Protein AF-A0A386RHS7-F1 (afdb_monomer_lite)

Structure (mmCIF, N/CA/C/O backbone):
data_AF-A0A386RHS7-F1
#
_entry.id   AF-A0A386RHS7-F1
#
loop_
_atom_site.group_PDB
_atom_site.id
_atom_site.type_symbol
_atom_site.label_atom_id
_atom_site.label_alt_id
_atom_site.label_comp_id
_atom_site.label_asym_id
_atom_site.label_entity_id
_atom_site.label_seq_id
_atom_site.pdbx_PDB_ins_code
_atom_site.Cartn_x
_atom_site.Cartn_y
_atom_site.Cartn_z
_atom_site.occupancy
_atom_site.B_iso_or_equiv
_atom_site.auth_seq_id
_atom_site.auth_comp_id
_atom_site.auth_asym_id
_atom_site.auth_atom_id
_atom_site.pdbx_PDB_model_num
ATOM 1 N N . MET A 1 1 ? 46.647 -3.546 -73.679 1.00 70.50 1 MET A N 1
ATOM 2 C CA . MET A 1 1 ? 45.682 -2.467 -73.342 1.00 70.50 1 MET A CA 1
ATOM 3 C C . MET A 1 1 ? 45.216 -1.658 -74.558 1.00 70.50 1 MET A C 1
ATOM 5 O O . MET A 1 1 ? 44.048 -1.288 -74.581 1.00 70.50 1 MET A O 1
ATOM 9 N N . GLN A 1 2 ? 46.052 -1.448 -75.587 1.00 76.62 2 GLN A N 1
ATOM 10 C CA . GLN A 1 2 ? 45.716 -0.656 -76.789 1.00 76.62 2 GLN A CA 1
ATOM 11 C C . GLN A 1 2 ? 44.428 -1.104 -77.506 1.00 76.62 2 GLN A C 1
ATOM 13 O O . GLN A 1 2 ? 43.547 -0.289 -77.750 1.00 76.62 2 GLN A O 1
ATOM 18 N N . ARG A 1 3 ? 44.248 -2.416 -77.738 1.00 79.69 3 ARG A N 1
ATOM 19 C CA . ARG A 1 3 ? 43.022 -2.973 -78.350 1.00 79.69 3 ARG A CA 1
ATOM 20 C C . ARG A 1 3 ? 41.748 -2.650 -77.557 1.00 79.69 3 ARG A C 1
ATOM 22 O O . ARG A 1 3 ? 40.719 -2.361 -78.152 1.00 79.69 3 ARG A O 1
ATOM 29 N N . VAL A 1 4 ? 41.820 -2.643 -76.222 1.00 84.69 4 VAL A N 1
ATOM 30 C CA . VAL A 1 4 ? 40.685 -2.283 -75.348 1.00 84.69 4 VAL A CA 1
ATOM 31 C C . VAL A 1 4 ? 40.409 -0.779 -75.406 1.00 84.69 4 VAL A C 1
ATOM 33 O O . VAL A 1 4 ? 39.252 -0.373 -75.396 1.00 84.69 4 VAL A O 1
ATOM 36 N N . ALA A 1 5 ? 41.450 0.052 -75.510 1.00 84.81 5 ALA A N 1
ATOM 37 C CA . ALA A 1 5 ? 41.297 1.494 -75.681 1.00 84.81 5 ALA A CA 1
ATOM 38 C C . ALA A 1 5 ? 40.650 1.845 -77.031 1.00 84.81 5 ALA A C 1
ATOM 40 O O . ALA A 1 5 ? 39.734 2.663 -77.055 1.00 84.81 5 ALA A O 1
ATOM 41 N N . ILE A 1 6 ? 41.058 1.173 -78.115 1.00 83.81 6 ILE A N 1
ATOM 42 C CA . ILE A 1 6 ? 40.445 1.309 -79.446 1.00 83.81 6 ILE A CA 1
ATOM 43 C C . ILE A 1 6 ? 38.992 0.832 -79.404 1.00 83.81 6 ILE A C 1
ATOM 45 O O . ILE A 1 6 ? 38.107 1.576 -79.811 1.00 83.81 6 ILE A O 1
ATOM 49 N N . ALA A 1 7 ? 38.726 -0.349 -78.831 1.00 86.25 7 ALA A N 1
ATOM 50 C CA . ALA A 1 7 ? 37.368 -0.861 -78.651 1.00 86.25 7 ALA A CA 1
ATOM 51 C C . ALA A 1 7 ? 36.482 0.117 -77.857 1.00 86.25 7 ALA A C 1
ATOM 53 O O . ALA A 1 7 ? 35.350 0.374 -78.248 1.00 86.25 7 ALA A O 1
ATOM 54 N N . ARG A 1 8 ? 37.006 0.722 -76.781 1.00 89.25 8 ARG A N 1
ATOM 55 C CA . ARG A 1 8 ? 36.311 1.761 -76.001 1.00 89.25 8 ARG A CA 1
ATOM 56 C C . ARG A 1 8 ? 36.046 3.019 -76.828 1.00 89.25 8 ARG A C 1
ATOM 58 O O . ARG A 1 8 ? 34.984 3.611 -76.679 1.00 89.25 8 ARG A O 1
ATOM 65 N N . ALA A 1 9 ? 37.003 3.436 -77.656 1.00 86.06 9 ALA A N 1
ATOM 66 C CA . ALA A 1 9 ? 36.870 4.623 -78.491 1.00 86.06 9 ALA A CA 1
ATOM 67 C C . ALA A 1 9 ? 35.789 4.438 -79.566 1.00 86.06 9 ALA A C 1
ATOM 69 O O . ALA A 1 9 ? 34.988 5.341 -79.774 1.00 86.06 9 ALA A O 1
ATOM 70 N N . ILE A 1 10 ? 35.698 3.251 -80.176 1.00 86.44 10 ILE A N 1
ATOM 71 C CA . ILE A 1 10 ? 34.678 2.949 -81.195 1.00 86.44 10 ILE A CA 1
ATOM 72 C C . ILE A 1 10 ? 33.326 2.504 -80.612 1.00 86.44 10 ILE A C 1
ATOM 74 O O . ILE A 1 10 ? 32.342 2.476 -81.341 1.00 86.44 10 ILE A O 1
ATOM 78 N N . ALA A 1 11 ? 33.245 2.170 -79.317 1.00 87.31 11 ALA A N 1
ATOM 79 C CA . ALA A 1 11 ? 32.049 1.578 -78.699 1.00 87.31 11 ALA A CA 1
ATOM 80 C C . ALA A 1 11 ? 30.775 2.435 -78.816 1.00 87.31 11 ALA A C 1
ATOM 82 O O . ALA A 1 11 ? 29.678 1.886 -78.818 1.00 87.31 11 ALA A O 1
ATOM 83 N N . ASN A 1 12 ? 30.916 3.760 -78.904 1.00 82.50 12 ASN A N 1
ATOM 84 C CA . ASN A 1 12 ? 29.796 4.697 -79.053 1.00 82.50 12 ASN A CA 1
ATOM 85 C C . ASN A 1 12 ? 29.603 5.187 -80.499 1.00 82.50 12 ASN A C 1
ATOM 87 O O . ASN A 1 12 ? 28.931 6.193 -80.697 1.00 82.50 12 ASN A O 1
ATOM 91 N N . ASP A 1 13 ? 30.213 4.509 -81.475 1.00 83.06 13 ASP A N 1
ATOM 92 C CA . ASP A 1 13 ? 30.192 4.854 -82.899 1.00 83.06 13 ASP A CA 1
ATOM 93 C C . ASP A 1 13 ? 30.477 6.347 -83.191 1.00 83.06 13 ASP A C 1
ATOM 95 O O . ASP A 1 13 ? 29.590 7.087 -83.614 1.00 83.06 13 ASP A O 1
ATOM 99 N N . PRO A 1 14 ? 31.702 6.834 -82.913 1.00 87.38 14 PRO A N 1
ATOM 100 C CA . PRO A 1 14 ? 32.030 8.250 -83.061 1.00 87.38 14 PRO A CA 1
ATOM 101 C C . PRO A 1 14 ? 32.258 8.666 -84.524 1.00 87.38 14 PRO A C 1
ATOM 103 O O . PRO A 1 14 ? 32.919 7.946 -85.277 1.00 87.38 14 PRO A O 1
ATOM 106 N N . ASP A 1 15 ? 31.828 9.880 -84.876 1.00 86.81 15 ASP A N 1
ATOM 107 C CA . ASP A 1 15 ? 32.074 10.496 -86.194 1.00 86.81 15 ASP A CA 1
ATOM 108 C C . ASP A 1 15 ? 33.552 10.887 -86.402 1.00 86.81 15 ASP A C 1
ATOM 110 O O . ASP A 1 15 ? 34.053 10.930 -87.527 1.00 86.81 15 ASP A O 1
ATOM 114 N N . ILE A 1 16 ? 34.265 11.164 -85.302 1.00 90.38 16 ILE A N 1
ATOM 115 C CA . ILE A 1 16 ? 35.682 11.543 -85.288 1.00 90.38 16 ILE A CA 1
ATOM 116 C C . ILE A 1 16 ? 36.433 10.654 -84.299 1.00 90.38 16 ILE A C 1
ATOM 118 O O . ILE A 1 16 ? 36.058 10.549 -83.130 1.00 90.38 16 ILE A O 1
ATOM 122 N N . LEU A 1 17 ? 37.530 10.052 -84.753 1.00 91.31 17 LEU A N 1
ATOM 123 C CA . LEU A 1 17 ? 38.448 9.281 -83.926 1.00 91.31 17 LEU A CA 1
ATOM 124 C C . LEU A 1 17 ? 39.796 10.002 -83.823 1.00 91.31 17 LEU A C 1
ATOM 126 O O . LEU A 1 17 ? 40.492 10.192 -84.819 1.00 91.31 17 LEU A O 1
ATOM 130 N N . LEU A 1 18 ? 40.163 10.386 -82.602 1.00 93.56 18 LEU A N 1
ATOM 131 C CA . LEU A 1 18 ? 41.467 10.969 -82.291 1.00 93.56 18 LEU A CA 1
ATOM 132 C C . LEU A 1 18 ? 42.400 9.860 -81.795 1.00 93.56 18 LEU A C 1
ATOM 134 O O . LEU A 1 18 ? 42.123 9.218 -80.780 1.00 93.56 18 LEU A O 1
ATOM 138 N N . CYS A 1 19 ? 43.489 9.634 -82.520 1.00 91.25 19 CYS A N 1
ATOM 139 C CA . CYS A 1 19 ? 44.478 8.600 -82.247 1.00 91.25 19 CYS A CA 1
ATOM 140 C C . CYS A 1 19 ? 45.808 9.251 -81.866 1.00 91.25 19 CYS A C 1
ATOM 142 O O . CYS A 1 19 ? 46.570 9.658 -82.738 1.00 91.25 19 CYS A O 1
ATOM 144 N N . ASP A 1 20 ? 46.089 9.328 -80.570 1.00 91.50 20 ASP A N 1
ATOM 145 C CA . ASP A 1 20 ? 47.388 9.773 -80.065 1.00 91.50 20 ASP A CA 1
ATOM 146 C C . ASP A 1 20 ? 48.345 8.573 -79.992 1.00 91.50 20 ASP A C 1
ATOM 148 O O . ASP A 1 20 ? 48.113 7.649 -79.209 1.00 91.50 20 ASP A O 1
ATOM 152 N N . GLU A 1 21 ? 49.343 8.535 -80.878 1.00 89.19 21 GLU A N 1
ATOM 153 C CA . GLU A 1 21 ? 50.368 7.484 -80.982 1.00 89.19 21 GLU A CA 1
ATOM 154 C C . GLU A 1 21 ? 49.819 6.041 -80.922 1.00 89.19 21 GLU A C 1
ATOM 156 O O . GLU A 1 21 ? 50.148 5.253 -80.022 1.00 89.19 21 GLU A O 1
ATOM 161 N N . PRO A 1 22 ? 48.975 5.630 -81.891 1.00 85.19 22 PRO A N 1
ATOM 162 C CA . PRO A 1 22 ? 48.228 4.373 -81.818 1.00 85.19 22 PRO A CA 1
ATOM 163 C C . PRO A 1 22 ? 49.086 3.099 -81.898 1.00 85.19 22 PRO A C 1
ATOM 165 O O . PRO A 1 22 ? 48.542 2.012 -81.689 1.00 85.19 22 PRO A O 1
ATOM 168 N N . THR A 1 23 ? 50.390 3.210 -82.158 1.00 86.00 23 THR A N 1
ATOM 169 C CA . THR A 1 23 ? 51.336 2.086 -82.273 1.00 86.00 23 THR A CA 1
ATOM 170 C C . THR A 1 23 ? 52.512 2.146 -81.291 1.00 86.00 23 THR A C 1
ATOM 172 O O . THR A 1 23 ? 53.292 1.202 -81.243 1.00 86.00 23 THR A O 1
ATOM 175 N N . GLY A 1 24 ? 52.645 3.196 -80.469 1.00 79.81 24 GLY A N 1
ATOM 176 C CA . GLY A 1 24 ? 53.882 3.470 -79.712 1.00 79.81 24 GLY A CA 1
ATOM 177 C C . GLY A 1 24 ? 54.305 2.422 -78.667 1.00 79.81 24 GLY A C 1
ATOM 178 O O . GLY A 1 24 ? 55.460 2.410 -78.255 1.00 79.81 24 GLY A O 1
ATOM 179 N N . ALA A 1 25 ? 53.401 1.535 -78.237 1.00 78.75 25 ALA A N 1
ATOM 180 C CA . ALA A 1 25 ? 53.666 0.495 -77.233 1.00 78.75 25 ALA A CA 1
ATOM 181 C C . ALA A 1 25 ? 53.418 -0.936 -77.756 1.00 78.75 25 ALA A C 1
ATOM 183 O O . ALA A 1 25 ? 53.154 -1.845 -76.963 1.00 78.75 25 ALA A O 1
ATOM 184 N N . LEU A 1 26 ? 53.428 -1.131 -79.080 1.00 83.44 26 LEU A N 1
ATOM 185 C CA . LEU A 1 26 ? 53.105 -2.400 -79.738 1.00 83.44 26 LEU A CA 1
ATOM 186 C C . LEU A 1 26 ? 54.303 -2.953 -80.518 1.00 83.44 26 LEU A C 1
ATOM 188 O O . LEU A 1 26 ? 55.138 -2.203 -81.013 1.00 83.44 26 LEU A O 1
ATOM 192 N N . ASP A 1 27 ? 54.361 -4.277 -80.655 1.00 86.44 27 ASP A N 1
ATOM 193 C CA . ASP A 1 27 ? 55.281 -4.951 -81.574 1.00 86.44 27 ASP A CA 1
ATOM 194 C C . ASP A 1 27 ? 54.919 -4.664 -83.044 1.00 86.44 27 ASP A C 1
ATOM 196 O O . ASP A 1 27 ? 53.819 -4.193 -83.358 1.00 86.44 27 ASP A O 1
ATOM 200 N N . THR A 1 28 ? 55.850 -4.937 -83.959 1.00 82.56 28 THR A N 1
ATOM 201 C CA . THR A 1 28 ? 55.712 -4.617 -85.388 1.00 82.56 28 THR A CA 1
ATOM 202 C C . THR A 1 28 ? 54.497 -5.288 -86.032 1.00 82.56 28 THR A C 1
ATOM 204 O O . THR A 1 28 ? 53.755 -4.628 -86.759 1.00 82.56 28 THR A O 1
ATOM 207 N N . GLU A 1 29 ? 54.243 -6.570 -85.746 1.00 85.06 29 GLU A N 1
ATOM 208 C CA . GLU A 1 29 ? 53.111 -7.306 -86.326 1.00 85.06 29 GLU A CA 1
ATOM 209 C C . GLU A 1 29 ? 51.772 -6.747 -85.831 1.00 85.06 29 GLU A C 1
ATOM 211 O O . GLU A 1 29 ? 50.866 -6.464 -86.621 1.00 85.06 29 GLU A O 1
ATOM 216 N N . THR A 1 30 ? 51.653 -6.510 -84.523 1.00 84.25 30 THR A N 1
ATOM 217 C CA . THR A 1 30 ? 50.444 -5.935 -83.926 1.00 84.25 30 THR A CA 1
ATOM 218 C C . THR A 1 30 ? 50.221 -4.492 -84.375 1.00 84.25 30 THR A C 1
ATOM 220 O O . THR A 1 30 ? 49.074 -4.090 -84.585 1.00 84.25 30 THR A O 1
ATOM 223 N N . SER A 1 31 ? 51.288 -3.714 -84.567 1.00 85.81 31 SER A N 1
ATOM 224 C CA . SER A 1 31 ? 51.212 -2.342 -85.080 1.00 85.81 31 SER A CA 1
ATOM 225 C C . SER A 1 31 ? 50.605 -2.299 -86.479 1.00 85.81 31 SER A C 1
ATOM 227 O O . SER A 1 31 ? 49.713 -1.490 -86.728 1.00 85.81 31 SER A O 1
ATOM 229 N N . VAL A 1 32 ? 51.011 -3.212 -87.369 1.00 87.50 32 VAL A N 1
ATOM 230 C CA . VAL A 1 32 ? 50.422 -3.332 -88.713 1.00 87.50 32 VAL A CA 1
ATOM 231 C C . VAL A 1 32 ? 48.929 -3.642 -88.624 1.00 87.50 32 VAL A C 1
ATOM 233 O O . VAL A 1 32 ? 48.127 -2.928 -89.222 1.00 87.50 32 VAL A O 1
ATOM 236 N N . GLN A 1 33 ? 48.534 -4.622 -87.806 1.00 87.31 33 GLN A N 1
ATOM 237 C CA . GLN A 1 33 ? 47.122 -4.988 -87.631 1.00 87.31 33 GLN A CA 1
ATOM 238 C C . GLN A 1 33 ? 46.263 -3.818 -87.115 1.00 87.31 33 GLN A C 1
ATOM 240 O O . GLN A 1 33 ? 45.129 -3.626 -87.557 1.00 87.31 33 GLN A O 1
ATOM 245 N N . ILE A 1 34 ? 46.784 -3.023 -86.172 1.00 88.56 34 ILE A N 1
ATOM 246 C CA . ILE A 1 34 ? 46.085 -1.838 -85.655 1.00 88.56 34 ILE A CA 1
ATOM 247 C C . ILE A 1 34 ? 45.968 -0.755 -86.726 1.00 88.56 34 ILE A C 1
ATOM 249 O O . ILE A 1 34 ? 44.895 -0.170 -86.882 1.00 88.56 34 ILE A O 1
ATOM 253 N N . MET A 1 35 ? 47.031 -0.506 -87.486 1.00 89.88 35 MET A N 1
ATOM 254 C CA . MET A 1 35 ? 47.014 0.489 -88.555 1.00 89.88 35 MET A CA 1
ATOM 255 C C . MET A 1 35 ? 46.071 0.102 -89.696 1.00 89.88 35 MET A C 1
ATOM 257 O O . MET A 1 35 ? 45.345 0.957 -90.200 1.00 89.88 35 MET A O 1
ATOM 261 N N . GLU A 1 36 ? 45.990 -1.182 -90.049 1.00 90.00 36 GLU A N 1
ATOM 262 C CA . GLU A 1 36 ? 45.000 -1.698 -91.002 1.00 90.00 36 GLU A CA 1
ATOM 263 C C . GLU A 1 36 ? 43.563 -1.520 -90.497 1.00 90.00 36 GLU A C 1
ATOM 265 O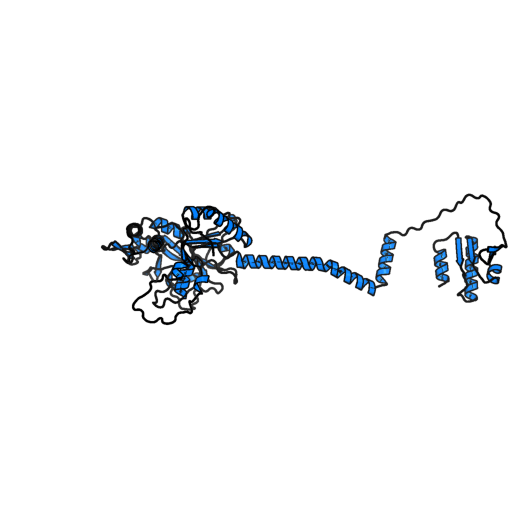 O . GLU A 1 36 ? 42.682 -1.103 -91.254 1.00 90.00 36 GLU A O 1
ATOM 270 N N . LEU A 1 37 ? 43.317 -1.773 -89.206 1.00 88.56 37 LEU A N 1
ATOM 271 C CA . LEU A 1 37 ? 42.014 -1.537 -88.585 1.00 88.56 37 LEU A CA 1
ATOM 272 C C . LEU A 1 37 ? 41.633 -0.051 -88.625 1.00 88.56 37 LEU A C 1
ATOM 274 O O . LEU A 1 37 ? 40.520 0.282 -89.032 1.00 88.56 37 LEU A O 1
ATOM 278 N N . ILE A 1 38 ? 42.551 0.840 -88.243 1.00 90.38 38 ILE A N 1
ATOM 279 C CA . ILE A 1 38 ? 42.353 2.295 -88.302 1.00 90.38 38 ILE A CA 1
ATOM 280 C C . ILE A 1 38 ? 42.075 2.723 -89.748 1.00 90.38 38 ILE A C 1
ATOM 282 O O . ILE A 1 38 ? 41.116 3.450 -89.999 1.00 90.38 38 ILE A O 1
ATOM 286 N N . LYS A 1 39 ? 42.834 2.207 -90.720 1.00 90.69 39 LYS A N 1
ATOM 287 C CA . LYS A 1 39 ? 42.620 2.493 -92.144 1.00 90.69 39 LYS A CA 1
ATOM 288 C C . LYS A 1 39 ? 41.256 2.022 -92.645 1.00 90.69 39 LYS A C 1
ATOM 290 O O . LYS A 1 39 ? 40.632 2.687 -93.466 1.00 90.69 39 LYS A O 1
ATOM 295 N N . LYS A 1 40 ? 40.774 0.874 -92.166 1.00 90.06 40 LYS A N 1
ATOM 296 C CA . LYS A 1 40 ? 39.427 0.394 -92.487 1.00 90.06 40 LYS A CA 1
ATOM 297 C C . LYS A 1 40 ? 38.359 1.318 -91.903 1.00 90.06 40 LYS A C 1
ATOM 299 O O . LYS A 1 40 ?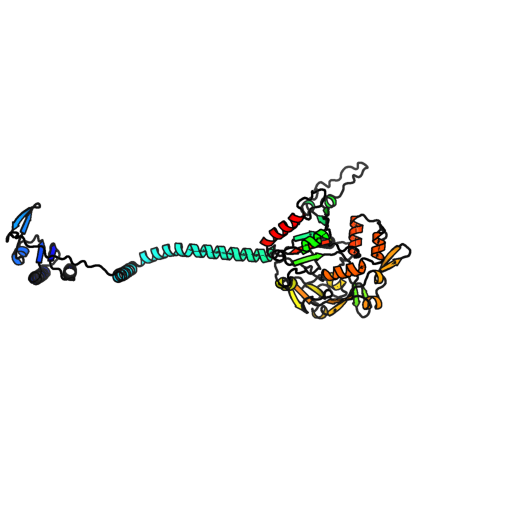 37.403 1.632 -92.603 1.00 90.06 40 LYS A O 1
ATOM 304 N N . LEU A 1 41 ? 38.533 1.763 -90.657 1.00 89.06 41 LEU A N 1
ATOM 305 C CA . LEU A 1 41 ? 37.608 2.685 -89.995 1.00 89.06 41 LEU A CA 1
ATOM 306 C C . LEU A 1 41 ? 37.564 4.048 -90.693 1.00 89.06 41 LEU A C 1
ATOM 308 O O . LEU A 1 41 ? 36.484 4.617 -90.804 1.00 89.06 41 LEU A O 1
ATOM 312 N N . SER A 1 42 ? 38.690 4.534 -91.227 1.00 90.62 42 SER A N 1
ATOM 313 C CA . SER A 1 42 ? 38.771 5.844 -91.891 1.00 90.62 42 SER A CA 1
ATOM 314 C C . SER A 1 42 ? 37.934 5.962 -93.168 1.00 90.62 42 SER A C 1
ATOM 316 O O . SER A 1 42 ? 37.910 7.031 -93.769 1.00 90.62 42 SER A O 1
ATOM 318 N N . LYS A 1 43 ? 37.310 4.873 -93.637 1.00 89.31 43 LYS A N 1
ATOM 319 C CA . LYS A 1 43 ? 36.395 4.903 -94.785 1.00 89.31 43 LYS A CA 1
ATOM 320 C C . LYS A 1 43 ? 35.096 5.643 -94.468 1.00 89.31 43 LYS A C 1
ATOM 322 O O . LYS A 1 43 ? 34.599 6.355 -95.330 1.00 89.31 43 LYS A O 1
ATOM 327 N N . ASP A 1 44 ? 34.614 5.512 -93.233 1.00 88.31 44 ASP A N 1
ATOM 328 C CA . ASP A 1 44 ? 33.274 5.966 -92.841 1.00 88.31 44 ASP A CA 1
ATOM 329 C C . ASP A 1 44 ? 33.303 7.019 -91.716 1.00 88.31 44 ASP A C 1
ATOM 331 O O . ASP A 1 44 ? 32.256 7.491 -91.285 1.00 88.31 44 ASP A O 1
ATOM 335 N N . ARG A 1 45 ? 34.489 7.380 -91.202 1.00 89.56 45 ARG A N 1
ATOM 336 C CA . ARG A 1 45 ? 34.663 8.387 -90.138 1.00 89.56 45 ARG A CA 1
ATOM 337 C C . ARG A 1 45 ? 35.978 9.146 -90.280 1.00 89.56 45 ARG A C 1
ATOM 339 O O . ARG A 1 45 ? 36.945 8.622 -90.836 1.00 89.56 45 ARG A O 1
ATOM 346 N N . LEU A 1 46 ? 36.041 10.361 -89.735 1.00 91.38 46 LEU A N 1
ATOM 347 C CA . LEU A 1 46 ? 37.272 11.152 -89.724 1.00 91.38 46 LEU A CA 1
ATOM 348 C C . LEU A 1 46 ? 38.246 10.579 -88.693 1.00 91.38 46 LEU A C 1
ATOM 350 O O . LEU A 1 46 ? 37.889 10.386 -87.533 1.00 91.38 46 LEU A O 1
ATOM 354 N N . ILE A 1 47 ? 39.492 10.348 -89.098 1.00 93.19 47 ILE A N 1
ATOM 355 C CA . ILE A 1 47 ? 40.557 9.925 -88.188 1.00 93.19 47 ILE A CA 1
ATOM 356 C C . ILE A 1 47 ? 41.661 10.969 -88.197 1.00 93.19 47 ILE A C 1
ATOM 358 O O . ILE A 1 47 ? 42.205 11.294 -89.250 1.00 93.19 47 ILE A O 1
ATOM 362 N N . ILE A 1 48 ? 42.005 11.458 -87.010 1.00 94.12 48 ILE A N 1
ATOM 363 C CA . ILE A 1 48 ? 43.152 12.336 -86.793 1.00 94.12 48 ILE A CA 1
ATOM 364 C C . ILE A 1 48 ? 44.153 11.545 -85.970 1.00 94.12 48 ILE A C 1
ATOM 366 O O . ILE A 1 48 ? 43.872 11.179 -84.830 1.00 94.12 48 ILE A O 1
ATOM 370 N N . MET A 1 49 ? 45.303 11.257 -86.566 1.00 92.50 49 MET A N 1
ATOM 371 C CA . MET A 1 49 ? 46.368 10.501 -85.926 1.00 92.50 49 MET A CA 1
ATOM 372 C C . MET A 1 49 ? 47.575 11.397 -85.687 1.00 92.50 49 MET A C 1
ATOM 374 O O . MET A 1 49 ? 48.032 12.072 -86.607 1.00 92.50 49 MET A O 1
ATOM 378 N N . VAL A 1 50 ? 48.100 11.359 -84.467 1.00 93.19 50 VAL A N 1
ATOM 379 C CA . VAL A 1 50 ? 49.381 11.963 -84.103 1.00 93.19 50 VAL A CA 1
ATOM 380 C C . VAL A 1 50 ? 50.415 10.846 -84.064 1.00 93.19 50 VAL A C 1
ATOM 382 O O . VAL A 1 50 ? 50.203 9.839 -83.388 1.00 93.19 50 VAL A O 1
ATOM 385 N N . THR A 1 51 ? 51.499 10.995 -84.827 1.00 91.12 51 THR A N 1
ATOM 386 C CA . THR A 1 51 ? 52.629 10.068 -84.763 1.00 91.12 51 THR A CA 1
ATOM 387 C C . THR A 1 51 ? 53.965 10.753 -85.019 1.00 91.12 51 THR A C 1
ATOM 389 O O . THR A 1 51 ? 54.064 11.635 -85.872 1.00 91.12 51 THR A O 1
ATOM 392 N N . HIS A 1 52 ? 54.997 10.314 -84.302 1.00 90.19 52 HIS A N 1
ATOM 393 C CA . HIS A 1 52 ? 56.397 10.642 -84.563 1.00 90.19 52 HIS A CA 1
ATOM 394 C C . HIS A 1 52 ? 57.056 9.710 -85.595 1.00 90.19 52 HIS A C 1
ATOM 396 O O . HIS A 1 52 ? 58.210 9.938 -85.950 1.00 90.19 52 HIS A O 1
ATOM 402 N N . ASN A 1 53 ? 56.364 8.666 -86.076 1.00 87.94 53 ASN A N 1
ATOM 403 C CA . ASN A 1 53 ? 56.883 7.760 -87.100 1.00 87.94 53 ASN A CA 1
ATOM 404 C C . ASN A 1 53 ? 56.459 8.233 -88.509 1.00 87.94 53 ASN A C 1
ATOM 406 O O . ASN A 1 53 ? 55.294 8.049 -88.887 1.00 87.94 53 ASN A O 1
ATOM 410 N N . PRO A 1 54 ? 57.379 8.810 -89.307 1.00 85.31 54 PRO A N 1
ATOM 411 C CA . PRO A 1 54 ? 57.050 9.328 -90.632 1.00 85.31 54 PRO A CA 1
ATOM 412 C C . PRO A 1 54 ? 56.615 8.224 -91.604 1.00 85.31 54 PRO A C 1
ATOM 414 O O . PRO A 1 54 ? 55.675 8.431 -92.365 1.00 85.31 54 PRO A O 1
ATOM 417 N N . GLU A 1 55 ? 57.204 7.026 -91.526 1.00 86.56 55 GLU A N 1
ATOM 418 C CA . GLU A 1 55 ? 56.875 5.906 -92.420 1.00 86.56 55 GLU A CA 1
ATOM 419 C C . GLU A 1 55 ? 55.416 5.453 -92.252 1.00 86.56 55 GLU A C 1
ATOM 421 O O . GLU A 1 55 ? 54.723 5.143 -93.225 1.00 86.56 55 GLU A O 1
ATOM 426 N N . LEU A 1 56 ? 54.910 5.442 -91.013 1.00 85.19 56 LEU A N 1
ATOM 427 C CA . LEU A 1 56 ? 53.506 5.125 -90.738 1.00 85.19 56 LEU A CA 1
ATOM 428 C C . LEU A 1 56 ? 52.566 6.225 -91.237 1.00 85.19 56 LEU A C 1
ATOM 430 O O . LEU A 1 56 ? 51.503 5.918 -91.787 1.00 85.19 56 LEU A O 1
ATOM 434 N N . ALA A 1 57 ? 52.942 7.492 -91.055 1.00 88.50 57 ALA A N 1
ATOM 435 C CA . ALA A 1 57 ? 52.159 8.620 -91.547 1.00 88.50 57 ALA A CA 1
ATOM 436 C C . ALA A 1 57 ? 52.039 8.577 -93.077 1.00 88.50 57 ALA A C 1
ATOM 438 O O . ALA A 1 57 ? 50.927 8.630 -93.602 1.00 88.50 57 ALA A O 1
ATOM 439 N N . GLU A 1 58 ? 53.157 8.388 -93.778 1.00 89.25 58 GLU A N 1
ATOM 440 C CA . GLU A 1 58 ? 53.210 8.294 -95.240 1.00 89.25 58 GLU A CA 1
ATOM 441 C C . GLU A 1 58 ? 52.419 7.102 -95.783 1.00 89.25 58 GLU A C 1
ATOM 443 O O . GLU A 1 58 ? 51.699 7.230 -96.773 1.00 89.25 58 GLU A O 1
ATOM 448 N N . LYS A 1 59 ? 52.491 5.945 -95.115 1.00 89.81 59 LYS A N 1
ATOM 449 C CA . LYS A 1 59 ? 51.826 4.723 -95.582 1.00 89.81 59 LYS A CA 1
ATOM 450 C C . LYS A 1 59 ? 50.305 4.738 -95.404 1.00 89.81 59 LYS A C 1
ATOM 452 O O . LYS A 1 59 ? 49.590 4.171 -96.233 1.00 89.81 59 LYS A O 1
ATOM 457 N N . TYR A 1 60 ? 49.789 5.317 -94.317 1.00 89.31 60 TYR A N 1
ATOM 458 C CA . TYR A 1 60 ? 48.377 5.151 -93.941 1.00 89.31 60 TYR A CA 1
ATOM 459 C C . TYR A 1 60 ? 47.531 6.429 -94.029 1.00 89.31 60 TYR A C 1
ATOM 461 O O . TYR A 1 60 ? 46.317 6.318 -94.262 1.00 89.31 60 TYR A O 1
ATOM 469 N N . ALA A 1 61 ? 48.115 7.621 -93.876 1.00 91.44 61 ALA A N 1
ATOM 470 C CA . ALA A 1 61 ? 47.366 8.877 -93.868 1.00 91.44 61 ALA A CA 1
ATOM 471 C C . ALA A 1 61 ? 47.013 9.365 -95.284 1.00 91.44 61 ALA A C 1
ATOM 473 O O . ALA A 1 61 ? 47.685 9.067 -96.264 1.00 91.44 61 ALA A O 1
ATOM 474 N N . THR A 1 62 ? 45.927 10.132 -95.400 1.00 91.94 62 THR A N 1
ATOM 475 C CA . THR A 1 62 ? 45.532 10.821 -96.647 1.00 91.94 62 THR A CA 1
ATOM 476 C C . THR A 1 62 ? 45.903 12.305 -96.650 1.00 91.94 62 THR A C 1
ATOM 478 O O . THR A 1 62 ? 45.826 12.956 -97.689 1.00 91.94 62 THR A O 1
ATOM 481 N N . ARG A 1 63 ? 46.250 12.849 -95.479 1.00 92.00 63 ARG A N 1
ATOM 482 C CA . ARG A 1 63 ? 46.754 14.204 -95.250 1.00 92.00 63 ARG A CA 1
ATOM 483 C C . ARG A 1 63 ? 47.712 14.140 -94.066 1.00 92.00 63 ARG A C 1
ATOM 485 O O . ARG A 1 63 ? 47.345 13.655 -93.001 1.00 92.00 63 ARG A O 1
ATOM 492 N N . ILE A 1 64 ? 48.921 14.624 -94.280 1.00 93.69 64 ILE A N 1
ATOM 493 C CA . ILE A 1 64 ? 49.997 14.766 -93.304 1.00 93.69 64 ILE A CA 1
ATOM 494 C C . ILE A 1 64 ? 50.179 16.256 -93.015 1.00 93.69 64 ILE A C 1
ATOM 496 O O . ILE A 1 64 ? 50.285 17.059 -93.949 1.00 93.69 64 ILE A O 1
ATOM 500 N N . VAL A 1 65 ? 50.194 16.597 -91.727 1.00 93.88 65 VAL A N 1
ATOM 501 C CA . VAL A 1 65 ? 50.434 17.947 -91.211 1.00 93.88 65 VAL A CA 1
ATOM 502 C C . VAL A 1 65 ? 51.631 17.877 -90.267 1.00 93.88 65 VAL A C 1
ATOM 504 O O . VAL A 1 65 ? 51.572 17.189 -89.250 1.00 93.88 65 VAL A O 1
ATOM 507 N N . ASN A 1 66 ? 52.711 18.585 -90.593 1.00 92.75 66 ASN A N 1
ATOM 508 C CA . ASN A 1 66 ? 53.919 18.634 -89.777 1.00 92.75 66 ASN A CA 1
ATOM 509 C C . ASN A 1 66 ? 53.824 19.821 -88.827 1.00 92.75 66 ASN A C 1
ATOM 511 O O . ASN A 1 66 ? 53.621 20.964 -89.251 1.00 92.75 66 ASN A O 1
ATOM 515 N N . PHE A 1 67 ? 54.010 19.547 -87.544 1.00 92.25 67 PHE A N 1
ATOM 516 C CA . PHE A 1 67 ? 53.897 20.531 -86.482 1.00 92.25 67 PHE A CA 1
ATOM 517 C C . PHE A 1 67 ? 55.233 20.662 -85.750 1.00 92.25 67 PHE A C 1
ATOM 519 O O . PHE A 1 67 ? 55.827 19.656 -85.371 1.00 92.25 67 PHE A O 1
ATOM 526 N N . GLN A 1 68 ? 55.701 21.891 -85.545 1.00 92.12 68 GLN A N 1
ATOM 527 C CA . GLN A 1 68 ? 56.925 22.183 -84.797 1.00 92.12 68 GLN A CA 1
ATOM 528 C C . GLN A 1 68 ? 56.777 23.521 -84.071 1.00 92.12 68 GLN A C 1
ATOM 530 O O . GLN A 1 68 ? 56.303 24.493 -84.660 1.00 92.12 68 GLN A O 1
ATOM 535 N N . ASP A 1 69 ? 57.175 23.564 -82.797 1.00 92.19 69 ASP A N 1
ATOM 536 C CA . ASP A 1 69 ? 57.176 24.768 -81.949 1.00 92.19 69 ASP A CA 1
ATOM 537 C C . ASP A 1 69 ? 55.841 25.532 -81.939 1.00 92.19 69 ASP A C 1
ATOM 539 O O . ASP A 1 69 ? 55.787 26.760 -82.030 1.00 92.19 69 ASP A O 1
ATOM 543 N N . GLY A 1 70 ? 54.729 24.796 -81.862 1.00 91.75 70 GLY A N 1
ATOM 544 C CA . GLY A 1 70 ? 53.393 25.396 -81.830 1.00 91.75 70 GLY A CA 1
ATOM 545 C C . GLY A 1 70 ? 52.875 25.869 -83.195 1.00 91.75 70 GLY A C 1
ATOM 546 O O . GLY A 1 70 ? 51.788 26.444 -83.254 1.00 91.75 70 GLY A O 1
ATOM 547 N N . LYS A 1 71 ? 53.624 25.651 -84.285 1.00 91.75 71 LYS A N 1
ATOM 548 C CA . LYS A 1 71 ? 53.290 26.118 -85.637 1.00 91.75 71 LYS A CA 1
ATOM 549 C C . LYS A 1 71 ? 53.208 24.957 -86.629 1.00 91.75 71 LYS A C 1
ATOM 551 O O . LYS A 1 71 ? 53.996 24.013 -86.575 1.00 91.75 71 LYS A O 1
ATOM 556 N N . ILE A 1 72 ? 52.266 25.052 -87.568 1.00 91.06 72 ILE A N 1
ATOM 557 C CA . ILE A 1 72 ? 52.198 24.150 -88.723 1.00 91.06 72 ILE A CA 1
ATOM 558 C C . ILE A 1 72 ? 53.314 24.554 -89.685 1.00 91.06 72 ILE A C 1
ATOM 560 O O . ILE A 1 72 ? 53.301 25.665 -90.211 1.00 91.06 72 ILE A O 1
ATOM 564 N N . GLN A 1 73 ? 54.274 23.660 -89.892 1.00 92.69 73 GLN A N 1
ATOM 565 C CA . GLN A 1 73 ? 55.394 23.879 -90.807 1.00 92.69 73 GLN A CA 1
ATOM 566 C C . GLN A 1 73 ? 55.042 23.445 -92.230 1.00 92.69 73 GLN A C 1
ATOM 568 O O . GLN A 1 73 ? 55.437 24.088 -93.197 1.00 92.69 73 GLN A O 1
ATOM 573 N N . HIS A 1 74 ? 54.289 22.350 -92.364 1.00 91.00 74 HIS A N 1
ATOM 574 C CA . HIS A 1 74 ? 53.919 21.784 -93.656 1.00 91.00 74 HIS A CA 1
ATOM 575 C C . HIS A 1 74 ? 52.546 21.110 -93.587 1.00 91.00 74 HIS A C 1
ATOM 577 O O . HIS A 1 74 ? 52.214 20.473 -92.590 1.00 91.00 74 HIS A O 1
ATOM 583 N N . ASP A 1 75 ? 51.766 21.223 -94.660 1.00 91.50 75 ASP A N 1
ATOM 584 C CA . ASP A 1 75 ? 50.483 20.545 -94.831 1.00 91.50 75 ASP A CA 1
ATOM 585 C C . ASP A 1 75 ? 50.387 20.010 -96.259 1.00 91.50 75 ASP A C 1
ATOM 587 O O . ASP A 1 75 ? 50.340 20.767 -97.225 1.00 91.50 75 ASP A O 1
ATOM 591 N N . SER A 1 76 ? 50.363 18.688 -96.383 1.00 91.44 76 SER A N 1
ATOM 592 C CA . SER A 1 76 ? 50.291 17.996 -97.677 1.00 91.44 76 SER A CA 1
ATOM 593 C C . SER A 1 76 ? 48.991 18.244 -98.454 1.00 91.44 76 SER A C 1
ATOM 595 O O . SER A 1 76 ? 48.966 18.051 -99.668 1.00 91.44 76 SER A O 1
ATOM 597 N N . LYS A 1 77 ? 47.900 18.643 -97.784 1.00 88.69 77 LYS A N 1
ATOM 598 C CA . LYS A 1 77 ? 46.609 18.915 -98.432 1.00 88.69 77 LYS A CA 1
ATOM 599 C C . LYS A 1 77 ? 45.899 20.079 -97.730 1.00 88.69 77 LYS A C 1
ATOM 601 O O . LYS A 1 77 ? 44.950 19.843 -96.975 1.00 88.69 77 LYS A O 1
ATOM 606 N N . PRO A 1 78 ? 46.339 21.329 -97.969 1.00 82.62 78 PRO A N 1
ATOM 607 C CA . PRO A 1 78 ? 45.783 22.496 -97.302 1.00 82.62 78 PRO A CA 1
ATOM 608 C C . PRO A 1 78 ? 44.303 22.655 -97.647 1.00 82.62 78 PRO A C 1
ATOM 610 O O . PRO A 1 78 ? 43.902 22.644 -98.812 1.00 82.62 78 PRO A O 1
ATOM 613 N N . PHE A 1 79 ? 43.486 22.795 -96.609 1.00 79.44 79 PHE A N 1
ATOM 614 C CA . PHE A 1 79 ? 42.056 23.043 -96.741 1.00 79.44 79 PHE A CA 1
ATOM 615 C C . PHE A 1 79 ? 41.805 24.548 -96.864 1.00 79.44 79 PHE A C 1
ATOM 617 O O . PHE A 1 79 ? 42.308 25.323 -96.050 1.00 79.44 79 PHE A O 1
ATOM 624 N N . LYS A 1 80 ? 41.030 24.961 -97.870 1.00 79.69 80 LYS A N 1
ATOM 625 C CA . LYS A 1 80 ? 40.526 26.333 -97.982 1.00 79.69 80 LYS A CA 1
ATOM 626 C C . LYS A 1 80 ? 39.125 26.358 -97.367 1.00 79.69 80 LYS A C 1
ATOM 628 O O . LYS A 1 80 ? 38.276 25.628 -97.868 1.00 79.69 80 LYS A O 1
ATOM 633 N N . PRO A 1 81 ? 38.892 27.118 -96.287 1.00 72.81 81 PRO A N 1
ATOM 634 C CA . PRO A 1 81 ? 37.581 27.170 -95.661 1.00 72.81 81 PRO A CA 1
ATOM 635 C C . PRO A 1 81 ? 36.578 27.835 -96.605 1.00 72.81 81 PRO A C 1
ATOM 637 O O . PRO A 1 81 ? 36.800 28.956 -97.059 1.00 72.81 81 PRO A O 1
ATOM 640 N N . GLU A 1 82 ? 35.491 27.129 -96.896 1.00 77.50 82 GLU A N 1
ATOM 641 C CA . GLU A 1 82 ? 34.265 27.702 -97.451 1.00 77.50 82 GLU A CA 1
ATOM 642 C C . GLU A 1 82 ? 33.280 27.938 -96.297 1.00 77.50 82 GLU A C 1
ATOM 644 O O . GLU A 1 82 ? 33.329 27.232 -95.285 1.00 77.50 82 GLU A O 1
ATOM 649 N N . ASP A 1 83 ? 32.408 28.942 -96.427 1.00 67.69 83 ASP A N 1
ATOM 650 C CA . ASP A 1 83 ? 31.369 29.261 -95.438 1.00 67.69 83 ASP A CA 1
ATOM 651 C C . ASP A 1 83 ? 30.263 28.186 -95.445 1.00 67.69 83 ASP A C 1
ATOM 653 O O . ASP A 1 83 ? 29.145 28.397 -95.921 1.00 67.69 83 ASP A O 1
ATOM 657 N N . GLU A 1 84 ? 30.569 27.000 -94.921 1.00 71.88 84 GLU A N 1
ATOM 658 C CA . GLU A 1 84 ? 29.574 25.970 -94.631 1.00 71.88 84 GLU A CA 1
ATOM 659 C C . GLU A 1 84 ? 28.922 26.224 -93.266 1.00 71.88 84 GLU A C 1
ATOM 661 O O . GLU A 1 84 ? 29.575 26.535 -92.267 1.00 71.88 84 GLU A O 1
ATOM 666 N N . LYS A 1 85 ? 27.594 26.085 -93.206 1.00 67.06 85 LYS A N 1
ATOM 667 C CA . LYS A 1 85 ? 26.850 26.177 -91.945 1.00 67.06 85 LYS A CA 1
ATOM 668 C C . LYS A 1 85 ? 27.141 24.941 -91.099 1.00 67.06 85 LYS A C 1
ATOM 670 O O . LYS A 1 85 ? 26.912 23.827 -91.557 1.00 67.06 85 LYS A O 1
ATOM 675 N N . ASP A 1 86 ? 27.576 25.147 -89.858 1.00 69.94 86 ASP A N 1
ATOM 676 C CA . ASP A 1 86 ? 27.835 24.071 -88.898 1.00 69.94 86 ASP A CA 1
ATOM 677 C C . ASP A 1 86 ? 26.563 23.237 -88.646 1.00 69.94 86 ASP A C 1
ATOM 679 O O . ASP A 1 86 ? 25.583 23.714 -88.067 1.00 69.94 86 ASP A O 1
ATOM 683 N N . THR A 1 87 ? 26.558 21.990 -89.119 1.00 71.75 87 THR A N 1
ATOM 684 C CA . THR A 1 87 ? 25.466 21.028 -88.913 1.00 71.75 87 THR A CA 1
ATOM 685 C C . THR A 1 87 ? 25.720 20.084 -87.733 1.00 71.75 87 THR A C 1
ATOM 687 O O . THR A 1 87 ? 24.972 19.119 -87.546 1.00 71.75 87 THR A O 1
ATOM 690 N N . PHE A 1 88 ? 26.777 20.298 -86.941 1.00 73.00 88 PHE A N 1
ATOM 691 C CA . PHE A 1 88 ? 27.178 19.361 -85.899 1.00 73.00 88 PHE A CA 1
ATOM 692 C C . PHE A 1 88 ? 26.287 19.454 -84.649 1.00 73.00 88 PHE A C 1
ATOM 694 O O . PHE A 1 88 ? 26.261 20.449 -83.928 1.00 73.00 88 PHE A O 1
ATOM 701 N N . ASN A 1 89 ? 25.582 18.362 -84.338 1.00 70.19 89 ASN A N 1
ATOM 702 C CA . ASN A 1 89 ? 24.782 18.226 -83.120 1.00 70.19 89 ASN A CA 1
ATOM 703 C C . ASN A 1 89 ? 25.461 17.283 -82.119 1.00 70.19 89 ASN A C 1
ATOM 705 O O . ASN A 1 89 ? 25.511 16.067 -82.312 1.00 70.19 89 ASN A O 1
ATOM 709 N N . LEU A 1 90 ? 25.924 17.834 -80.994 1.00 69.38 90 LEU A N 1
ATOM 710 C CA . LEU A 1 90 ? 26.590 17.068 -79.941 1.00 69.38 90 LEU A CA 1
ATOM 711 C C . LEU A 1 90 ? 25.603 16.116 -79.229 1.00 69.38 90 LEU A C 1
ATOM 713 O O . LEU A 1 90 ? 24.776 16.540 -78.414 1.00 69.38 90 LEU A O 1
ATOM 717 N N . LYS A 1 91 ? 25.712 14.804 -79.472 1.00 67.94 91 LYS A N 1
ATOM 718 C CA . LYS A 1 91 ? 24.938 13.777 -78.751 1.00 67.94 91 LYS A CA 1
ATOM 719 C C . LYS A 1 91 ? 25.405 13.683 -77.289 1.00 67.94 91 LYS A C 1
ATOM 721 O O . LYS A 1 91 ? 26.431 13.082 -76.983 1.00 67.94 91 LYS A O 1
ATOM 726 N N . ARG A 1 92 ? 24.644 14.255 -76.346 1.00 64.50 92 ARG A N 1
ATOM 727 C CA . ARG A 1 92 ? 24.919 14.117 -74.900 1.00 64.50 92 ARG A CA 1
ATOM 728 C C . ARG A 1 92 ? 24.472 12.747 -74.387 1.00 64.50 92 ARG A C 1
ATOM 730 O O . ARG A 1 92 ? 23.285 12.522 -74.166 1.00 64.50 92 ARG A O 1
ATOM 737 N N . THR A 1 93 ? 25.414 11.859 -74.091 1.00 68.12 93 THR A N 1
ATOM 738 C CA . THR A 1 93 ? 25.131 10.612 -73.365 1.00 68.12 93 THR A CA 1
ATOM 739 C C . THR A 1 93 ? 24.952 10.903 -71.870 1.00 68.12 93 THR A C 1
ATOM 741 O O . THR A 1 93 ? 25.930 11.045 -71.137 1.00 68.12 93 THR A O 1
ATOM 744 N N . LYS A 1 94 ? 23.706 11.021 -71.391 1.00 72.56 94 LYS A N 1
ATOM 745 C CA . LYS A 1 94 ? 23.408 11.092 -69.948 1.00 72.56 94 LYS A CA 1
ATOM 746 C C . LYS A 1 94 ? 23.254 9.680 -69.379 1.00 72.56 94 LYS A C 1
ATOM 748 O O . LYS A 1 94 ? 22.497 8.875 -69.914 1.00 72.56 94 LYS A O 1
ATOM 753 N N . MET A 1 95 ? 23.946 9.377 -68.280 1.00 81.31 95 MET A N 1
ATOM 754 C CA . MET A 1 95 ? 23.779 8.102 -67.577 1.00 81.31 95 MET A CA 1
ATOM 755 C C . MET A 1 95 ? 22.466 8.095 -66.780 1.00 81.31 95 MET A C 1
ATOM 757 O O . MET A 1 95 ? 22.149 9.059 -66.087 1.00 81.31 95 MET A O 1
ATOM 761 N N . SER A 1 96 ? 21.718 6.992 -66.854 1.00 86.69 96 SER A N 1
ATOM 762 C CA . SER A 1 96 ? 20.524 6.771 -66.027 1.00 86.69 96 SER A CA 1
ATOM 763 C C . SER A 1 96 ? 20.878 6.637 -64.539 1.00 86.69 96 SER A C 1
ATOM 765 O O . SER A 1 96 ? 21.880 6.007 -64.193 1.00 86.69 96 SER A O 1
ATOM 767 N N . TYR A 1 97 ? 20.022 7.160 -63.654 1.00 89.06 97 TYR A N 1
ATOM 768 C CA . TYR A 1 97 ? 20.180 7.077 -62.194 1.00 89.06 97 TYR A CA 1
ATOM 769 C C . TYR A 1 97 ? 20.346 5.629 -61.701 1.00 89.06 97 TYR A C 1
ATOM 771 O O . TYR A 1 97 ? 21.216 5.341 -60.882 1.00 89.06 97 TYR A O 1
ATOM 779 N N . TRP A 1 98 ? 19.598 4.685 -62.277 1.00 90.75 98 TRP A N 1
ATOM 780 C CA . TRP A 1 98 ? 19.709 3.261 -61.941 1.00 90.75 98 TRP A CA 1
ATOM 781 C C . TRP A 1 98 ? 21.049 2.650 -62.350 1.00 90.75 98 TRP A C 1
ATOM 783 O O . TRP A 1 98 ? 21.611 1.837 -61.615 1.00 90.75 98 TRP A O 1
ATOM 793 N N . ASN A 1 99 ? 21.600 3.080 -63.488 1.00 88.00 99 ASN A N 1
ATOM 794 C CA . ASN A 1 99 ? 22.929 2.647 -63.916 1.00 88.00 99 ASN A CA 1
ATOM 795 C C . ASN A 1 99 ? 23.999 3.196 -62.971 1.00 88.00 99 ASN A C 1
ATOM 797 O O . ASN A 1 99 ? 24.893 2.449 -62.578 1.00 88.00 99 ASN A O 1
ATOM 801 N N . ALA A 1 100 ? 23.862 4.449 -62.530 1.00 91.06 100 ALA A N 1
ATOM 802 C CA . ALA A 1 100 ? 24.752 5.040 -61.536 1.00 91.06 100 ALA A CA 1
ATOM 803 C C . ALA A 1 100 ? 24.679 4.305 -60.182 1.00 91.06 100 ALA A C 1
ATOM 805 O O . ALA A 1 100 ? 25.720 4.037 -59.578 1.00 91.06 100 ALA A O 1
ATOM 806 N N . ILE A 1 101 ? 23.483 3.901 -59.731 1.00 92.50 101 ILE A N 1
ATOM 807 C CA . ILE A 1 101 ? 23.306 3.087 -58.514 1.00 92.50 101 ILE A CA 1
ATOM 808 C C . ILE A 1 101 ? 23.977 1.721 -58.670 1.00 92.50 101 ILE A C 1
ATOM 810 O O . ILE A 1 101 ? 24.751 1.313 -57.804 1.00 92.50 101 ILE A O 1
ATOM 814 N N . LYS A 1 102 ? 23.726 1.015 -59.777 1.00 93.06 102 LYS A N 1
ATOM 815 C CA . LYS A 1 102 ? 24.318 -0.305 -60.038 1.00 93.06 102 LYS A CA 1
ATOM 816 C C . LYS A 1 102 ? 25.849 -0.239 -60.088 1.00 93.06 102 LYS A C 1
ATOM 818 O O . LYS A 1 102 ? 26.528 -1.079 -59.493 1.00 93.06 102 LYS A O 1
ATOM 823 N N . LEU A 1 103 ? 26.399 0.778 -60.754 1.00 90.19 103 LEU A N 1
ATOM 824 C CA . LEU A 1 103 ? 27.841 1.045 -60.796 1.00 90.19 103 LEU A CA 1
ATOM 825 C C . LEU A 1 103 ? 28.396 1.355 -59.401 1.00 90.19 103 LEU A C 1
ATOM 827 O O . LEU A 1 103 ? 29.431 0.808 -59.021 1.00 90.19 103 LEU A O 1
ATOM 831 N N . SER A 1 104 ? 27.684 2.161 -58.612 1.00 91.31 104 SER A N 1
ATOM 832 C CA . SER A 1 104 ? 28.055 2.465 -57.227 1.00 91.31 104 SER A CA 1
ATOM 833 C C . SER A 1 104 ? 28.082 1.206 -56.365 1.00 91.31 104 SER A C 1
ATOM 835 O O . SER A 1 104 ? 29.058 0.985 -55.654 1.00 91.31 104 SER A O 1
ATOM 837 N N . PHE A 1 105 ? 27.084 0.326 -56.485 1.00 92.06 105 PHE A N 1
ATOM 838 C CA . PHE A 1 105 ? 27.059 -0.951 -55.770 1.00 92.06 105 PHE A CA 1
ATOM 839 C C . PHE A 1 105 ? 28.223 -1.859 -56.178 1.00 92.06 105 PHE A C 1
ATOM 841 O O . PHE A 1 105 ? 28.897 -2.441 -55.331 1.00 92.06 105 PHE A O 1
ATOM 848 N N . THR A 1 106 ? 28.527 -1.916 -57.474 1.00 90.06 106 THR A N 1
ATOM 849 C CA . THR A 1 106 ? 29.671 -2.681 -57.988 1.00 90.06 106 THR A CA 1
ATOM 850 C C . THR A 1 106 ? 30.993 -2.148 -57.414 1.00 90.06 106 THR A C 1
ATOM 852 O O . THR A 1 106 ? 31.830 -2.927 -56.969 1.00 90.06 106 THR A O 1
ATOM 855 N N . ASN A 1 107 ? 31.161 -0.824 -57.330 1.00 90.12 107 ASN A N 1
ATOM 856 C CA . ASN A 1 107 ? 32.334 -0.177 -56.726 1.00 90.12 107 ASN A CA 1
ATOM 857 C C . ASN A 1 107 ? 32.425 -0.402 -55.201 1.00 90.12 107 ASN A C 1
ATOM 859 O O . ASN A 1 107 ? 33.511 -0.567 -54.647 1.00 90.12 107 ASN A O 1
ATOM 863 N N . ILE A 1 108 ? 31.283 -0.443 -54.510 1.00 93.00 108 ILE A N 1
ATOM 864 C CA . ILE A 1 108 ? 31.201 -0.782 -53.083 1.00 93.00 108 ILE A CA 1
ATOM 865 C C . ILE A 1 108 ? 31.655 -2.234 -52.849 1.00 93.00 108 ILE A C 1
ATOM 867 O O . ILE A 1 108 ? 32.413 -2.492 -51.910 1.00 93.00 108 ILE A O 1
ATOM 871 N N . MET A 1 109 ? 31.256 -3.159 -53.731 1.00 88.44 109 MET A N 1
ATOM 872 C CA . MET A 1 109 ? 31.579 -4.590 -53.648 1.00 88.44 109 MET A CA 1
ATOM 873 C C . MET A 1 109 ? 33.034 -4.926 -53.994 1.00 88.44 109 MET A C 1
ATOM 875 O O . MET A 1 109 ? 33.568 -5.908 -53.475 1.00 88.44 109 MET A O 1
ATOM 879 N N . THR A 1 110 ? 33.706 -4.127 -54.828 1.00 90.94 110 THR A N 1
ATOM 880 C CA . THR A 1 110 ? 35.136 -4.327 -55.133 1.00 90.94 110 THR A CA 1
ATOM 881 C C . THR A 1 110 ? 36.048 -3.844 -54.004 1.00 90.94 110 THR A C 1
ATOM 883 O O . THR A 1 110 ? 37.135 -4.386 -53.821 1.00 90.94 110 THR A O 1
ATOM 886 N N . LYS A 1 111 ? 35.607 -2.878 -53.187 1.00 92.44 111 LYS A N 1
ATOM 887 C CA . LYS A 1 111 ? 36.394 -2.275 -52.093 1.00 92.44 111 LYS A CA 1
ATOM 888 C C . LYS A 1 111 ? 35.939 -2.739 -50.705 1.00 92.44 111 LYS A C 1
ATOM 890 O O . LYS A 1 111 ? 35.719 -1.921 -49.812 1.00 92.44 111 LYS A O 1
ATOM 895 N N . LYS A 1 112 ? 35.833 -4.059 -50.517 1.00 87.50 112 LYS A N 1
ATOM 896 C CA . LYS A 1 112 ? 35.238 -4.704 -49.327 1.00 87.50 112 LYS A CA 1
ATOM 897 C C . LYS A 1 112 ? 35.759 -4.157 -47.991 1.00 87.50 112 LYS A C 1
ATOM 899 O O . LYS A 1 112 ? 34.957 -3.770 -47.152 1.00 87.50 112 LYS A O 1
ATOM 904 N N . GLY A 1 113 ? 37.080 -4.065 -47.811 1.00 91.88 113 GLY A N 1
ATOM 905 C CA . GLY A 1 113 ? 37.676 -3.634 -46.536 1.00 91.88 113 GLY A CA 1
ATOM 906 C C . GLY A 1 113 ? 37.291 -2.208 -46.132 1.00 91.88 113 GLY A C 1
ATOM 907 O O . GLY A 1 113 ? 36.801 -1.980 -45.028 1.00 91.88 113 GLY A O 1
ATOM 908 N N . ARG A 1 114 ? 37.437 -1.249 -47.055 1.00 90.56 114 ARG A N 1
ATOM 909 C CA . ARG A 1 114 ? 37.077 0.154 -46.801 1.00 90.56 114 ARG A CA 1
ATOM 910 C C . ARG A 1 114 ? 35.578 0.311 -46.558 1.00 90.56 114 ARG A C 1
ATOM 912 O O . ARG A 1 114 ? 35.188 0.990 -45.618 1.00 90.56 114 ARG A O 1
ATOM 919 N N . THR A 1 115 ? 34.753 -0.333 -47.383 1.00 93.00 115 THR A N 1
ATOM 920 C CA . THR A 1 115 ? 33.293 -0.303 -47.243 1.00 93.00 115 THR A CA 1
ATOM 921 C C . THR A 1 115 ? 32.848 -0.810 -45.871 1.00 93.00 115 THR A C 1
ATOM 923 O O . THR A 1 115 ? 32.037 -0.153 -45.225 1.00 93.00 115 THR A O 1
ATOM 926 N N . ILE A 1 116 ? 33.385 -1.946 -45.413 1.00 92.94 116 ILE A N 1
ATOM 927 C CA . ILE A 1 116 ? 33.034 -2.529 -44.111 1.00 92.94 116 ILE A CA 1
ATOM 928 C C . ILE A 1 116 ? 33.397 -1.568 -42.978 1.00 92.94 116 ILE A C 1
ATOM 930 O O . ILE A 1 116 ? 32.564 -1.319 -42.111 1.00 92.94 116 ILE A O 1
ATOM 934 N N . LEU A 1 117 ? 34.598 -0.980 -43.006 1.00 92.81 117 LEU A N 1
ATOM 935 C CA . LEU A 1 117 ? 35.040 -0.052 -41.965 1.00 92.81 117 LEU A CA 1
ATOM 936 C C . LEU A 1 117 ? 34.154 1.202 -41.899 1.00 92.81 117 LEU A C 1
ATOM 938 O O . LEU A 1 117 ? 33.741 1.610 -40.815 1.00 92.81 117 LEU A O 1
ATOM 942 N N . THR A 1 118 ? 33.821 1.791 -43.052 1.00 92.44 118 THR A N 1
ATOM 943 C CA . THR A 1 118 ? 32.938 2.964 -43.113 1.00 92.44 118 THR A CA 1
ATOM 944 C C . THR A 1 118 ? 31.525 2.627 -42.638 1.00 92.44 118 THR A C 1
ATOM 946 O O . THR A 1 118 ? 30.972 3.358 -41.821 1.00 92.44 118 THR A O 1
ATOM 949 N N . ALA A 1 119 ? 30.957 1.502 -43.085 1.00 92.88 119 ALA A N 1
ATOM 950 C CA . ALA A 1 119 ? 29.632 1.062 -42.655 1.00 92.88 119 ALA A CA 1
ATOM 951 C C . ALA A 1 119 ? 29.585 0.799 -41.142 1.00 92.88 119 ALA A C 1
ATOM 953 O O . ALA A 1 119 ? 28.640 1.215 -40.474 1.00 92.88 119 ALA A O 1
ATOM 954 N N . PHE A 1 120 ? 30.628 0.172 -40.591 1.00 94.06 120 PHE A N 1
ATOM 955 C CA . PHE A 1 120 ? 30.743 -0.087 -39.160 1.00 94.06 120 PHE A CA 1
ATOM 956 C C . PHE A 1 120 ? 30.790 1.217 -38.354 1.00 94.06 120 PHE A C 1
ATOM 958 O O . PHE A 1 120 ? 29.986 1.395 -37.439 1.00 94.06 120 PHE A O 1
ATOM 965 N N . ALA A 1 121 ? 31.639 2.173 -38.743 1.00 92.88 121 ALA A N 1
ATOM 966 C CA . ALA A 1 121 ? 31.731 3.473 -38.077 1.00 92.88 121 ALA A CA 1
ATOM 967 C C . ALA A 1 121 ? 30.396 4.241 -38.107 1.00 92.88 121 ALA A C 1
ATOM 969 O O . ALA A 1 121 ? 29.939 4.737 -37.075 1.00 92.88 121 ALA A O 1
ATOM 970 N N . SER A 1 122 ? 29.723 4.284 -39.262 1.00 93.62 122 SER A N 1
ATOM 971 C CA . SER A 1 122 ? 28.406 4.919 -39.385 1.00 93.62 122 SER A CA 1
ATOM 972 C C . SER A 1 122 ? 27.337 4.205 -38.553 1.00 93.62 122 SER A C 1
ATOM 974 O O . SER A 1 122 ? 26.484 4.861 -37.957 1.00 93.62 122 SER A O 1
ATOM 976 N N . SER A 1 123 ? 27.397 2.872 -38.462 1.00 95.69 123 SER A N 1
ATOM 977 C CA . SER A 1 123 ? 26.429 2.091 -37.688 1.00 95.69 123 SER A CA 1
ATOM 978 C C . SER A 1 123 ? 26.512 2.369 -36.188 1.00 95.69 123 SER A C 1
ATOM 9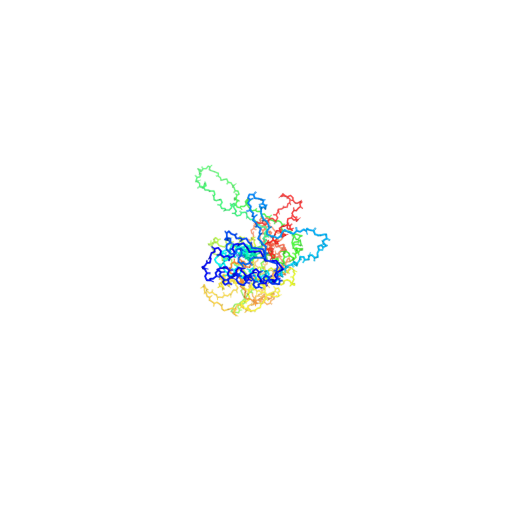80 O O . SER A 1 123 ? 25.471 2.495 -35.551 1.00 95.69 123 SER A O 1
ATOM 982 N N . ILE A 1 124 ? 27.714 2.560 -35.629 1.00 94.19 124 ILE A N 1
ATOM 983 C CA . ILE A 1 124 ? 27.889 2.892 -34.207 1.00 94.19 124 ILE A CA 1
ATOM 984 C C . ILE A 1 124 ? 27.193 4.215 -33.887 1.00 94.19 124 ILE A C 1
ATOM 986 O O . ILE A 1 124 ? 26.443 4.291 -32.915 1.00 94.19 124 ILE A O 1
ATOM 990 N N . GLY A 1 125 ? 27.382 5.238 -34.726 1.00 89.19 125 GLY A N 1
ATOM 991 C CA . GLY A 1 125 ? 26.720 6.532 -34.549 1.00 89.19 125 GLY A CA 1
ATOM 992 C C . GLY A 1 125 ? 25.195 6.401 -34.531 1.00 89.19 125 GLY A C 1
ATOM 993 O O . GLY A 1 125 ? 24.546 6.879 -33.604 1.00 89.19 125 GLY A O 1
ATOM 994 N N . ILE A 1 126 ? 24.632 5.674 -35.500 1.00 94.31 126 ILE A N 1
ATOM 995 C CA . ILE A 1 126 ? 23.178 5.499 -35.637 1.00 94.31 126 ILE A CA 1
ATOM 996 C C . ILE A 1 126 ? 22.594 4.642 -34.504 1.00 94.31 126 ILE A C 1
ATOM 998 O O . ILE A 1 126 ? 21.522 4.959 -33.998 1.00 94.31 126 ILE A O 1
ATOM 1002 N N . ILE A 1 127 ? 23.280 3.571 -34.093 1.00 95.50 127 ILE A N 1
ATOM 1003 C CA . ILE A 1 127 ? 22.792 2.624 -33.076 1.00 95.50 127 ILE A CA 1
ATOM 1004 C C . ILE A 1 127 ? 22.969 3.183 -31.657 1.00 95.50 127 ILE A C 1
ATOM 1006 O O . ILE A 1 127 ? 22.145 2.906 -30.784 1.00 95.50 127 ILE A O 1
ATOM 1010 N N . SER A 1 128 ? 24.004 3.993 -31.414 1.00 95.00 128 SER A N 1
ATOM 1011 C CA . SER A 1 128 ? 24.311 4.509 -30.074 1.00 95.00 128 SER A CA 1
ATOM 1012 C C . SER A 1 128 ? 23.161 5.317 -29.466 1.00 95.00 128 SER A C 1
ATOM 1014 O O . SER A 1 128 ? 22.802 5.094 -28.309 1.00 95.00 128 SER A O 1
ATOM 1016 N N . ILE A 1 129 ? 22.527 6.197 -30.248 1.00 94.19 129 ILE A N 1
ATOM 1017 C CA . ILE A 1 129 ? 21.472 7.093 -29.759 1.00 94.19 129 ILE A CA 1
ATOM 1018 C C . ILE A 1 129 ? 20.231 6.298 -29.297 1.00 94.19 129 ILE A C 1
ATOM 1020 O O . ILE A 1 129 ? 19.842 6.445 -28.134 1.00 94.19 129 ILE A O 1
ATOM 1024 N N . PRO A 1 130 ? 19.622 5.410 -30.115 1.00 95.56 130 PRO A N 1
ATOM 1025 C CA . PRO A 1 130 ? 18.505 4.580 -29.669 1.00 95.56 130 PRO A CA 1
ATOM 1026 C C . PRO A 1 130 ? 18.843 3.661 -28.496 1.00 95.56 130 PRO A C 1
ATOM 1028 O O . PRO A 1 130 ? 17.989 3.461 -27.634 1.00 95.56 130 PRO A O 1
ATOM 1031 N N . VAL A 1 131 ? 20.059 3.104 -28.435 1.00 96.25 131 VAL A N 1
ATOM 1032 C CA . VAL A 1 131 ? 20.470 2.219 -27.331 1.00 96.25 131 VAL A CA 1
ATOM 1033 C C . VAL A 1 131 ? 20.516 2.989 -26.016 1.00 96.25 131 VAL A C 1
ATOM 1035 O O . VAL A 1 131 ? 19.901 2.557 -25.042 1.00 96.25 131 VAL A O 1
ATOM 1038 N N . VAL A 1 132 ? 21.167 4.155 -25.990 1.00 95.75 132 VAL A N 1
ATOM 1039 C CA . VAL A 1 132 ? 21.230 5.003 -24.790 1.00 95.75 132 VAL A CA 1
ATOM 1040 C C . VAL A 1 132 ? 19.830 5.441 -24.357 1.00 95.75 132 VAL A C 1
ATOM 1042 O O . VAL A 1 132 ? 19.496 5.329 -23.177 1.00 95.75 132 VAL A O 1
ATOM 1045 N N . LEU A 1 133 ? 18.976 5.861 -25.297 1.00 95.06 133 LEU A N 1
ATOM 1046 C CA . LEU A 1 133 ? 17.588 6.233 -25.002 1.00 95.06 133 LEU A CA 1
ATOM 1047 C C . LEU A 1 133 ? 16.769 5.052 -24.466 1.00 95.06 133 LEU A C 1
ATOM 1049 O O . LEU A 1 133 ? 15.997 5.212 -23.522 1.00 95.06 133 LEU A O 1
ATOM 1053 N N . SER A 1 134 ? 16.946 3.858 -25.031 1.00 96.06 134 SER A N 1
ATOM 1054 C CA . SER A 1 134 ? 16.236 2.649 -24.595 1.00 96.06 134 SER A CA 1
ATOM 1055 C C . SER A 1 134 ? 16.659 2.227 -23.192 1.00 96.06 134 SER A C 1
ATOM 1057 O O . SER A 1 134 ? 15.808 1.906 -22.363 1.00 96.06 134 SER A O 1
ATOM 1059 N N . ILE A 1 135 ? 17.963 2.279 -22.903 1.00 96.50 135 ILE A N 1
ATOM 1060 C CA . ILE A 1 135 ? 18.517 1.997 -21.577 1.00 96.50 135 ILE A CA 1
ATOM 1061 C C . ILE A 1 135 ? 18.005 3.030 -20.570 1.00 96.50 135 ILE A C 1
ATOM 1063 O O . ILE A 1 135 ? 17.467 2.645 -19.537 1.00 96.50 135 ILE A O 1
ATOM 1067 N N . SER A 1 136 ? 18.101 4.325 -20.884 1.00 94.75 136 SER A N 1
ATOM 1068 C CA . SER A 1 136 ? 17.633 5.410 -20.014 1.00 94.75 136 SER A CA 1
ATOM 1069 C C . SER A 1 136 ? 16.142 5.277 -19.687 1.00 94.75 136 SER A C 1
ATOM 1071 O O . SER A 1 136 ? 15.767 5.247 -18.515 1.00 94.75 136 SER A O 1
ATOM 1073 N N . ASN A 1 137 ? 15.294 5.076 -20.700 1.00 94.12 137 ASN A N 1
ATOM 1074 C CA . ASN A 1 137 ? 13.857 4.877 -20.508 1.00 94.12 137 ASN A CA 1
ATOM 1075 C C . ASN A 1 137 ? 13.544 3.592 -19.724 1.00 94.12 137 ASN A C 1
ATOM 1077 O O . ASN A 1 137 ? 12.647 3.583 -18.879 1.00 94.12 137 ASN A O 1
ATOM 1081 N N . GLY A 1 138 ? 14.284 2.508 -19.977 1.00 94.31 138 GLY A N 1
ATOM 1082 C CA . GLY A 1 138 ? 14.160 1.248 -19.244 1.00 94.31 138 GLY A CA 1
ATOM 1083 C C . GLY A 1 138 ? 14.511 1.400 -17.764 1.00 94.31 138 GLY A C 1
ATOM 1084 O O . GLY A 1 138 ? 13.724 1.001 -16.902 1.00 94.31 138 GLY A O 1
ATOM 1085 N N . PHE A 1 139 ? 15.643 2.041 -17.461 1.00 93.25 139 PHE A N 1
ATOM 1086 C CA . PHE A 1 139 ? 16.055 2.354 -16.093 1.00 93.25 139 PHE A CA 1
ATOM 1087 C C . PHE A 1 139 ? 15.058 3.277 -15.404 1.00 93.25 139 PHE A C 1
ATOM 1089 O O . PHE A 1 139 ? 14.648 2.972 -14.288 1.00 93.25 139 PHE A O 1
ATOM 1096 N N . GLN A 1 140 ? 14.596 4.343 -16.061 1.00 86.75 140 GLN A N 1
ATOM 1097 C CA . GLN A 1 140 ? 13.602 5.244 -15.479 1.00 86.75 140 GLN A CA 1
ATOM 1098 C C . GLN A 1 140 ? 12.298 4.505 -15.160 1.00 86.75 140 GLN A C 1
ATOM 1100 O O . GLN A 1 140 ? 11.729 4.675 -14.083 1.00 86.75 140 GLN A O 1
ATOM 1105 N N . LYS A 1 141 ? 11.840 3.619 -16.054 1.00 87.12 141 LYS A N 1
ATOM 1106 C CA . LYS A 1 141 ? 10.658 2.781 -15.815 1.00 87.12 141 LYS A CA 1
ATOM 1107 C C . LYS A 1 141 ? 10.858 1.838 -14.628 1.00 87.12 141 LYS A C 1
ATOM 1109 O O . LYS A 1 141 ? 9.939 1.678 -13.820 1.00 87.12 141 LYS A O 1
ATOM 1114 N N . GLN A 1 142 ? 12.038 1.233 -14.503 1.00 85.75 142 GLN A N 1
ATOM 1115 C CA . GLN A 1 142 ? 12.371 0.364 -13.377 1.00 85.75 142 GLN A CA 1
ATOM 1116 C C . GLN A 1 142 ? 12.442 1.155 -12.067 1.00 85.75 142 GLN A C 1
ATOM 1118 O O . GLN A 1 142 ? 11.834 0.735 -11.087 1.00 85.75 142 GLN A O 1
ATOM 1123 N N . ILE A 1 143 ? 13.100 2.317 -12.056 1.00 80.56 143 ILE A N 1
ATOM 1124 C CA . ILE A 1 143 ? 13.177 3.226 -10.904 1.00 80.56 143 ILE A CA 1
ATOM 1125 C C . ILE A 1 143 ? 11.773 3.640 -10.470 1.00 80.56 143 ILE A C 1
ATOM 1127 O O . ILE A 1 143 ? 11.422 3.438 -9.313 1.00 80.56 143 ILE A O 1
ATOM 1131 N N . ASN A 1 144 ? 10.934 4.112 -11.394 1.00 73.75 144 ASN A N 1
ATOM 1132 C CA . ASN A 1 144 ? 9.560 4.516 -11.092 1.00 73.75 144 ASN A CA 1
ATOM 1133 C C . ASN A 1 144 ? 8.736 3.342 -10.548 1.00 73.75 144 ASN A C 1
ATOM 1135 O O . ASN A 1 144 ? 7.959 3.509 -9.611 1.00 73.75 144 ASN A O 1
ATOM 1139 N N . THR A 1 145 ? 8.922 2.135 -11.089 1.00 76.25 145 THR A N 1
ATOM 1140 C CA . THR A 1 145 ? 8.241 0.928 -10.597 1.00 76.25 145 THR A CA 1
ATOM 1141 C C . THR A 1 145 ? 8.712 0.557 -9.192 1.00 76.25 145 THR A C 1
ATOM 1143 O O . THR A 1 145 ? 7.886 0.248 -8.334 1.00 76.25 145 THR A O 1
ATOM 1146 N N . THR A 1 146 ? 10.018 0.600 -8.932 1.00 73.50 146 THR A N 1
ATOM 1147 C CA . THR A 1 146 ? 10.602 0.317 -7.616 1.00 73.50 146 THR A CA 1
ATOM 1148 C C . THR A 1 146 ? 10.179 1.368 -6.592 1.00 73.50 146 THR A C 1
ATOM 1150 O O . THR A 1 146 ? 9.682 1.004 -5.532 1.00 73.50 146 THR A O 1
ATOM 1153 N N . MET A 1 147 ? 10.264 2.659 -6.920 1.00 64.19 147 MET A N 1
ATOM 1154 C CA . MET A 1 147 ? 9.813 3.764 -6.065 1.00 64.19 147 MET A CA 1
ATOM 1155 C C . MET A 1 147 ? 8.305 3.707 -5.809 1.00 64.19 147 MET A C 1
ATOM 1157 O O . MET A 1 147 ? 7.868 3.860 -4.672 1.00 64.19 147 MET A O 1
ATOM 1161 N N . SER A 1 148 ? 7.491 3.410 -6.825 1.00 61.53 148 SER A N 1
ATOM 1162 C CA . SER A 1 148 ? 6.048 3.211 -6.654 1.00 61.53 148 SER A CA 1
ATOM 1163 C C . SER A 1 148 ? 5.743 2.011 -5.749 1.00 61.53 148 SER A C 1
ATOM 1165 O O . SER A 1 148 ? 4.856 2.083 -4.902 1.00 61.53 148 SER A O 1
ATOM 1167 N N . LYS A 1 149 ? 6.499 0.913 -5.857 1.00 62.16 149 LYS A N 1
ATOM 1168 C CA . LYS A 1 149 ? 6.317 -0.264 -4.995 1.00 62.16 149 LYS A CA 1
ATOM 1169 C C . LYS A 1 149 ? 6.803 -0.046 -3.560 1.00 62.16 149 LYS A C 1
ATOM 1171 O O . LYS A 1 149 ? 6.166 -0.580 -2.651 1.00 62.16 149 LYS A O 1
ATOM 1176 N N . ALA A 1 150 ? 7.903 0.683 -3.372 1.00 63.22 150 ALA A N 1
ATOM 1177 C CA . ALA A 1 150 ? 8.567 0.867 -2.085 1.00 63.22 150 ALA A CA 1
ATOM 1178 C C . ALA A 1 150 ? 8.055 2.100 -1.326 1.00 63.22 150 ALA A C 1
ATOM 1180 O O . ALA A 1 150 ? 7.670 1.976 -0.170 1.00 63.22 150 ALA A O 1
ATOM 1181 N N . LEU A 1 151 ? 8.006 3.274 -1.970 1.00 54.62 151 LEU A N 1
ATOM 1182 C CA . LEU A 1 151 ? 7.791 4.560 -1.301 1.00 54.62 151 LEU A CA 1
ATOM 1183 C C . LEU A 1 151 ? 6.341 5.061 -1.324 1.00 54.62 151 LEU A C 1
ATOM 1185 O O . LEU A 1 151 ? 5.884 5.624 -0.333 1.00 54.62 151 LEU A O 1
ATOM 1189 N N . ALA A 1 152 ? 5.583 4.815 -2.400 1.00 52.47 152 ALA A N 1
ATOM 1190 C CA . ALA A 1 152 ? 4.172 5.230 -2.465 1.00 52.47 152 ALA A CA 1
ATOM 1191 C C . ALA A 1 152 ? 3.274 4.517 -1.441 1.00 52.47 152 ALA A C 1
ATOM 1193 O O . ALA A 1 152 ? 2.164 4.955 -1.154 1.00 52.47 152 ALA A O 1
ATOM 1194 N N . LYS A 1 153 ? 3.750 3.397 -0.891 1.00 59.81 153 LYS A N 1
ATOM 1195 C CA . LYS A 1 153 ? 3.035 2.640 0.133 1.00 59.81 153 LYS A CA 1
ATOM 1196 C C . LYS A 1 153 ? 3.236 3.181 1.542 1.00 59.81 153 LYS A C 1
ATOM 1198 O O . LYS A 1 153 ? 2.506 2.730 2.423 1.00 59.81 153 LYS A O 1
ATOM 1203 N N . TYR A 1 154 ? 4.171 4.110 1.771 1.00 71.88 154 TYR A N 1
ATOM 1204 C CA . TYR A 1 154 ? 4.278 4.747 3.079 1.00 71.88 154 TYR A CA 1
ATOM 1205 C C . TYR A 1 154 ? 3.133 5.740 3.244 1.00 71.88 154 TYR A C 1
ATOM 1207 O O . TYR A 1 154 ? 3.078 6.740 2.521 1.00 71.88 154 TYR A O 1
ATOM 1215 N N . PRO A 1 155 ? 2.201 5.478 4.172 1.00 78.69 155 PRO A N 1
ATOM 1216 C CA . PRO A 1 155 ? 1.171 6.446 4.461 1.00 78.69 155 PRO A CA 1
ATOM 1217 C C . PRO A 1 155 ? 1.783 7.706 5.062 1.00 78.69 155 PRO A C 1
ATOM 1219 O O . PRO A 1 155 ? 2.716 7.661 5.862 1.00 78.69 155 PRO A O 1
ATOM 1222 N N . ILE A 1 156 ? 1.171 8.830 4.731 1.00 81.50 156 ILE A N 1
ATOM 1223 C CA . ILE A 1 156 ? 1.289 10.050 5.509 1.00 81.50 156 ILE A CA 1
ATOM 1224 C C . ILE A 1 156 ? 0.543 9.821 6.829 1.00 81.50 156 ILE A C 1
ATOM 1226 O O . ILE A 1 156 ? -0.676 9.628 6.831 1.00 81.50 156 ILE A O 1
ATOM 1230 N N . ALA A 1 157 ? 1.292 9.792 7.931 1.00 79.88 157 ALA A N 1
ATOM 1231 C CA . ALA A 1 157 ? 0.785 9.535 9.272 1.00 79.88 157 ALA A CA 1
ATOM 1232 C C . ALA A 1 157 ? 0.525 10.847 10.020 1.00 79.88 157 ALA A C 1
ATOM 1234 O O . ALA A 1 157 ? 1.415 11.682 10.162 1.00 79.88 157 ALA A O 1
ATOM 1235 N N . ILE A 1 158 ? -0.691 11.017 10.532 1.00 80.19 158 ILE A N 1
ATOM 1236 C CA . ILE A 1 158 ? -1.068 12.141 11.391 1.00 80.19 158 ILE A CA 1
ATOM 1237 C C . ILE A 1 158 ? -1.513 11.562 12.731 1.00 80.19 158 ILE A C 1
ATOM 1239 O O . ILE A 1 158 ? -2.628 11.055 12.847 1.00 80.19 158 ILE A O 1
ATOM 1243 N N . SER A 1 159 ? -0.653 11.624 13.746 1.00 74.81 159 SER A N 1
ATOM 1244 C CA . SER A 1 159 ? -0.951 11.166 15.108 1.00 74.81 159 SER A CA 1
ATOM 1245 C C . SER A 1 159 ? -1.322 12.331 16.027 1.00 74.81 159 SER A C 1
ATOM 1247 O O . SER A 1 159 ? -0.893 13.462 15.812 1.00 74.81 159 SER A O 1
ATOM 1249 N N . GLN A 1 160 ? -2.103 12.078 17.084 1.00 69.56 160 GLN A N 1
ATOM 1250 C CA . GLN A 1 160 ? -2.380 13.096 18.115 1.00 69.56 160 GLN A CA 1
ATOM 1251 C C . GLN A 1 160 ? -1.140 13.477 18.930 1.00 69.56 160 GLN A C 1
ATOM 1253 O O . GLN A 1 160 ? -1.069 14.599 19.422 1.00 69.56 160 GLN A O 1
ATOM 1258 N N . THR A 1 161 ? -0.168 12.580 19.059 1.00 67.06 161 THR A N 1
ATOM 1259 C CA . THR A 1 161 ? 1.131 12.844 19.685 1.00 67.06 161 THR A CA 1
ATOM 1260 C C . THR A 1 161 ? 2.233 12.462 18.711 1.00 67.06 161 THR A C 1
ATOM 1262 O O . THR A 1 161 ? 2.297 11.314 18.267 1.00 67.06 161 THR A O 1
ATOM 1265 N N . ALA A 1 162 ? 3.077 13.424 18.360 1.00 60.31 162 ALA A N 1
ATOM 1266 C CA . ALA A 1 162 ? 4.258 13.232 17.533 1.00 60.31 162 ALA A CA 1
ATOM 1267 C C . ALA A 1 162 ? 5.488 13.505 18.402 1.00 60.31 162 ALA A C 1
ATOM 1269 O O . ALA A 1 162 ? 5.558 14.543 19.056 1.00 60.31 162 ALA A O 1
ATOM 1270 N N . ALA A 1 163 ? 6.424 12.565 18.443 1.00 58.16 163 ALA A N 1
ATOM 1271 C CA . ALA A 1 163 ? 7.700 12.734 19.127 1.00 58.16 163 ALA A CA 1
ATOM 1272 C C . ALA A 1 163 ? 8.803 12.833 18.074 1.00 58.16 163 ALA A C 1
ATOM 1274 O O . ALA A 1 163 ? 8.827 12.030 17.137 1.00 58.16 163 ALA A O 1
ATOM 1275 N N . ASP A 1 164 ? 9.702 13.802 18.223 1.00 56.09 164 ASP A N 1
ATOM 1276 C CA . ASP A 1 164 ? 10.879 13.895 17.366 1.00 56.09 164 ASP A CA 1
ATOM 1277 C C . ASP A 1 164 ? 11.904 12.831 17.782 1.00 56.09 164 ASP A C 1
ATOM 1279 O O . ASP A 1 164 ? 12.566 12.938 18.816 1.00 56.09 164 ASP A O 1
ATOM 1283 N N . MET A 1 165 ? 12.028 11.771 16.983 1.00 53.62 165 MET A N 1
ATOM 1284 C CA . MET A 1 165 ? 12.939 10.665 17.279 1.00 53.62 165 MET A CA 1
ATOM 1285 C C . MET A 1 165 ? 14.423 11.047 17.176 1.00 53.62 165 MET A C 1
ATOM 1287 O O . MET A 1 165 ? 15.257 10.314 17.709 1.00 53.62 165 MET A O 1
ATOM 1291 N N . THR A 1 166 ? 14.768 12.170 16.533 1.00 54.78 166 THR A N 1
ATOM 1292 C CA . THR A 1 166 ? 16.166 12.632 16.445 1.00 54.78 166 THR A CA 1
ATOM 1293 C C . THR A 1 166 ? 16.689 13.066 17.813 1.00 54.78 166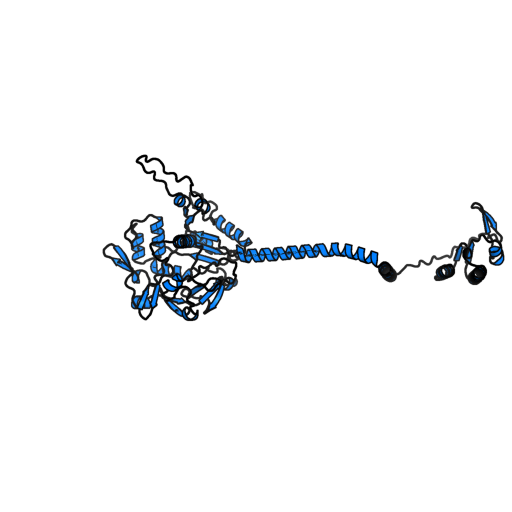 THR A C 1
ATOM 1295 O O . THR A 1 166 ? 17.756 12.620 18.228 1.00 54.78 166 THR A O 1
ATOM 1298 N N . SER A 1 167 ? 15.863 13.780 18.583 1.00 52.97 167 SER A N 1
ATOM 1299 C CA . SER A 1 167 ? 16.138 14.144 19.982 1.00 52.97 167 SER A CA 1
ATOM 1300 C C . SER A 1 167 ? 16.208 12.941 20.935 1.00 52.97 167 SER A C 1
ATOM 1302 O O . SER A 1 167 ? 16.717 13.039 22.046 1.00 52.97 167 SER A O 1
ATOM 1304 N N . MET A 1 168 ? 15.714 11.775 20.503 1.00 49.88 168 MET A N 1
ATOM 1305 C CA . MET A 1 168 ? 15.633 10.565 21.326 1.00 49.88 168 MET A CA 1
ATOM 1306 C C . MET A 1 168 ? 16.936 9.747 21.336 1.00 49.88 168 MET A C 1
ATOM 1308 O O . MET A 1 168 ? 17.047 8.794 22.108 1.00 49.88 168 MET A O 1
ATOM 1312 N N . SER A 1 169 ? 17.900 10.104 20.479 1.00 51.22 169 SER A N 1
ATOM 1313 C CA . SER A 1 169 ? 19.209 9.441 20.362 1.00 51.22 169 SER A CA 1
ATOM 1314 C C . SER A 1 169 ? 20.334 10.186 21.086 1.00 51.22 169 SER A C 1
ATOM 1316 O O . SER A 1 169 ? 21.409 9.618 21.274 1.00 51.22 169 SER A O 1
ATOM 1318 N N . GLU A 1 170 ? 20.094 11.423 21.529 1.00 48.47 170 GLU A N 1
ATOM 1319 C CA . GLU A 1 170 ? 21.021 12.167 22.380 1.00 48.47 170 GLU A CA 1
ATOM 1320 C C . GLU A 1 170 ? 20.936 11.614 23.807 1.00 48.47 170 GLU A C 1
ATOM 1322 O O . GLU A 1 170 ? 20.183 12.088 24.657 1.00 48.47 170 GLU A O 1
ATOM 1327 N N . ARG A 1 171 ? 21.701 10.553 24.080 1.00 48.97 171 ARG A N 1
ATOM 1328 C CA . ARG A 1 171 ? 22.141 10.308 25.453 1.00 48.97 171 ARG A CA 1
ATOM 1329 C C . ARG A 1 171 ? 23.117 11.419 25.800 1.00 48.97 171 ARG A C 1
ATOM 1331 O O . ARG A 1 171 ? 24.162 11.543 25.172 1.00 48.97 171 ARG A O 1
ATOM 1338 N N . ASP A 1 172 ? 22.752 12.222 26.785 1.00 50.84 172 ASP A N 1
ATOM 1339 C CA . ASP A 1 172 ? 23.680 13.130 27.438 1.00 50.84 172 ASP A CA 1
ATOM 1340 C C . ASP A 1 172 ? 24.758 12.260 28.120 1.00 50.84 172 ASP A C 1
ATOM 1342 O O . ASP A 1 172 ? 24.515 11.660 29.164 1.00 50.84 172 ASP A O 1
ATOM 1346 N N . ASP A 1 173 ? 25.933 12.118 27.494 1.00 48.56 173 ASP A N 1
ATOM 1347 C CA . ASP A 1 173 ? 27.091 11.341 27.990 1.00 48.56 173 ASP A CA 1
ATOM 1348 C C . ASP A 1 173 ? 27.717 11.944 29.274 1.00 48.56 173 ASP A C 1
ATOM 1350 O O . ASP A 1 173 ? 28.788 11.538 29.733 1.00 48.56 173 ASP A O 1
ATOM 1354 N N . SER A 1 174 ? 27.062 12.938 29.879 1.00 50.47 174 SER A N 1
ATOM 1355 C CA . SER A 1 174 ? 27.531 13.680 31.048 1.00 50.47 174 SER A CA 1
ATOM 1356 C C . SER A 1 174 ? 27.017 13.144 32.389 1.00 50.47 174 SER A C 1
ATOM 1358 O O . SER A 1 174 ? 27.086 13.865 33.385 1.00 50.47 174 SER A O 1
ATOM 1360 N N . ASP A 1 175 ? 26.582 11.878 32.448 1.00 51.97 175 ASP A N 1
ATOM 1361 C CA . ASP A 1 175 ? 26.077 11.179 33.647 1.00 51.97 175 ASP A CA 1
ATOM 1362 C C . ASP A 1 175 ? 27.199 10.891 34.681 1.00 51.97 175 ASP A C 1
ATOM 1364 O O . ASP A 1 175 ? 27.465 9.768 35.113 1.00 51.97 175 ASP A O 1
ATOM 1368 N N . LYS A 1 176 ? 27.946 11.936 35.052 1.00 60.53 176 LYS A N 1
ATOM 1369 C CA . LYS A 1 176 ? 28.930 11.940 36.129 1.00 60.53 176 LYS A CA 1
ATOM 1370 C C . LYS A 1 176 ? 28.203 12.234 37.433 1.00 60.53 176 LYS A C 1
ATOM 1372 O O . LYS A 1 176 ? 27.484 13.224 37.539 1.00 60.53 176 LYS A O 1
ATOM 1377 N N . ASN A 1 177 ? 28.472 11.427 38.456 1.00 65.12 177 ASN A N 1
ATOM 1378 C CA . ASN A 1 177 ? 28.004 11.692 39.814 1.00 65.12 177 ASN A CA 1
ATOM 1379 C C . ASN A 1 177 ? 28.420 13.104 40.255 1.00 65.12 177 ASN A C 1
ATOM 1381 O O . ASN A 1 177 ? 29.606 13.395 40.433 1.00 65.12 177 ASN A O 1
ATOM 1385 N N . VAL A 1 178 ? 27.437 13.984 40.435 1.00 70.31 178 VAL A N 1
ATOM 1386 C CA . VAL A 1 178 ? 27.649 15.324 40.988 1.00 70.31 178 VAL A CA 1
ATOM 1387 C C . VAL A 1 178 ? 27.779 15.201 42.510 1.00 70.31 178 VAL A C 1
ATOM 1389 O O . VAL A 1 178 ? 27.154 14.335 43.123 1.00 70.31 178 VAL A O 1
ATOM 1392 N N . LYS A 1 179 ? 28.594 16.051 43.149 1.00 69.19 179 LYS A N 1
ATOM 1393 C CA . LYS A 1 179 ? 28.687 16.094 44.621 1.00 69.19 179 LYS A CA 1
ATOM 1394 C C . LYS A 1 179 ? 27.290 16.286 45.234 1.00 69.19 179 LYS A C 1
ATOM 1396 O O . LYS A 1 179 ? 26.451 16.977 44.659 1.00 69.19 179 LYS A O 1
ATOM 1401 N N . ASN A 1 180 ? 27.036 15.688 46.397 1.00 72.00 180 ASN A N 1
ATOM 1402 C CA . ASN A 1 180 ? 25.763 15.852 47.097 1.00 72.00 180 ASN A CA 1
ATOM 1403 C C . ASN A 1 180 ? 25.645 17.290 47.630 1.00 72.00 180 ASN A C 1
ATOM 1405 O O . ASN A 1 180 ? 26.357 17.658 48.560 1.00 72.00 180 ASN A O 1
ATOM 1409 N N . HIS A 1 181 ? 24.760 18.090 47.034 1.00 73.75 181 HIS A N 1
ATOM 1410 C CA . HIS A 1 181 ? 24.504 19.471 47.452 1.00 73.75 181 HIS A CA 1
ATOM 1411 C C . HIS A 1 181 ? 23.254 19.609 48.348 1.00 73.75 181 HIS A C 1
ATOM 1413 O O . HIS A 1 181 ? 22.839 20.726 48.646 1.00 73.75 181 HIS A O 1
ATOM 1419 N N . GLY A 1 182 ? 22.630 18.500 48.774 1.00 72.00 182 GLY A N 1
ATOM 1420 C CA . GLY A 1 182 ? 21.453 18.518 49.655 1.00 72.00 182 GLY A CA 1
ATOM 1421 C C . GLY A 1 182 ? 20.149 18.988 48.996 1.00 72.00 182 GLY A C 1
ATOM 1422 O O . GLY A 1 182 ? 19.152 19.171 49.689 1.00 72.00 182 GLY A O 1
ATOM 1423 N N . TYR A 1 183 ? 20.132 19.167 47.673 1.00 74.69 183 TYR A N 1
ATOM 1424 C CA . TYR A 1 183 ? 18.941 19.509 46.897 1.00 74.69 183 TYR A CA 1
ATOM 1425 C C . TYR A 1 183 ? 18.801 18.604 45.669 1.00 74.69 183 TYR A C 1
ATOM 1427 O O . TYR A 1 183 ? 19.774 18.035 45.176 1.00 74.69 183 TYR A O 1
ATOM 1435 N N . VAL A 1 184 ? 17.572 18.497 45.162 1.00 67.44 184 VAL A N 1
ATOM 1436 C CA . VAL A 1 184 ? 17.253 17.835 43.893 1.00 67.44 184 VAL A CA 1
ATOM 1437 C C . VAL A 1 184 ? 16.722 18.891 42.933 1.00 67.44 184 VAL A C 1
ATOM 1439 O O . VAL A 1 184 ? 15.803 19.635 43.274 1.00 67.44 184 VAL A O 1
ATOM 1442 N N . THR A 1 185 ? 17.278 18.951 41.726 1.00 75.81 185 THR A N 1
ATOM 1443 C CA . THR A 1 185 ? 16.760 19.818 40.664 1.00 75.81 185 THR A CA 1
ATOM 1444 C C . THR A 1 185 ? 15.669 19.076 39.904 1.00 75.81 185 THR A C 1
ATOM 1446 O O . THR A 1 185 ? 15.935 18.077 39.239 1.00 75.81 185 THR A O 1
ATOM 1449 N N . ALA A 1 186 ? 14.434 19.570 39.974 1.00 70.00 186 ALA A N 1
ATOM 1450 C CA . ALA A 1 186 ? 13.358 19.068 39.132 1.00 70.00 186 ALA A CA 1
ATOM 1451 C C . ALA A 1 186 ? 13.566 19.562 37.691 1.00 70.00 186 ALA A C 1
ATOM 1453 O O . ALA A 1 186 ? 13.356 20.737 37.393 1.00 70.00 186 ALA A O 1
ATOM 1454 N N . LYS A 1 187 ? 13.980 18.666 36.793 1.00 66.50 187 LYS A N 1
ATOM 1455 C CA . LYS A 1 187 ? 14.038 18.910 35.346 1.00 66.50 187 LYS A CA 1
ATOM 1456 C C . LYS A 1 187 ? 12.938 18.086 34.680 1.00 66.50 187 LYS A C 1
ATOM 1458 O O . LYS A 1 187 ? 12.729 16.933 35.054 1.00 66.50 187 LYS A O 1
ATOM 1463 N N . LYS A 1 188 ? 12.216 18.670 33.720 1.00 59.25 188 LYS A N 1
ATOM 1464 C CA . LYS A 1 188 ? 11.335 17.877 32.856 1.00 59.25 188 LYS A CA 1
ATOM 1465 C C . LYS A 1 188 ? 12.193 16.966 31.995 1.00 59.25 188 LYS A C 1
ATOM 1467 O O . LYS A 1 188 ? 13.296 17.332 31.597 1.00 59.25 188 LYS A O 1
ATOM 1472 N N . ASP A 1 189 ? 11.688 15.772 31.739 1.00 62.19 189 ASP A N 1
ATOM 1473 C CA . ASP A 1 189 ? 12.375 14.846 30.860 1.00 62.19 189 ASP A CA 1
ATOM 1474 C C . ASP A 1 189 ? 12.476 15.476 29.456 1.00 62.19 189 ASP A C 1
ATOM 1476 O O . ASP A 1 189 ? 11.444 15.893 28.920 1.00 62.19 189 ASP A O 1
ATOM 1480 N N . PRO A 1 190 ? 13.666 15.549 28.833 1.00 61.69 190 PRO A N 1
ATOM 1481 C CA . PRO A 1 190 ? 13.806 16.032 27.458 1.00 61.69 190 PRO A CA 1
ATOM 1482 C C . PRO A 1 190 ? 12.864 15.310 26.477 1.00 61.69 190 PRO A C 1
ATOM 1484 O O . PRO A 1 190 ? 12.388 15.902 25.511 1.00 61.69 190 PRO A O 1
ATOM 1487 N N . ARG A 1 191 ? 12.502 14.049 26.768 1.00 58.00 191 ARG A N 1
ATOM 1488 C CA . ARG A 1 191 ? 11.524 13.258 26.003 1.00 58.00 191 ARG A CA 1
ATOM 1489 C C . ARG A 1 191 ? 10.091 13.767 26.145 1.00 58.00 191 ARG A C 1
ATOM 1491 O O . ARG A 1 191 ? 9.298 13.574 25.229 1.00 58.00 191 ARG A O 1
ATOM 1498 N N . GLU A 1 192 ? 9.736 14.378 27.274 1.00 57.53 192 GLU A N 1
ATOM 1499 C CA . GLU A 1 192 ? 8.446 15.055 27.454 1.00 57.53 192 GLU A CA 1
ATOM 1500 C C . GLU A 1 192 ? 8.434 16.424 26.760 1.00 57.53 192 GLU A C 1
ATOM 1502 O O . GLU A 1 192 ? 7.388 16.854 26.275 1.00 57.53 192 GLU A O 1
ATOM 1507 N N . GLU A 1 193 ? 9.585 17.096 26.667 1.00 58.19 193 GLU A N 1
ATOM 1508 C CA . GLU A 1 193 ? 9.723 18.379 25.963 1.00 58.19 193 GLU A CA 1
ATOM 1509 C C . GLU A 1 193 ? 9.712 18.222 24.433 1.00 58.19 193 GLU A C 1
ATOM 1511 O O . GLU A 1 193 ? 9.160 19.071 23.733 1.00 58.19 193 GLU A O 1
ATOM 1516 N N . ALA A 1 194 ? 10.230 17.105 23.912 1.00 57.53 194 ALA A N 1
ATOM 1517 C CA . ALA A 1 194 ? 10.235 16.772 22.484 1.00 57.53 194 ALA A CA 1
ATOM 1518 C C . ALA A 1 194 ? 8.894 16.225 21.945 1.00 57.53 194 ALA A C 1
ATOM 1520 O O . ALA A 1 194 ? 8.781 15.890 20.760 1.00 57.53 194 ALA A O 1
ATOM 1521 N N . GLN A 1 195 ? 7.864 16.109 22.792 1.00 61.09 195 GLN A N 1
ATOM 1522 C CA . GLN A 1 195 ? 6.532 15.663 22.384 1.00 61.09 195 GLN A CA 1
ATOM 1523 C C . GLN A 1 195 ? 5.659 16.834 21.934 1.00 61.09 195 GLN A C 1
ATOM 1525 O O . GLN A 1 195 ? 5.282 17.717 22.704 1.00 61.09 195 GLN A O 1
ATOM 1530 N N . HIS A 1 196 ? 5.238 16.789 20.676 1.00 67.12 196 HIS A N 1
ATOM 1531 C CA . HIS A 1 196 ? 4.230 17.678 20.128 1.00 67.12 196 HIS A CA 1
ATOM 1532 C C . HIS A 1 196 ? 2.844 17.024 20.170 1.00 67.12 196 HIS A C 1
ATOM 1534 O O . HIS A 1 196 ? 2.664 15.885 19.741 1.00 67.12 196 HIS A O 1
ATOM 1540 N N . THR A 1 197 ? 1.833 17.749 20.658 1.00 66.88 197 THR A N 1
ATOM 1541 C CA . THR A 1 197 ? 0.438 17.276 20.649 1.00 66.88 197 THR A CA 1
ATOM 1542 C C . THR A 1 197 ? -0.355 17.963 19.539 1.00 66.88 197 THR A C 1
ATOM 1544 O O . THR A 1 197 ? -0.677 19.148 19.635 1.00 66.88 197 THR A O 1
ATOM 1547 N N . ASN A 1 198 ? -0.736 17.201 18.517 1.00 71.19 198 ASN A N 1
ATOM 1548 C CA . ASN A 1 198 ? -1.582 17.647 17.416 1.00 71.19 198 ASN A CA 1
ATOM 1549 C C . ASN A 1 198 ? -3.057 17.724 17.844 1.00 71.19 198 ASN A C 1
ATOM 1551 O O . ASN A 1 198 ? -3.640 16.774 18.382 1.00 71.19 198 ASN A O 1
ATOM 1555 N N . LYS A 1 199 ? -3.715 18.852 17.553 1.00 74.56 199 LYS A N 1
ATOM 1556 C CA . LYS A 1 199 ? -5.154 19.036 17.809 1.00 74.56 199 LYS A CA 1
ATOM 1557 C C . LYS A 1 199 ? -5.984 18.575 16.609 1.00 74.56 199 LYS A C 1
ATOM 1559 O O . LYS A 1 199 ? -6.436 19.382 15.803 1.00 74.56 199 LYS A O 1
ATOM 1564 N N . ILE A 1 200 ? -6.244 17.272 16.531 1.00 80.50 200 ILE A N 1
ATOM 1565 C CA . ILE A 1 200 ? -7.190 16.712 15.556 1.00 80.50 200 ILE A CA 1
ATOM 1566 C C . ILE A 1 200 ? -8.618 17.099 15.974 1.00 80.50 200 ILE A C 1
ATOM 1568 O O . ILE A 1 200 ? -9.084 16.710 17.046 1.00 80.50 200 ILE A O 1
ATOM 1572 N N . THR A 1 201 ? -9.306 17.884 15.143 1.00 85.06 201 THR A N 1
ATOM 1573 C CA . THR A 1 201 ? -10.707 18.298 15.347 1.00 85.06 201 THR A CA 1
ATOM 1574 C C . THR A 1 201 ? -11.636 17.569 14.380 1.00 85.06 201 THR A C 1
ATOM 1576 O O . THR A 1 201 ? -11.197 17.079 13.343 1.00 85.06 201 THR A O 1
ATOM 1579 N N . GLU A 1 202 ? -12.935 17.528 14.674 1.00 86.25 202 GLU A N 1
ATOM 1580 C CA . GLU A 1 202 ? -13.929 16.934 13.767 1.00 86.25 202 GLU A CA 1
ATOM 1581 C C . GLU A 1 202 ? -13.959 17.637 12.399 1.00 86.25 202 GLU A C 1
ATOM 1583 O O . GLU A 1 202 ? -13.920 16.973 11.366 1.00 86.25 202 GLU A O 1
ATOM 1588 N N . LYS A 1 203 ? -13.864 18.976 12.382 1.00 87.69 203 LYS A N 1
ATOM 1589 C CA . LYS A 1 203 ? -13.753 19.765 11.142 1.00 87.69 203 LYS A CA 1
ATOM 1590 C C . LYS A 1 203 ? -12.543 19.356 10.295 1.00 87.69 203 LYS A C 1
ATOM 1592 O O . LYS A 1 203 ? -12.647 19.304 9.074 1.00 87.69 203 LYS A O 1
ATOM 1597 N N . TYR A 1 204 ? -11.411 19.052 10.933 1.00 87.00 204 TYR A N 1
ATOM 1598 C CA . TYR A 1 204 ? -10.211 18.584 10.237 1.00 87.00 204 TYR A CA 1
ATOM 1599 C C . TYR A 1 204 ? -10.374 17.161 9.687 1.00 87.00 204 TYR A C 1
ATOM 1601 O O . TYR A 1 204 ? -9.961 16.868 8.568 1.00 87.00 204 TYR A O 1
ATOM 1609 N N . VAL A 1 205 ? -11.036 16.275 10.433 1.00 88.31 205 VAL A N 1
ATOM 1610 C CA . VAL A 1 205 ? -11.369 14.929 9.942 1.00 88.31 205 VAL A CA 1
ATOM 1611 C C . VAL A 1 205 ? -12.274 15.017 8.710 1.00 88.31 205 VAL A C 1
ATOM 1613 O O . VAL A 1 205 ? -12.028 14.330 7.720 1.00 88.31 205 VAL A O 1
ATOM 1616 N N . ASP A 1 206 ? -13.282 15.890 8.737 1.00 90.19 206 ASP A N 1
ATOM 1617 C CA . ASP A 1 206 ? -14.176 16.121 7.598 1.00 90.19 206 ASP A CA 1
ATOM 1618 C C . ASP A 1 206 ? -13.487 16.817 6.422 1.00 90.19 206 ASP A C 1
ATOM 1620 O O . ASP A 1 206 ? -13.862 16.580 5.272 1.00 90.19 206 ASP A O 1
ATOM 1624 N N . TYR A 1 207 ? -12.460 17.628 6.683 1.00 90.19 207 TYR A N 1
ATOM 1625 C CA . TYR A 1 207 ? -11.566 18.139 5.649 1.00 90.19 207 TYR A CA 1
ATOM 1626 C C . TYR A 1 207 ? -10.833 16.984 4.957 1.00 90.19 207 TYR A C 1
ATOM 1628 O O . TYR A 1 207 ? -10.970 16.821 3.750 1.00 90.19 207 TYR A O 1
ATOM 1636 N N . ILE A 1 208 ? -10.172 16.096 5.708 1.00 89.06 208 ILE A N 1
ATOM 1637 C CA . ILE A 1 208 ? -9.447 14.949 5.130 1.00 89.06 208 ILE A CA 1
ATOM 1638 C C . ILE A 1 208 ? -10.376 14.017 4.339 1.00 89.06 208 ILE A C 1
ATOM 1640 O O . ILE A 1 208 ? -9.982 13.516 3.291 1.00 89.06 208 ILE A O 1
ATOM 1644 N N . LYS A 1 209 ? -11.628 13.809 4.770 1.00 89.12 209 LYS A N 1
ATOM 1645 C CA . LYS A 1 209 ? -12.601 12.998 4.006 1.00 89.12 209 LYS A CA 1
ATOM 1646 C C . LYS A 1 209 ? -12.883 13.543 2.596 1.00 89.12 209 LYS A C 1
ATOM 1648 O O . LYS A 1 209 ? -13.349 12.789 1.746 1.00 89.12 209 LYS A O 1
ATOM 1653 N N . LYS A 1 210 ? -12.626 14.833 2.346 1.00 90.75 210 LYS A N 1
ATOM 1654 C CA . LYS A 1 210 ? -12.823 15.513 1.051 1.00 90.75 210 LYS A CA 1
ATOM 1655 C C . LYS A 1 210 ? -11.561 15.535 0.182 1.00 90.75 210 LYS A C 1
ATOM 1657 O O . LYS A 1 210 ? -11.550 16.210 -0.849 1.00 90.75 210 LYS A O 1
ATOM 1662 N N . ILE A 1 211 ? -10.505 14.830 0.583 1.00 90.50 211 ILE A N 1
ATOM 1663 C CA . ILE A 1 211 ? -9.281 14.704 -0.207 1.00 90.50 211 ILE A CA 1
ATOM 1664 C C . ILE A 1 211 ? -9.582 14.102 -1.588 1.00 90.50 211 ILE A C 1
ATOM 1666 O O . ILE A 1 211 ? -10.461 13.249 -1.732 1.00 90.50 211 ILE A O 1
ATOM 1670 N N . ASN A 1 212 ? -8.883 14.558 -2.630 1.00 90.50 212 ASN A N 1
ATOM 1671 C CA . ASN A 1 212 ? -9.177 14.105 -3.988 1.00 90.50 212 ASN A CA 1
ATOM 1672 C C . ASN A 1 212 ? -8.730 12.636 -4.184 1.00 90.50 212 ASN A C 1
ATOM 1674 O O . ASN A 1 212 ? -7.530 12.347 -4.093 1.00 90.50 212 ASN A O 1
ATOM 1678 N N . PRO A 1 213 ? -9.638 11.724 -4.586 1.00 89.12 213 PRO A N 1
ATOM 1679 C CA . PRO A 1 213 ? -9.302 10.323 -4.856 1.00 89.12 213 PRO A CA 1
ATOM 1680 C C . PRO A 1 213 ? -8.296 10.109 -6.001 1.00 89.12 213 PRO A C 1
ATOM 1682 O O . PRO A 1 213 ? -7.865 8.980 -6.259 1.00 89.12 213 PRO A O 1
ATOM 1685 N N . ASN A 1 214 ? -7.958 11.154 -6.762 1.00 87.94 214 ASN A N 1
ATOM 1686 C CA . ASN A 1 214 ? -6.935 11.107 -7.804 1.00 87.94 214 ASN A CA 1
ATOM 1687 C C . ASN A 1 214 ? -5.517 11.012 -7.264 1.00 87.94 214 ASN A C 1
ATOM 1689 O O . ASN A 1 214 ? -4.738 10.305 -7.892 1.00 87.94 214 ASN A O 1
ATOM 1693 N N . TYR A 1 215 ? -5.225 11.606 -6.107 1.00 87.25 215 TYR A N 1
ATOM 1694 C CA . TYR A 1 215 ? -3.899 11.522 -5.490 1.00 87.25 215 TYR A CA 1
ATOM 1695 C C . TYR A 1 215 ? -3.890 10.744 -4.163 1.00 87.25 215 TYR A C 1
ATOM 1697 O O . TYR A 1 215 ? -2.867 10.169 -3.810 1.00 87.25 215 TYR A O 1
ATOM 1705 N N . ALA A 1 216 ? -5.026 10.616 -3.468 1.00 87.81 216 ALA A N 1
ATOM 1706 C CA . ALA A 1 216 ? -5.152 9.737 -2.303 1.00 87.81 216 ALA A CA 1
ATOM 1707 C C . ALA A 1 216 ? -6.528 9.072 -2.265 1.00 87.81 216 ALA A C 1
ATOM 1709 O O . ALA A 1 216 ? -7.524 9.690 -1.898 1.00 87.81 216 ALA A O 1
ATOM 1710 N N . ASN A 1 217 ? -6.600 7.800 -2.662 1.00 87.31 217 ASN A N 1
ATOM 1711 C CA . ASN A 1 217 ? -7.867 7.067 -2.689 1.00 87.31 217 ASN A CA 1
ATOM 1712 C C . ASN A 1 217 ? -8.165 6.297 -1.394 1.00 87.31 217 ASN A C 1
ATOM 1714 O O . ASN A 1 217 ? -9.309 5.901 -1.176 1.00 87.31 217 ASN A O 1
ATOM 1718 N N . ASN A 1 218 ? -7.158 6.044 -0.555 1.00 87.81 218 ASN A N 1
ATOM 1719 C CA . ASN A 1 218 ? -7.306 5.211 0.635 1.00 87.81 218 ASN A CA 1
ATOM 1720 C C . ASN A 1 218 ? -6.861 5.980 1.881 1.00 87.81 218 ASN A C 1
ATOM 1722 O O . ASN A 1 218 ? -5.761 6.529 1.915 1.00 87.81 218 ASN A O 1
ATOM 1726 N N . VAL A 1 219 ? -7.715 6.000 2.904 1.00 89.19 219 VAL A N 1
ATOM 1727 C CA . VAL A 1 219 ? -7.452 6.676 4.181 1.00 89.19 219 VAL A CA 1
ATOM 1728 C C . VAL A 1 219 ? -7.897 5.773 5.327 1.00 89.19 219 VAL A C 1
ATOM 1730 O O . VAL A 1 219 ? -9.017 5.266 5.318 1.00 89.19 219 VAL A O 1
ATOM 1733 N N . SER A 1 220 ? -7.034 5.548 6.314 1.00 88.00 220 SER A N 1
ATOM 1734 C CA . SER A 1 220 ? -7.379 4.838 7.549 1.00 88.00 220 SER A CA 1
ATOM 1735 C C . SER A 1 220 ? -7.552 5.833 8.691 1.00 88.00 220 SER A C 1
ATOM 1737 O O . SER A 1 220 ? -6.702 6.698 8.894 1.00 88.00 220 SER A O 1
ATOM 1739 N N . TYR A 1 221 ? -8.648 5.704 9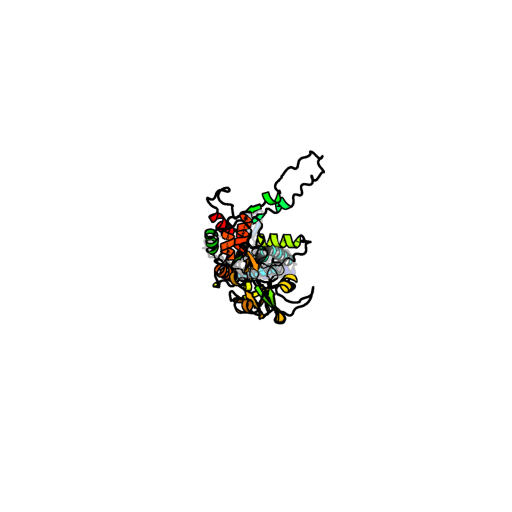.435 1.00 88.12 221 TYR A N 1
ATOM 1740 C CA . TYR A 1 221 ? -8.911 6.476 10.645 1.00 88.12 221 TYR A CA 1
ATOM 1741 C C . TYR A 1 221 ? -8.833 5.526 11.832 1.00 88.12 221 TYR A C 1
ATOM 1743 O O . TYR A 1 221 ? -9.662 4.633 11.983 1.00 88.12 221 TYR A O 1
ATOM 1751 N N . GLN A 1 222 ? -7.826 5.704 12.672 1.00 85.31 222 GLN A N 1
ATOM 1752 C CA . GLN A 1 222 ? -7.634 4.883 13.856 1.00 85.31 222 GLN A CA 1
ATOM 1753 C C . GLN A 1 222 ? -8.298 5.534 15.051 1.00 85.31 222 GLN A C 1
ATOM 1755 O O . GLN A 1 222 ? -8.157 6.735 15.289 1.00 85.31 222 GLN A O 1
ATOM 1760 N N . ARG A 1 223 ? -9.014 4.731 15.829 1.00 85.75 223 ARG A N 1
ATOM 1761 C CA . ARG A 1 223 ? -9.746 5.185 17.006 1.00 85.75 223 ARG A CA 1
ATOM 1762 C C . ARG A 1 223 ? -9.366 4.289 18.165 1.00 85.75 223 ARG A C 1
ATOM 1764 O O . ARG A 1 223 ? -9.482 3.076 18.053 1.00 85.75 223 ARG A O 1
ATOM 1771 N N . ALA A 1 224 ? -8.961 4.880 19.282 1.00 80.81 224 ALA A N 1
ATOM 1772 C CA . ALA A 1 224 ? -8.510 4.139 20.459 1.00 80.81 224 ALA A CA 1
ATOM 1773 C C . ALA A 1 224 ? -9.639 3.457 21.260 1.00 80.81 224 ALA A C 1
ATOM 1775 O O . ALA A 1 224 ? -9.406 3.076 22.404 1.00 80.81 224 ALA A O 1
ATOM 1776 N N . VAL A 1 225 ? -10.850 3.329 20.702 1.00 84.75 225 VAL A N 1
ATOM 1777 C CA . VAL A 1 225 ? -11.995 2.721 21.391 1.00 84.75 225 VAL A CA 1
ATOM 1778 C C . VAL A 1 225 ? -11.694 1.268 21.747 1.00 84.75 225 VAL A C 1
ATOM 1780 O O . VAL A 1 225 ? -11.215 0.494 20.917 1.00 84.75 225 VAL A O 1
ATOM 1783 N N . ASN A 1 226 ? -11.978 0.895 22.991 1.00 82.69 226 ASN A N 1
ATOM 1784 C CA . ASN A 1 226 ? -11.828 -0.474 23.437 1.00 82.69 226 ASN A CA 1
ATOM 1785 C C . ASN A 1 226 ? -12.973 -1.323 22.885 1.00 82.69 226 ASN A C 1
ATOM 1787 O O . ASN A 1 226 ? -14.147 -0.990 23.044 1.00 82.69 226 ASN A O 1
ATOM 1791 N N . LEU A 1 227 ? -12.624 -2.439 22.257 1.00 85.00 227 LEU A N 1
ATOM 1792 C CA . LEU A 1 227 ? -13.596 -3.421 21.809 1.00 85.00 227 LEU A CA 1
ATOM 1793 C C . LEU A 1 227 ? -13.768 -4.430 22.947 1.00 85.00 227 LEU A C 1
ATOM 1795 O O . LEU A 1 227 ? -12.903 -5.277 23.171 1.00 85.00 227 LEU A O 1
ATOM 1799 N N . ASN A 1 228 ? -14.870 -4.318 23.688 1.00 88.62 228 ASN A N 1
ATOM 1800 C CA . ASN A 1 228 ? -15.213 -5.233 24.778 1.00 88.62 228 ASN A CA 1
ATOM 1801 C C . ASN A 1 228 ? -15.643 -6.591 24.203 1.00 88.62 228 ASN A C 1
ATOM 1803 O O . ASN A 1 228 ? -16.833 -6.887 24.076 1.00 88.62 228 ASN A O 1
ATOM 1807 N N . LEU A 1 229 ? -14.667 -7.394 23.791 1.00 89.00 229 LEU A N 1
ATOM 1808 C CA . LEU A 1 229 ? -14.907 -8.639 23.081 1.00 89.00 229 LEU A CA 1
ATOM 1809 C C . LEU A 1 229 ? -15.019 -9.830 24.031 1.00 89.00 229 LEU A C 1
ATOM 1811 O O . LEU A 1 229 ? -14.244 -9.997 24.976 1.00 89.00 229 LEU A O 1
ATOM 1815 N N . LEU A 1 230 ? -15.956 -10.710 23.707 1.00 90.88 230 LEU A N 1
ATOM 1816 C CA . LEU A 1 230 ? -16.145 -12.008 24.329 1.00 90.88 230 LEU A CA 1
ATOM 1817 C C . LEU A 1 230 ? -15.994 -13.113 23.279 1.00 90.88 230 LEU A C 1
ATOM 1819 O O . LEU A 1 230 ? -16.412 -12.960 22.131 1.00 90.88 230 LEU A O 1
ATOM 1823 N N . SER A 1 231 ? -15.423 -14.240 23.683 1.00 90.81 231 SER A N 1
ATOM 1824 C CA . SER A 1 231 ? -15.267 -15.450 22.872 1.00 90.81 231 SER A CA 1
ATOM 1825 C C . SER A 1 231 ? -15.789 -16.656 23.644 1.00 90.81 231 SER A C 1
ATOM 1827 O O . SER A 1 231 ? -15.822 -16.640 24.875 1.00 90.81 231 SER A O 1
ATOM 1829 N N . LYS A 1 232 ? -16.195 -17.709 22.931 1.00 87.88 232 LYS A N 1
ATOM 1830 C CA . LYS A 1 232 ? -16.603 -18.979 23.537 1.00 87.88 232 LYS A CA 1
ATOM 1831 C C . LYS A 1 232 ? -15.496 -20.012 23.346 1.00 87.88 232 LYS A C 1
ATOM 1833 O O . LYS A 1 232 ? -15.137 -20.337 22.217 1.00 87.88 232 LYS A O 1
ATOM 1838 N N . VAL A 1 233 ? -14.982 -20.539 24.451 1.00 82.75 233 VAL A N 1
ATOM 1839 C CA . VAL A 1 233 ? -13.894 -21.523 24.496 1.00 82.75 233 VAL A CA 1
ATOM 1840 C C . VAL A 1 233 ? -14.378 -22.698 25.324 1.00 82.75 233 VAL A C 1
ATOM 1842 O O . VAL A 1 233 ? -14.758 -22.524 26.479 1.00 82.75 233 VAL A O 1
ATOM 1845 N N . ASN A 1 234 ? -14.438 -23.893 24.733 1.00 78.94 234 ASN A N 1
ATOM 1846 C CA . ASN A 1 234 ? -14.882 -25.112 25.425 1.00 78.94 234 ASN A CA 1
ATOM 1847 C C . ASN A 1 234 ? -16.214 -24.935 26.188 1.00 78.94 234 ASN A C 1
ATOM 1849 O O . ASN A 1 234 ? -16.379 -25.395 27.314 1.00 78.94 234 ASN A O 1
ATOM 1853 N N . GLY A 1 235 ? -17.161 -24.195 25.600 1.00 76.81 235 GLY A N 1
ATOM 1854 C CA . GLY A 1 235 ? -18.464 -23.920 26.214 1.00 76.81 235 GLY A CA 1
ATOM 1855 C C . GLY A 1 235 ? -18.506 -22.728 27.179 1.00 76.81 235 GLY A C 1
ATOM 1856 O O . GLY A 1 235 ? -19.597 -22.220 27.430 1.00 76.81 235 GLY A O 1
ATOM 1857 N N . LYS A 1 236 ? -17.358 -22.237 27.661 1.00 85.50 236 LYS A N 1
ATOM 1858 C CA . LYS A 1 236 ? -17.250 -21.100 28.587 1.00 85.50 236 LYS A CA 1
ATOM 1859 C C . LYS A 1 236 ? -17.046 -19.791 27.829 1.00 85.50 236 LYS A C 1
ATOM 1861 O O . LYS A 1 236 ? -16.368 -19.753 26.807 1.00 85.50 236 LYS A O 1
ATOM 1866 N N . VAL A 1 237 ? -17.658 -18.719 28.327 1.00 87.94 237 VAL A N 1
ATOM 1867 C CA . VAL A 1 237 ? -17.476 -17.373 27.774 1.00 87.94 237 VAL A CA 1
ATOM 1868 C C . VAL A 1 237 ? -16.304 -16.704 28.472 1.00 87.94 237 VAL A C 1
ATOM 1870 O O . VAL A 1 237 ? -16.300 -16.562 29.694 1.00 87.94 237 VAL A O 1
ATOM 1873 N N . GLU A 1 238 ? -15.339 -16.257 27.682 1.00 87.62 238 GLU A N 1
ATOM 1874 C CA . GLU A 1 238 ? -14.127 -15.596 28.149 1.00 87.62 238 GLU A CA 1
ATOM 1875 C C . GLU A 1 238 ? -13.966 -14.233 27.479 1.00 87.62 238 GLU A C 1
ATOM 1877 O O . GLU A 1 238 ? -14.467 -13.992 26.379 1.00 87.62 238 GLU A O 1
ATOM 1882 N N . ARG A 1 239 ? -13.265 -13.322 28.157 1.00 87.06 239 ARG A N 1
ATOM 1883 C CA . ARG A 1 239 ? -12.927 -12.011 27.598 1.00 87.06 239 ARG A CA 1
ATOM 1884 C C . ARG A 1 239 ? -11.722 -12.150 26.689 1.00 87.06 239 ARG A C 1
ATOM 1886 O O . ARG A 1 239 ? -10.701 -12.697 27.100 1.00 87.06 239 ARG A O 1
ATOM 1893 N N . VAL A 1 240 ? -11.829 -11.576 25.503 1.00 81.69 240 VAL A N 1
ATOM 1894 C CA . VAL A 1 240 ? -10.743 -11.508 24.529 1.00 81.69 240 VAL A CA 1
ATOM 1895 C C . VAL A 1 240 ? -10.420 -10.057 24.237 1.00 81.69 240 VAL A C 1
ATOM 1897 O O . VAL A 1 240 ? -11.230 -9.161 24.464 1.00 81.69 240 VAL A O 1
ATOM 1900 N N . GLN A 1 241 ? -9.206 -9.805 23.778 1.00 70.94 241 GLN A N 1
ATOM 1901 C CA . GLN A 1 241 ? -8.760 -8.458 23.445 1.00 70.94 241 GLN A CA 1
ATOM 1902 C C . GLN A 1 241 ? -7.995 -8.509 22.134 1.00 70.94 241 GLN A C 1
ATOM 1904 O O . GLN A 1 241 ? -7.281 -9.463 21.859 1.00 70.94 241 GLN A O 1
ATOM 1909 N N . ILE A 1 242 ? -8.121 -7.471 21.314 1.00 65.12 242 ILE A N 1
ATOM 1910 C CA . ILE A 1 242 ? -7.277 -7.355 20.117 1.00 65.12 242 ILE A CA 1
ATOM 1911 C C . ILE A 1 242 ? -5.862 -6.890 20.511 1.00 65.12 242 ILE A C 1
ATOM 1913 O O . ILE A 1 242 ? -4.891 -7.206 19.828 1.00 65.12 242 ILE A O 1
ATOM 1917 N N . PHE A 1 243 ? -5.729 -6.237 21.674 1.00 57.59 243 PHE A N 1
ATOM 1918 C CA . PHE A 1 243 ? -4.487 -5.654 22.176 1.00 57.59 243 PHE A CA 1
ATOM 1919 C C . PHE A 1 243 ? -4.216 -6.097 23.623 1.00 57.59 243 PHE A C 1
ATOM 1921 O O . PHE A 1 243 ? -4.741 -5.513 24.565 1.00 57.59 243 PHE A O 1
ATOM 1928 N N . LYS A 1 244 ? -3.368 -7.109 23.820 1.00 42.62 244 LYS A N 1
ATOM 1929 C CA . LYS A 1 244 ? -2.559 -7.220 25.043 1.00 42.62 244 LYS A CA 1
ATOM 1930 C C . LYS A 1 244 ? -1.099 -7.316 24.641 1.00 42.62 244 LYS A C 1
ATOM 1932 O O . LYS A 1 244 ? -0.698 -8.307 24.031 1.00 42.62 244 LYS A O 1
ATOM 1937 N N . CYS A 1 245 ? -0.312 -6.321 25.035 1.00 36.97 245 CYS A N 1
ATOM 1938 C CA . CYS A 1 245 ? 1.031 -6.628 25.503 1.00 36.97 245 CYS A CA 1
ATOM 1939 C C . CYS A 1 245 ? 0.864 -7.308 26.862 1.00 36.97 245 CYS A C 1
ATOM 1941 O O . CYS A 1 245 ? 0.117 -6.807 27.706 1.00 36.97 245 CYS A O 1
ATOM 1943 N N . SER A 1 246 ? 1.477 -8.476 27.046 1.00 32.94 246 SER A N 1
ATOM 1944 C CA . SER A 1 246 ? 1.428 -9.189 28.319 1.00 32.94 246 SER A CA 1
ATOM 1945 C C . SER A 1 246 ? 1.858 -8.253 29.455 1.00 32.94 246 SER A C 1
ATOM 1947 O O . SER A 1 246 ? 2.883 -7.584 29.318 1.00 32.94 246 SER A O 1
ATOM 1949 N N . PRO A 1 247 ? 1.112 -8.196 30.569 1.00 31.69 247 PRO A N 1
ATOM 1950 C CA . PRO A 1 247 ? 1.486 -7.446 31.758 1.00 31.69 247 PRO A CA 1
ATOM 1951 C C . PRO A 1 247 ? 2.503 -8.245 32.586 1.00 31.69 247 PRO A C 1
ATOM 1953 O O . PRO A 1 247 ? 2.354 -8.360 33.798 1.00 31.69 247 PRO A O 1
ATOM 1956 N N . ASP A 1 248 ? 3.512 -8.835 31.944 1.00 31.45 248 ASP A N 1
ATOM 1957 C CA . ASP A 1 248 ? 4.669 -9.300 32.698 1.00 31.45 248 ASP A CA 1
ATOM 1958 C C . ASP A 1 248 ? 5.490 -8.064 33.051 1.00 31.45 248 ASP A C 1
ATOM 1960 O O . ASP A 1 248 ? 5.810 -7.244 32.190 1.00 31.45 248 ASP A O 1
ATOM 1964 N N . GLN A 1 249 ? 5.803 -7.920 34.339 1.00 38.09 249 GLN A N 1
ATOM 1965 C CA . GLN A 1 249 ? 6.482 -6.762 34.935 1.00 38.09 249 GLN A CA 1
ATOM 1966 C C . GLN A 1 249 ? 7.856 -6.447 34.316 1.00 38.09 249 GLN A C 1
ATOM 1968 O O . GLN A 1 249 ? 8.411 -5.379 34.559 1.00 38.09 249 GLN A O 1
ATOM 1973 N N . ASN A 1 250 ? 8.359 -7.315 33.438 1.00 38.97 250 ASN A N 1
ATOM 1974 C CA . ASN A 1 250 ? 9.418 -7.009 32.490 1.00 38.97 250 ASN A CA 1
ATOM 1975 C C . ASN A 1 250 ? 8.800 -6.493 31.188 1.00 38.97 250 ASN A C 1
ATOM 1977 O O . ASN A 1 250 ? 8.764 -7.201 30.177 1.00 38.97 250 ASN A O 1
ATOM 1981 N N . ALA A 1 251 ? 8.308 -5.251 31.208 1.00 40.03 251 ALA A N 1
ATOM 1982 C CA . ALA A 1 251 ? 7.925 -4.534 29.999 1.00 40.03 251 ALA A CA 1
ATOM 1983 C C . ALA A 1 251 ? 9.170 -4.379 29.113 1.00 40.03 251 ALA A C 1
ATOM 1985 O O . ALA A 1 251 ? 9.937 -3.425 29.214 1.00 40.03 251 ALA A O 1
ATOM 1986 N N . SER A 1 252 ? 9.407 -5.384 28.277 1.00 47.78 252 SER A N 1
ATOM 1987 C CA . SER A 1 252 ? 10.469 -5.380 27.286 1.00 47.78 252 SER A CA 1
ATOM 1988 C C . SER A 1 252 ? 10.335 -4.135 26.409 1.00 47.78 252 SER A C 1
ATOM 1990 O O . SER A 1 252 ? 9.232 -3.667 26.117 1.00 47.78 252 SER A O 1
ATOM 1992 N N . MET A 1 253 ? 11.471 -3.601 25.959 1.00 44.91 253 MET A N 1
ATOM 1993 C CA . MET A 1 253 ? 11.554 -2.452 25.046 1.00 44.91 253 MET A CA 1
ATOM 1994 C C . MET A 1 253 ? 10.599 -2.583 23.838 1.00 44.91 253 MET A C 1
ATOM 1996 O O . MET A 1 253 ? 10.152 -1.586 23.278 1.00 44.91 253 MET A O 1
ATOM 2000 N N . SER A 1 254 ? 10.252 -3.817 23.449 1.00 44.56 254 SER A N 1
ATOM 2001 C CA . SER A 1 254 ? 9.290 -4.147 22.395 1.00 44.56 254 SER A CA 1
ATOM 2002 C C . SER A 1 254 ? 7.837 -3.794 22.740 1.00 44.56 254 SER A C 1
ATOM 2004 O O . SER A 1 254 ? 7.124 -3.322 21.857 1.00 44.56 254 SER A O 1
ATOM 2006 N N . ALA A 1 255 ? 7.395 -3.946 23.992 1.00 45.53 255 ALA A N 1
ATOM 2007 C CA . ALA A 1 255 ? 6.053 -3.559 24.429 1.00 45.53 255 ALA A CA 1
ATOM 2008 C C . ALA A 1 255 ? 5.886 -2.036 24.387 1.00 45.53 255 ALA A C 1
ATOM 2010 O O . ALA A 1 255 ? 4.940 -1.525 23.785 1.00 45.53 255 ALA A O 1
ATOM 2011 N N . MET A 1 256 ? 6.875 -1.311 24.914 1.00 44.09 256 MET A N 1
ATOM 2012 C CA . MET A 1 256 ? 6.921 0.151 24.865 1.00 44.09 256 MET A CA 1
ATOM 2013 C C . MET A 1 256 ? 7.024 0.668 23.423 1.00 44.09 256 MET A C 1
ATOM 2015 O O . MET A 1 256 ? 6.326 1.610 23.055 1.00 44.09 256 MET A O 1
ATOM 2019 N N . ARG A 1 257 ? 7.813 -0.002 22.570 1.00 47.47 257 ARG A N 1
ATOM 2020 C CA . ARG A 1 257 ? 7.895 0.293 21.133 1.00 47.47 257 ARG A CA 1
ATOM 2021 C C . ARG A 1 257 ? 6.571 0.039 20.412 1.00 47.47 257 ARG A C 1
ATOM 2023 O O . ARG A 1 257 ? 6.183 0.865 19.597 1.00 47.47 257 ARG A O 1
ATOM 2030 N N . SER A 1 258 ? 5.856 -1.047 20.711 1.00 49.97 258 SER A N 1
ATOM 2031 C CA . SER A 1 258 ? 4.544 -1.329 20.104 1.00 49.97 258 SER A CA 1
ATOM 2032 C C . SER A 1 258 ? 3.487 -0.298 20.513 1.00 49.97 258 SER A C 1
ATOM 2034 O O . SER A 1 258 ? 2.738 0.187 19.669 1.00 49.97 258 SER A O 1
ATOM 2036 N N . GLN A 1 259 ? 3.496 0.128 21.781 1.00 48.84 259 GLN A N 1
ATOM 2037 C CA . GLN A 1 259 ? 2.639 1.197 22.290 1.00 48.84 259 GLN A CA 1
ATOM 2038 C C . GLN A 1 259 ? 2.970 2.537 21.613 1.00 48.84 259 GLN A C 1
ATOM 2040 O O . GLN A 1 259 ? 2.065 3.244 21.173 1.00 48.84 259 GLN A O 1
ATOM 2045 N N . ALA A 1 260 ? 4.260 2.859 21.464 1.00 49.09 260 ALA A N 1
ATOM 2046 C CA . ALA A 1 260 ? 4.722 4.051 20.758 1.00 49.09 260 ALA A CA 1
ATOM 2047 C C . ALA A 1 260 ? 4.318 4.020 19.273 1.00 49.09 260 ALA A C 1
ATOM 2049 O O . ALA A 1 260 ? 3.714 4.971 18.785 1.00 49.09 260 ALA A O 1
ATOM 2050 N N . MET A 1 261 ? 4.536 2.909 18.565 1.00 50.19 261 MET A N 1
ATOM 2051 C CA . MET A 1 261 ? 4.168 2.768 17.150 1.00 50.19 261 MET A CA 1
ATOM 2052 C C . MET A 1 261 ? 2.650 2.777 16.923 1.00 50.19 261 MET A C 1
ATOM 2054 O O . MET A 1 261 ? 2.188 3.363 15.944 1.00 50.19 261 MET A O 1
ATOM 2058 N N . SER A 1 262 ? 1.866 2.203 17.841 1.00 51.00 262 SER A N 1
ATOM 2059 C CA . SER A 1 262 ? 0.403 2.310 17.833 1.00 51.00 262 SER A CA 1
ATOM 2060 C C . SER A 1 262 ? -0.058 3.749 18.089 1.00 51.00 262 SER A C 1
ATOM 2062 O O . SER A 1 262 ? -0.959 4.229 17.403 1.00 51.00 262 SER A O 1
ATOM 2064 N N . SER A 1 263 ? 0.605 4.481 18.993 1.00 46.44 263 SER A N 1
ATOM 2065 C CA . SER A 1 263 ? 0.320 5.903 19.246 1.00 46.44 263 SER A CA 1
ATOM 2066 C C . SER A 1 263 ? 0.678 6.814 18.061 1.00 46.44 263 SER A C 1
ATOM 2068 O O . SER A 1 263 ? 0.027 7.834 17.847 1.00 46.44 263 SER A O 1
ATOM 2070 N N . MET A 1 264 ? 1.662 6.406 17.251 1.00 45.72 264 MET A N 1
ATOM 2071 C CA . MET A 1 264 ? 2.052 7.049 15.989 1.00 45.72 264 MET A CA 1
ATOM 2072 C C . MET A 1 264 ? 1.212 6.576 14.789 1.00 45.72 264 MET A C 1
ATOM 2074 O O . MET A 1 264 ? 1.354 7.100 13.689 1.00 45.72 264 MET A O 1
ATOM 2078 N N . GLY A 1 265 ? 0.346 5.579 14.985 1.00 47.91 265 GLY A N 1
ATOM 2079 C CA . GLY A 1 265 ? -0.536 5.020 13.964 1.00 47.91 265 GLY A CA 1
ATOM 2080 C C . GLY A 1 265 ? 0.119 4.108 12.921 1.00 47.91 265 GLY A C 1
ATOM 2081 O O . GLY A 1 265 ? -0.559 3.651 12.000 1.00 47.91 265 GLY A O 1
ATOM 2082 N N . ILE A 1 266 ? 1.404 3.782 13.084 1.00 43.97 266 ILE A N 1
ATOM 2083 C CA . ILE A 1 266 ? 2.222 3.029 12.115 1.00 43.97 266 ILE A CA 1
ATOM 2084 C C . ILE A 1 266 ? 1.970 1.504 12.188 1.00 43.97 266 ILE A C 1
ATOM 2086 O O . ILE A 1 266 ? 2.364 0.771 11.288 1.00 43.97 266 ILE A O 1
ATOM 2090 N N . ASP A 1 267 ? 1.225 1.020 13.188 1.00 51.19 267 ASP A N 1
ATOM 2091 C CA . ASP A 1 267 ? 0.892 -0.404 13.386 1.00 51.19 267 ASP A CA 1
ATOM 2092 C C . ASP A 1 267 ? -0.638 -0.622 13.414 1.00 51.19 267 ASP A C 1
ATOM 2094 O O . ASP A 1 267 ? -1.240 -0.995 14.423 1.00 51.19 267 ASP A O 1
ATOM 2098 N N . SER A 1 268 ? -1.308 -0.282 12.305 1.00 60.00 268 SER A N 1
ATOM 2099 C CA . SER A 1 268 ? -2.774 -0.226 12.234 1.00 60.00 268 SER A CA 1
ATOM 2100 C C . SER A 1 268 ? -3.440 -1.596 12.131 1.00 60.00 268 SER A C 1
ATOM 2102 O O . SER A 1 268 ? -3.264 -2.304 11.141 1.00 60.00 268 SER A O 1
ATOM 2104 N N . SER A 1 269 ? -4.343 -1.894 13.063 1.00 74.25 269 SER A N 1
ATOM 2105 C CA . SER A 1 269 ? -5.354 -2.953 12.922 1.00 74.25 269 SER A CA 1
ATOM 2106 C C . SER A 1 269 ? -6.614 -2.479 12.182 1.00 74.25 269 SER A C 1
ATOM 2108 O O . SER A 1 269 ? -7.613 -3.187 12.151 1.00 74.25 269 SER A O 1
ATOM 2110 N N . VAL A 1 270 ? -6.628 -1.272 11.610 1.00 85.00 270 VAL A N 1
ATOM 2111 C CA . VAL A 1 270 ? -7.824 -0.708 10.965 1.00 85.00 270 VAL A CA 1
ATOM 2112 C C . VAL A 1 270 ? -7.670 -0.690 9.449 1.00 85.00 270 VAL A C 1
ATOM 2114 O O . VAL A 1 270 ? -6.769 -0.032 8.916 1.00 85.00 270 VAL A O 1
ATOM 2117 N N . PHE A 1 271 ? -8.580 -1.372 8.748 1.00 86.88 271 PHE A N 1
ATOM 2118 C CA . PHE A 1 271 ? -8.643 -1.385 7.289 1.00 86.88 271 PHE A CA 1
ATOM 2119 C C . PHE A 1 271 ? -8.792 0.040 6.736 1.00 86.88 271 PHE A C 1
ATOM 2121 O O . PHE A 1 271 ? -9.704 0.761 7.154 1.00 86.88 271 PHE A O 1
ATOM 2128 N N . PRO A 1 272 ? -7.958 0.449 5.761 1.00 87.12 272 PRO A N 1
ATOM 2129 C CA . PRO A 1 272 ? -8.151 1.718 5.081 1.00 87.12 272 PRO A CA 1
ATOM 2130 C C . PRO A 1 272 ? -9.493 1.760 4.353 1.00 87.12 272 PRO A C 1
ATOM 2132 O O . PRO A 1 272 ? -9.887 0.815 3.665 1.00 87.12 272 PRO A O 1
ATOM 2135 N N . THR A 1 273 ? -10.178 2.889 4.482 1.00 86.75 273 THR A N 1
ATOM 2136 C CA . THR A 1 273 ? -11.413 3.179 3.762 1.00 86.75 273 THR A CA 1
ATOM 2137 C C . THR A 1 273 ? -11.073 3.709 2.376 1.00 86.75 273 THR A C 1
ATOM 2139 O O . THR A 1 273 ? -10.282 4.641 2.228 1.00 86.75 273 THR A O 1
ATOM 2142 N N . THR A 1 274 ? -11.682 3.118 1.350 1.00 87.31 274 THR A N 1
ATOM 2143 C CA . THR A 1 274 ? -11.540 3.562 -0.040 1.00 87.31 274 THR A CA 1
ATOM 2144 C C . THR A 1 274 ? -12.581 4.639 -0.359 1.00 87.31 274 THR A C 1
ATOM 2146 O O . THR A 1 274 ? -13.781 4.381 -0.258 1.00 87.31 274 THR A O 1
ATOM 2149 N N . LEU A 1 275 ? -12.133 5.822 -0.792 1.00 85.12 275 LEU A N 1
ATOM 2150 C CA . LEU A 1 275 ? -12.994 6.966 -1.121 1.00 85.12 275 LEU A CA 1
ATOM 2151 C C . LEU A 1 275 ? -13.744 6.760 -2.445 1.00 85.12 275 LEU A C 1
ATOM 2153 O O . LEU A 1 275 ? -14.955 6.958 -2.514 1.00 85.12 275 LEU A O 1
ATOM 2157 N N . ASN A 1 276 ? -13.051 6.308 -3.497 1.00 84.75 276 ASN A N 1
ATOM 2158 C CA . ASN A 1 276 ? -13.654 5.972 -4.786 1.00 84.75 276 ASN A CA 1
ATOM 2159 C C . ASN A 1 276 ? -13.611 4.459 -5.043 1.00 84.75 276 ASN A C 1
ATOM 2161 O O . ASN A 1 276 ? -12.598 3.903 -5.476 1.00 84.75 276 ASN A O 1
ATOM 2165 N N . LYS A 1 277 ? -14.760 3.799 -4.846 1.00 81.19 277 LYS A N 1
ATOM 2166 C CA . LYS A 1 277 ? -14.923 2.346 -5.028 1.00 81.19 277 LYS A CA 1
ATOM 2167 C C . LYS A 1 277 ? -14.603 1.859 -6.449 1.00 81.19 277 LYS A C 1
ATOM 2169 O O . LYS A 1 277 ? -14.193 0.710 -6.602 1.00 81.19 277 LYS A O 1
ATOM 2174 N N . LYS A 1 278 ? -14.732 2.708 -7.482 1.00 79.38 278 LYS A N 1
ATOM 2175 C CA . LYS A 1 278 ? -14.436 2.335 -8.882 1.00 79.38 278 LYS A CA 1
ATOM 2176 C C . LYS A 1 278 ? -12.948 2.067 -9.123 1.00 79.38 278 LYS A C 1
ATOM 2178 O O . LYS A 1 278 ? -12.611 1.317 -10.029 1.00 79.38 278 LYS A O 1
ATOM 2183 N N . LYS A 1 279 ? -12.059 2.640 -8.304 1.00 71.38 279 LYS A N 1
ATOM 2184 C CA . LYS A 1 279 ? -10.602 2.451 -8.412 1.00 71.38 279 LYS A CA 1
ATOM 2185 C C . LYS A 1 279 ? -10.091 1.181 -7.716 1.00 71.38 279 LYS A C 1
ATOM 2187 O O . LYS A 1 279 ? -8.889 0.949 -7.709 1.00 71.38 279 LYS A O 1
ATOM 2192 N N . GLY A 1 280 ? -10.979 0.351 -7.163 1.00 72.94 280 GLY A N 1
ATOM 2193 C CA . GLY A 1 280 ? -10.629 -0.889 -6.465 1.00 72.94 280 GLY A CA 1
ATOM 2194 C C . GLY A 1 280 ? -10.359 -0.700 -4.968 1.00 72.94 280 GLY A C 1
ATOM 2195 O O . GLY A 1 280 ? -10.158 0.409 -4.487 1.00 72.94 280 GLY A O 1
ATOM 2196 N N . SER A 1 281 ? -10.399 -1.807 -4.220 1.00 82.00 281 SER A N 1
ATOM 2197 C CA . SER A 1 281 ? -10.207 -1.831 -2.762 1.00 82.00 281 SER A CA 1
ATOM 2198 C C . SER A 1 281 ? -8.727 -1.912 -2.390 1.00 82.00 281 SER A C 1
ATOM 2200 O O . SER A 1 281 ? -7.992 -2.719 -2.966 1.00 82.00 281 SER A O 1
ATOM 2202 N N . PHE A 1 282 ? -8.327 -1.157 -1.362 1.00 82.88 282 PHE A N 1
ATOM 2203 C CA . PHE A 1 282 ? -6.980 -1.196 -0.788 1.00 82.88 282 PHE A CA 1
ATOM 2204 C C . PHE A 1 282 ? -6.491 -2.620 -0.487 1.00 82.88 282 PHE A C 1
ATOM 2206 O O . PHE A 1 282 ? -5.363 -2.977 -0.831 1.00 82.88 282 PHE A O 1
ATOM 2213 N N . LEU A 1 283 ? -7.348 -3.445 0.128 1.00 86.06 283 LEU A N 1
ATOM 2214 C CA . LEU A 1 283 ? -7.001 -4.810 0.522 1.00 86.06 283 LEU A CA 1
ATOM 2215 C C . LEU A 1 283 ? -6.685 -5.676 -0.700 1.00 86.06 283 LEU A C 1
ATOM 2217 O O . LEU A 1 283 ? -5.648 -6.323 -0.737 1.00 86.06 283 LEU A O 1
ATOM 2221 N N . LYS A 1 284 ? -7.513 -5.618 -1.749 1.00 86.56 284 LYS A N 1
ATOM 2222 C CA . LYS A 1 284 ? -7.295 -6.394 -2.983 1.00 86.56 284 LYS A CA 1
ATOM 2223 C C . LYS A 1 284 ? -6.052 -5.950 -3.756 1.00 86.56 284 LYS A C 1
ATOM 2225 O O . LYS A 1 284 ? -5.461 -6.754 -4.477 1.00 86.56 284 LYS A O 1
ATOM 2230 N N . GLN A 1 285 ? -5.675 -4.678 -3.645 1.00 82.25 285 GLN A N 1
ATOM 2231 C CA . GLN A 1 285 ? -4.490 -4.128 -4.301 1.00 82.25 285 GLN A CA 1
ATOM 2232 C C . GLN A 1 285 ? -3.205 -4.547 -3.582 1.00 82.25 285 GLN A C 1
ATOM 2234 O O . GLN A 1 285 ? -2.265 -4.984 -4.242 1.00 82.25 285 GLN A O 1
ATOM 2239 N N . ASN A 1 286 ? -3.188 -4.483 -2.247 1.00 82.00 286 ASN A N 1
ATOM 2240 C CA . ASN A 1 286 ? -1.967 -4.638 -1.448 1.00 82.00 286 ASN A CA 1
ATOM 2241 C C . ASN A 1 286 ? -1.789 -6.022 -0.810 1.00 82.00 286 ASN A C 1
ATOM 2243 O O . ASN A 1 286 ? -0.659 -6.404 -0.501 1.00 82.00 286 ASN A O 1
ATOM 2247 N N . TYR A 1 287 ? -2.872 -6.781 -0.649 1.00 87.56 287 TYR A N 1
ATOM 2248 C CA . TYR A 1 287 ? -2.883 -8.081 0.012 1.00 87.56 287 TYR A CA 1
ATOM 2249 C C . TYR A 1 287 ? -3.408 -9.179 -0.914 1.00 87.56 287 TYR A C 1
ATOM 2251 O O . TYR A 1 287 ? -4.216 -8.947 -1.815 1.00 87.56 287 TYR A O 1
ATOM 2259 N N . GLN A 1 288 ? -2.940 -10.397 -0.681 1.00 90.56 288 GLN A N 1
ATOM 2260 C CA . GLN A 1 288 ? -3.477 -11.633 -1.236 1.00 90.56 288 GLN A CA 1
ATOM 2261 C C . GLN A 1 288 ? -4.300 -12.349 -0.164 1.00 90.56 288 GLN A C 1
ATOM 2263 O O . GLN A 1 288 ? -3.952 -12.328 1.018 1.00 90.56 288 GLN A O 1
ATOM 2268 N N . LEU A 1 289 ? -5.395 -12.973 -0.584 1.00 92.31 289 LEU A N 1
ATOM 2269 C CA . LEU A 1 289 ? -6.244 -13.784 0.278 1.00 92.31 289 LEU A CA 1
ATOM 2270 C C . LEU A 1 289 ? -5.687 -15.209 0.307 1.00 92.31 289 LEU A C 1
ATOM 2272 O O . LEU A 1 289 ? -5.597 -15.846 -0.738 1.00 92.31 289 LEU A O 1
ATOM 2276 N N . LEU A 1 290 ? -5.310 -15.695 1.487 1.00 91.50 290 LEU A N 1
ATOM 2277 C CA . LEU A 1 290 ? -4.806 -17.058 1.678 1.00 91.50 290 LEU A CA 1
ATOM 2278 C C . LEU A 1 290 ? -5.936 -18.059 1.932 1.00 91.50 290 LEU A C 1
ATOM 2280 O O . LEU A 1 290 ? -5.837 -19.217 1.539 1.00 91.50 290 LEU A O 1
ATOM 2284 N N . SER A 1 291 ? -6.998 -17.627 2.616 1.00 92.81 291 SER A N 1
ATOM 2285 C CA . SER A 1 291 ? -8.149 -18.465 2.962 1.00 92.81 291 SER A CA 1
ATOM 2286 C C . SER A 1 291 ? -9.358 -17.600 3.319 1.00 92.81 291 SER A C 1
ATOM 2288 O O . SER A 1 291 ? -9.188 -16.512 3.868 1.00 92.81 291 SER A O 1
ATOM 2290 N N . GLY A 1 292 ? -10.570 -18.109 3.078 1.00 92.69 292 GLY A N 1
ATOM 2291 C CA . GLY A 1 292 ? -11.828 -17.431 3.405 1.00 92.69 292 GLY A CA 1
ATOM 2292 C C . GLY A 1 292 ? -12.306 -16.483 2.301 1.00 92.69 292 GLY A C 1
ATOM 2293 O O . GLY A 1 292 ? -12.213 -16.816 1.123 1.00 92.69 292 GLY A O 1
ATOM 2294 N N . HIS A 1 293 ? -12.825 -15.313 2.672 1.00 92.62 293 HIS A N 1
ATOM 2295 C CA . HIS A 1 293 ? -13.238 -14.256 1.746 1.00 92.62 293 HIS A CA 1
ATOM 2296 C C . HIS A 1 293 ? -12.778 -12.876 2.228 1.00 92.62 293 HIS A C 1
ATOM 2298 O O . HIS A 1 293 ? -12.371 -12.691 3.373 1.00 92.62 293 HIS A O 1
ATOM 2304 N N . TRP A 1 294 ? -12.833 -11.881 1.340 1.00 91.25 294 TRP A N 1
ATOM 2305 C CA . TRP A 1 294 ? -12.520 -10.501 1.710 1.00 91.25 294 TRP A CA 1
ATOM 2306 C C . TRP A 1 294 ? -13.550 -9.957 2.716 1.00 91.25 294 TRP A C 1
ATOM 2308 O O . TRP A 1 294 ? -14.749 -10.158 2.487 1.00 91.25 294 TRP A O 1
ATOM 2318 N N . PRO A 1 295 ? -13.118 -9.241 3.773 1.00 89.56 295 PRO A N 1
ATOM 2319 C CA . PRO A 1 295 ? -14.025 -8.528 4.668 1.00 89.56 295 PRO A CA 1
ATOM 2320 C C . PRO A 1 295 ? -14.885 -7.536 3.877 1.00 89.56 295 PRO A C 1
ATOM 2322 O O . PRO A 1 295 ? -14.361 -6.729 3.105 1.00 89.56 295 PRO A O 1
ATOM 2325 N N . SER A 1 296 ? -16.204 -7.621 4.037 1.00 86.75 296 SER A N 1
ATOM 2326 C CA . SER A 1 296 ? -17.178 -6.806 3.293 1.00 86.75 296 SER A CA 1
ATOM 2327 C C . SER A 1 296 ? -18.191 -6.115 4.203 1.00 86.75 296 SER A C 1
ATOM 2329 O O . SER A 1 296 ? -18.643 -5.013 3.888 1.00 86.75 296 SER A O 1
ATOM 2331 N N . LYS A 1 297 ? -18.518 -6.737 5.340 1.00 90.50 297 LYS A N 1
ATOM 2332 C CA . LYS A 1 297 ? -19.380 -6.185 6.385 1.00 90.50 297 LYS A CA 1
ATOM 2333 C C . LYS A 1 297 ? -18.543 -5.478 7.446 1.00 90.50 297 LYS A C 1
ATOM 2335 O O . LYS A 1 297 ? -17.354 -5.743 7.604 1.00 90.50 297 LYS A O 1
ATOM 2340 N N . THR A 1 298 ? -19.179 -4.599 8.212 1.00 89.62 298 THR A N 1
ATOM 2341 C CA . THR A 1 298 ? -18.528 -3.894 9.329 1.00 89.62 298 THR A CA 1
ATOM 2342 C C . THR A 1 298 ? -18.080 -4.858 10.428 1.00 89.62 298 THR A C 1
ATOM 2344 O O . THR A 1 298 ? -17.064 -4.615 11.072 1.00 89.62 298 THR A O 1
ATOM 2347 N N . THR A 1 299 ? -18.785 -5.982 10.579 1.00 91.25 299 THR A N 1
ATOM 2348 C CA . THR A 1 299 ? -18.526 -7.038 11.565 1.00 91.25 299 THR A CA 1
ATOM 2349 C C . THR A 1 299 ? -17.515 -8.100 11.116 1.00 91.25 299 THR A C 1
ATOM 2351 O O . THR A 1 299 ? -17.193 -9.012 11.883 1.00 91.25 299 THR A O 1
ATOM 2354 N N . ASP A 1 300 ? -16.999 -7.995 9.890 1.00 93.06 300 ASP A N 1
ATOM 2355 C CA . ASP A 1 300 ? -16.010 -8.930 9.364 1.00 93.06 300 ASP A CA 1
ATOM 2356 C C . ASP A 1 300 ? -14.606 -8.571 9.882 1.00 93.06 300 ASP A C 1
ATOM 2358 O O . ASP A 1 300 ? -14.121 -7.448 9.719 1.00 93.06 300 ASP A O 1
ATOM 2362 N N . LEU A 1 301 ? -13.925 -9.558 10.463 1.00 90.81 301 LEU A N 1
ATOM 2363 C CA . LEU A 1 301 ? -12.535 -9.478 10.908 1.00 90.81 301 LEU A CA 1
ATOM 2364 C C . LEU A 1 301 ? -11.623 -10.213 9.923 1.00 90.81 301 LEU A C 1
ATOM 2366 O O . LEU A 1 301 ? -11.986 -11.268 9.390 1.00 90.81 301 LEU A O 1
ATOM 2370 N N . GLY A 1 302 ? -10.421 -9.681 9.714 1.00 90.75 302 GLY A N 1
ATOM 2371 C CA . GLY A 1 302 ? -9.372 -10.317 8.917 1.00 90.75 302 GLY A CA 1
ATOM 2372 C C . GLY A 1 302 ? -8.142 -10.624 9.762 1.00 90.75 302 GLY A C 1
ATOM 2373 O O . GLY A 1 302 ? -7.758 -9.818 10.602 1.00 90.75 302 GLY A O 1
ATOM 2374 N N . VAL A 1 303 ? -7.505 -11.769 9.527 1.00 90.00 303 VAL A N 1
ATOM 2375 C CA . VAL A 1 303 ? -6.186 -12.078 10.095 1.00 90.00 303 VAL A CA 1
ATOM 2376 C C . VAL A 1 303 ? -5.119 -11.664 9.101 1.00 90.00 303 VAL A C 1
ATOM 2378 O O . VAL A 1 303 ? -5.140 -12.108 7.958 1.00 90.00 303 VAL A O 1
ATOM 2381 N N . VAL A 1 304 ? -4.186 -10.830 9.536 1.00 88.31 304 VAL A N 1
ATOM 2382 C CA . VAL A 1 304 ? -3.064 -10.342 8.739 1.00 88.31 304 VAL A CA 1
ATOM 2383 C C . VAL A 1 304 ? -1.811 -11.112 9.134 1.00 88.31 304 VAL A C 1
ATOM 2385 O O . VAL A 1 304 ? -1.400 -11.070 10.293 1.00 88.31 304 VAL A O 1
ATOM 2388 N N . THR A 1 305 ? -1.193 -11.802 8.180 1.00 87.19 305 THR A N 1
ATOM 2389 C CA . THR A 1 305 ? 0.097 -12.478 8.372 1.00 87.19 305 THR A CA 1
ATOM 2390 C C . THR A 1 305 ? 1.237 -11.645 7.799 1.00 87.19 305 THR A C 1
ATOM 2392 O O . THR A 1 305 ? 1.023 -10.800 6.927 1.00 87.19 305 THR A O 1
ATOM 2395 N N . ASP A 1 306 ? 2.466 -11.920 8.225 1.00 84.81 306 ASP A N 1
ATOM 2396 C CA . ASP A 1 306 ? 3.647 -11.464 7.490 1.00 84.81 306 ASP A CA 1
ATOM 2397 C C . ASP A 1 306 ? 3.842 -12.263 6.180 1.00 84.81 306 ASP A C 1
ATOM 2399 O O . ASP A 1 306 ? 3.080 -13.184 5.855 1.00 84.81 306 ASP A O 1
ATOM 2403 N N . ASN A 1 307 ? 4.896 -11.931 5.427 1.00 84.12 307 ASN A N 1
ATOM 2404 C CA . ASN A 1 307 ? 5.254 -12.623 4.182 1.00 84.12 307 ASN A CA 1
ATOM 2405 C C . ASN A 1 307 ? 5.639 -14.102 4.390 1.00 84.12 307 ASN A C 1
ATOM 2407 O O . ASN A 1 307 ? 5.540 -14.899 3.460 1.00 84.12 307 ASN A O 1
ATOM 2411 N N . LYS A 1 308 ? 6.004 -14.493 5.617 1.00 86.31 308 LYS A N 1
ATOM 2412 C CA . LYS A 1 308 ? 6.360 -15.862 6.019 1.00 86.31 308 LYS A CA 1
ATOM 2413 C C . LYS A 1 308 ? 5.163 -16.654 6.569 1.00 86.31 308 LYS A C 1
ATOM 2415 O O . LYS A 1 308 ? 5.355 -17.755 7.081 1.00 86.31 308 LYS A O 1
ATOM 2420 N N . ASN A 1 309 ? 3.937 -16.134 6.446 1.00 87.50 309 ASN A N 1
ATOM 2421 C CA . ASN A 1 309 ? 2.712 -16.702 7.029 1.00 87.50 309 ASN A CA 1
ATOM 2422 C C . ASN A 1 309 ? 2.751 -16.810 8.562 1.00 87.50 309 ASN A C 1
ATOM 2424 O O . ASN A 1 309 ? 2.100 -17.681 9.139 1.00 87.50 309 ASN A O 1
ATOM 2428 N N . THR A 1 310 ? 3.507 -15.942 9.227 1.00 85.00 310 THR A N 1
ATOM 2429 C CA . THR A 1 310 ? 3.570 -15.874 10.684 1.00 85.00 310 THR A CA 1
ATOM 2430 C C . THR A 1 310 ? 2.696 -14.742 11.217 1.00 85.00 310 THR A C 1
ATOM 2432 O O . THR A 1 310 ? 2.428 -13.742 10.543 1.00 85.00 310 THR A O 1
ATOM 2435 N N . VAL A 1 311 ? 2.200 -14.939 12.435 1.00 82.56 311 VAL A N 1
ATOM 2436 C CA . VAL A 1 311 ? 1.423 -13.972 13.215 1.00 82.56 311 VAL A CA 1
ATOM 2437 C C . VAL A 1 311 ? 1.980 -14.003 14.631 1.00 82.56 311 VAL A C 1
ATOM 2439 O O . VAL A 1 311 ? 2.421 -15.053 15.101 1.00 82.56 311 VAL A O 1
ATOM 2442 N N . ASN A 1 312 ? 1.955 -12.866 15.324 1.00 78.62 312 ASN A N 1
ATOM 2443 C CA . ASN A 1 312 ? 2.337 -12.815 16.728 1.00 78.62 312 ASN A CA 1
ATOM 2444 C C . ASN A 1 312 ? 1.468 -13.787 17.554 1.00 78.62 312 ASN A C 1
ATOM 2446 O O . ASN A 1 312 ? 0.237 -13.722 17.518 1.00 78.62 312 ASN A O 1
ATOM 2450 N N . ILE A 1 313 ? 2.113 -14.672 18.319 1.00 79.19 313 ILE A N 1
ATOM 2451 C CA . ILE A 1 313 ? 1.438 -15.658 19.172 1.00 79.19 313 ILE A CA 1
ATOM 2452 C C . ILE A 1 313 ? 0.438 -15.002 20.133 1.00 79.19 313 ILE A C 1
ATOM 2454 O O . ILE A 1 313 ? -0.654 -15.528 20.335 1.00 79.19 313 ILE A O 1
ATOM 2458 N N . ASN A 1 314 ? 0.759 -13.816 20.659 1.00 76.00 314 ASN A N 1
ATOM 2459 C CA . ASN A 1 314 ? -0.117 -13.079 21.561 1.00 76.00 314 ASN A CA 1
ATOM 2460 C C . ASN A 1 314 ? -1.400 -12.649 20.848 1.00 76.00 314 ASN A C 1
ATOM 2462 O O . ASN A 1 314 ? -2.464 -12.706 21.449 1.00 76.00 314 ASN A O 1
ATOM 2466 N N . SER A 1 315 ? -1.353 -12.300 19.559 1.00 78.12 315 SER A N 1
ATOM 2467 C CA . SER A 1 315 ? -2.560 -11.962 18.791 1.00 78.12 315 SER A CA 1
ATOM 2468 C C . SER A 1 315 ? -3.521 -13.148 18.671 1.00 78.12 315 SER A C 1
ATOM 2470 O O . SER A 1 315 ? -4.732 -12.952 18.710 1.00 78.12 315 SER A O 1
ATOM 2472 N N . LEU A 1 316 ? -3.004 -14.377 18.564 1.00 81.31 316 LEU A N 1
ATOM 2473 C CA . LEU A 1 316 ? -3.826 -15.591 18.524 1.00 81.31 316 LEU A CA 1
ATOM 2474 C C . LEU A 1 316 ? -4.311 -15.996 19.925 1.00 81.31 316 LEU A C 1
ATOM 2476 O O . LEU A 1 316 ? -5.506 -16.232 20.113 1.00 81.31 316 LEU A O 1
ATOM 2480 N N . LYS A 1 317 ? -3.426 -15.994 20.929 1.00 79.94 317 LYS A N 1
ATOM 2481 C CA . LYS A 1 317 ? -3.787 -16.292 22.326 1.00 79.94 317 LYS A CA 1
ATOM 2482 C C . LYS A 1 317 ? -4.818 -15.315 22.881 1.00 79.94 317 LYS A C 1
ATOM 2484 O O . LYS A 1 317 ? -5.766 -15.732 23.540 1.00 79.94 317 LYS A O 1
ATOM 2489 N N . ASN A 1 318 ? -4.702 -14.028 22.553 1.00 74.62 318 ASN A N 1
ATOM 2490 C CA . ASN A 1 318 ? -5.653 -13.011 22.995 1.00 74.62 318 ASN A CA 1
ATOM 2491 C C . ASN A 1 318 ? -7.062 -13.194 22.406 1.00 74.62 318 ASN A C 1
ATOM 2493 O O . ASN A 1 318 ? -8.001 -12.623 22.951 1.00 74.62 318 ASN A O 1
ATOM 2497 N N . LEU A 1 319 ? -7.222 -14.002 21.349 1.00 76.19 319 LEU A N 1
ATOM 2498 C CA . LEU A 1 319 ? -8.505 -14.434 20.771 1.00 76.19 319 LEU A CA 1
ATOM 2499 C C . LEU A 1 319 ? -8.947 -15.822 21.245 1.00 76.19 319 LEU A C 1
ATOM 2501 O O . LEU A 1 319 ? -9.812 -16.469 20.632 1.00 76.19 319 LEU A O 1
ATOM 2505 N N . SER A 1 320 ? -8.317 -16.303 22.311 1.00 79.75 320 SER A N 1
ATOM 2506 C CA . SER A 1 320 ? -8.515 -17.634 22.861 1.00 79.75 320 SER A CA 1
ATOM 2507 C C . SER A 1 320 ? -8.293 -18.742 21.830 1.00 79.75 320 SER A C 1
ATOM 2509 O O . SER A 1 320 ? -9.079 -19.691 21.743 1.00 79.75 320 SER A O 1
ATOM 2511 N N . PHE A 1 321 ? -7.297 -18.588 20.956 1.00 83.12 321 PHE A N 1
ATOM 2512 C CA . PHE A 1 321 ? -6.716 -19.738 20.274 1.00 83.12 321 PHE A CA 1
ATOM 2513 C C . PHE A 1 321 ? -5.650 -20.328 21.190 1.00 83.12 321 PHE A C 1
ATOM 2515 O O . PHE A 1 321 ? -4.724 -19.625 21.594 1.00 83.12 321 PHE A O 1
ATOM 2522 N N . ASP A 1 322 ? -5.816 -21.601 21.524 1.00 81.75 322 ASP A N 1
ATOM 2523 C CA . ASP A 1 322 ? -4.812 -22.361 22.252 1.00 81.75 322 ASP A CA 1
ATOM 2524 C C . ASP A 1 322 ? -3.735 -22.780 21.252 1.00 81.75 322 ASP A C 1
ATOM 2526 O O . ASP A 1 322 ? -4.004 -23.587 20.362 1.00 81.75 322 ASP A O 1
ATOM 2530 N N . VAL A 1 323 ? -2.599 -22.079 21.290 1.00 84.38 323 VAL A N 1
ATOM 2531 C CA . VAL A 1 323 ? -1.501 -22.238 20.332 1.00 84.38 323 VAL A CA 1
ATOM 2532 C C . VAL A 1 323 ? -0.156 -22.128 21.030 1.00 84.38 323 VAL A C 1
ATOM 2534 O O . VAL A 1 323 ? 0.083 -21.191 21.804 1.00 84.38 323 VAL A O 1
ATOM 2537 N N . ASP A 1 324 ? 0.747 -23.039 20.702 1.00 86.06 324 ASP A N 1
ATOM 2538 C CA . ASP A 1 324 ? 2.117 -23.026 21.199 1.00 86.06 324 ASP A CA 1
ATOM 2539 C C . ASP A 1 324 ? 3.071 -22.244 20.291 1.00 86.06 324 ASP A C 1
ATOM 2541 O O . ASP A 1 324 ? 2.790 -21.912 19.133 1.00 86.06 324 ASP A O 1
ATOM 2545 N N . ASN A 1 325 ? 4.244 -21.902 20.831 1.00 83.56 325 ASN A N 1
ATOM 2546 C CA . ASN A 1 325 ? 5.258 -21.194 20.060 1.00 83.56 325 ASN A CA 1
ATOM 2547 C C . ASN A 1 325 ? 5.705 -22.037 18.857 1.00 83.56 325 ASN A C 1
ATOM 2549 O O . ASN A 1 325 ? 6.138 -23.175 19.017 1.00 83.56 325 ASN A O 1
ATOM 2553 N N . LYS A 1 326 ? 5.646 -21.442 17.659 1.00 82.38 326 LYS A N 1
ATOM 2554 C CA . LYS A 1 326 ? 5.919 -22.082 16.357 1.00 82.38 326 LYS A CA 1
ATOM 2555 C C . LYS A 1 326 ? 4.930 -23.187 15.951 1.00 82.38 326 LYS A C 1
ATOM 2557 O O . LYS A 1 326 ? 5.187 -23.881 14.964 1.00 82.38 326 LYS A O 1
ATOM 2562 N N . GLU A 1 327 ? 3.798 -23.332 16.638 1.00 87.25 327 GLU A N 1
ATOM 2563 C CA . GLU A 1 327 ? 2.743 -24.245 16.201 1.00 87.25 327 GLU A CA 1
ATOM 2564 C C . GLU A 1 327 ? 2.152 -23.797 14.853 1.00 87.25 327 GLU A C 1
ATOM 2566 O O . GLU A 1 327 ? 1.901 -22.614 14.608 1.00 87.25 327 GLU A O 1
ATOM 2571 N N . ARG A 1 328 ? 1.916 -24.755 13.950 1.00 86.69 328 ARG A N 1
ATOM 2572 C CA . ARG A 1 328 ? 1.306 -24.499 12.640 1.00 86.69 328 ARG A CA 1
ATOM 2573 C C . ARG A 1 328 ? -0.205 -24.704 12.701 1.00 86.69 328 ARG A C 1
ATOM 2575 O O . ARG A 1 328 ? -0.698 -25.824 12.574 1.00 86.69 328 ARG A O 1
ATOM 2582 N N . VAL A 1 329 ? -0.950 -23.609 12.811 1.00 86.06 329 VAL A N 1
ATOM 2583 C CA . VAL A 1 329 ? -2.418 -23.634 12.787 1.00 86.06 329 VAL A CA 1
ATOM 2584 C C . VAL A 1 329 ? -2.934 -23.602 11.348 1.00 86.06 329 VAL A C 1
ATOM 2586 O O . VAL A 1 329 ? -2.588 -22.718 10.567 1.00 86.06 329 VAL A O 1
ATOM 2589 N N . LYS A 1 330 ? -3.806 -24.550 10.984 1.00 89.19 330 LYS A N 1
ATOM 2590 C CA . LYS A 1 330 ? -4.494 -24.532 9.681 1.00 89.19 330 LYS A CA 1
ATOM 2591 C C . LYS A 1 330 ? -5.424 -23.319 9.590 1.00 89.19 330 LYS A C 1
ATOM 2593 O O . LYS A 1 330 ? -6.208 -23.087 10.507 1.00 89.19 330 LYS A O 1
ATOM 2598 N N . PHE A 1 331 ? -5.429 -22.610 8.458 1.00 89.25 331 PHE A N 1
ATOM 2599 C CA . PHE A 1 331 ? -6.296 -21.436 8.267 1.00 89.25 331 PHE A CA 1
ATOM 2600 C C . PHE A 1 331 ? -7.786 -21.741 8.465 1.00 89.25 331 PHE A C 1
ATOM 2602 O O . PHE A 1 331 ? -8.508 -20.913 9.012 1.00 89.25 331 PHE A O 1
ATOM 2609 N N . SER A 1 332 ? -8.238 -22.948 8.116 1.00 85.81 332 SER A N 1
ATOM 2610 C CA . SER A 1 332 ? -9.620 -23.390 8.340 1.00 85.81 332 SER A CA 1
ATOM 2611 C C . SER A 1 332 ? -10.038 -23.427 9.814 1.00 85.81 332 SER A C 1
ATOM 2613 O O . SER A 1 332 ? -11.225 -23.328 10.090 1.00 85.81 332 SER A O 1
ATOM 2615 N N . LYS A 1 333 ? -9.091 -23.536 10.759 1.00 86.19 333 LYS A N 1
ATOM 2616 C CA . LYS A 1 333 ? -9.378 -23.435 12.201 1.00 86.19 333 LYS A CA 1
ATOM 2617 C C . LYS A 1 333 ? -9.560 -21.987 12.667 1.00 86.19 333 LYS A C 1
ATOM 2619 O O . LYS A 1 333 ? -10.161 -21.760 13.712 1.00 86.19 333 LYS A O 1
ATOM 2624 N N . LEU A 1 334 ? -9.008 -21.020 11.931 1.00 86.31 334 LEU A N 1
ATOM 2625 C CA . LEU A 1 334 ? -9.123 -19.595 12.247 1.00 86.31 334 LEU A CA 1
ATOM 2626 C C . LEU A 1 334 ? -10.421 -19.020 11.675 1.00 86.31 334 LEU A C 1
ATOM 2628 O O . LEU A 1 334 ? -11.153 -18.313 12.368 1.00 86.31 334 LEU A O 1
ATOM 2632 N N . ILE A 1 335 ? -10.693 -19.327 10.403 1.00 90.25 335 ILE A N 1
ATOM 2633 C CA . ILE A 1 335 ? -11.870 -18.845 9.679 1.00 90.25 335 ILE A CA 1
ATOM 2634 C C . ILE A 1 335 ? -13.147 -19.363 10.340 1.00 90.25 335 ILE A C 1
ATOM 2636 O O . ILE A 1 335 ? -13.266 -20.532 10.687 1.00 90.25 335 ILE A O 1
ATOM 2640 N N . GLY A 1 336 ? -14.127 -18.478 10.473 1.00 88.44 3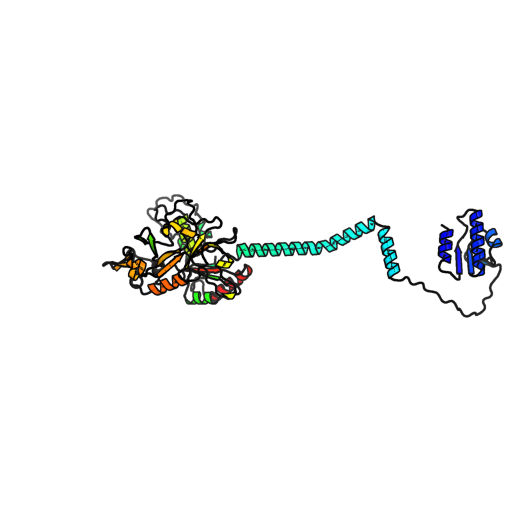36 GLY A N 1
ATOM 2641 C CA . GLY A 1 336 ? -15.440 -18.796 11.009 1.00 88.44 336 GLY A CA 1
ATOM 2642 C C . GLY A 1 336 ? -15.564 -18.630 12.518 1.00 88.44 336 GLY A C 1
ATOM 2643 O O . GLY A 1 336 ? -16.687 -18.699 13.008 1.00 88.44 336 GLY A O 1
ATOM 2644 N N . LYS A 1 337 ? -14.471 -18.354 13.246 1.00 89.94 337 LYS A N 1
ATOM 2645 C CA . LYS A 1 337 ? -14.556 -18.066 14.682 1.00 89.94 337 LYS A CA 1
ATOM 2646 C C . LYS A 1 337 ? -15.361 -16.791 14.929 1.00 89.94 337 LYS A C 1
ATOM 2648 O O . LYS A 1 337 ? -15.127 -15.766 14.281 1.00 89.94 337 LYS A O 1
ATOM 2653 N N . GLU A 1 338 ? -16.298 -16.883 15.867 1.00 91.56 338 GLU A N 1
ATOM 2654 C CA . GLU A 1 338 ? -17.213 -15.804 16.222 1.00 91.56 338 GLU A CA 1
ATOM 2655 C C . GLU A 1 338 ? -16.855 -15.178 17.566 1.00 91.56 338 GLU A C 1
ATOM 2657 O O . GLU A 1 338 ? -16.637 -15.859 18.574 1.00 91.56 338 GLU A O 1
ATOM 2662 N N . PHE A 1 339 ? -16.871 -13.855 17.581 1.00 91.50 339 PHE A N 1
ATOM 2663 C CA . PHE A 1 339 ? -16.680 -13.031 18.761 1.00 91.50 339 PHE A CA 1
ATOM 2664 C C . PHE A 1 339 ? -17.935 -12.199 18.981 1.00 91.50 339 PHE A C 1
ATOM 2666 O O . PHE A 1 339 ? -18.668 -11.909 18.039 1.00 91.50 339 PHE A O 1
ATOM 2673 N N . SER A 1 340 ? -18.189 -11.804 20.218 1.00 93.12 340 SER A N 1
ATOM 2674 C CA . SER A 1 340 ? -19.287 -10.903 20.543 1.00 93.12 340 SER A CA 1
ATOM 2675 C C . SER A 1 340 ? -18.731 -9.617 21.116 1.00 93.12 340 SER A C 1
ATOM 2677 O O . SER A 1 340 ? -18.008 -9.667 22.109 1.00 93.12 340 SER A O 1
ATOM 2679 N N . ILE A 1 341 ? -19.070 -8.480 20.518 1.00 92.25 341 ILE A N 1
ATOM 2680 C CA . ILE A 1 341 ? -18.788 -7.173 21.105 1.00 92.25 341 ILE A CA 1
ATOM 2681 C C . ILE A 1 341 ? -19.950 -6.748 21.998 1.00 92.25 341 ILE A C 1
ATOM 2683 O O . ILE A 1 341 ? -21.110 -6.903 21.621 1.00 92.25 341 ILE A O 1
ATOM 2687 N N . VAL A 1 342 ? -19.632 -6.276 23.201 1.00 93.25 342 VAL A N 1
ATOM 2688 C CA . VAL A 1 342 ? -20.619 -5.944 24.233 1.00 93.25 342 VAL A CA 1
ATOM 2689 C C . VAL A 1 342 ? -20.531 -4.468 24.593 1.00 93.25 342 VAL A C 1
ATOM 2691 O O . VAL A 1 342 ? -19.444 -3.939 24.835 1.00 93.25 342 VAL A O 1
ATOM 2694 N N . ASP A 1 343 ? -21.679 -3.810 24.683 1.00 92.88 343 ASP A N 1
ATOM 2695 C CA . ASP A 1 343 ? -21.739 -2.405 25.066 1.00 92.88 343 ASP A CA 1
ATOM 2696 C C . ASP A 1 343 ? -21.313 -2.195 26.518 1.00 92.88 343 ASP A C 1
ATOM 2698 O O . ASP A 1 343 ? -21.429 -3.062 27.384 1.00 92.88 343 ASP A O 1
ATOM 2702 N N . ASN A 1 344 ? -20.826 -0.999 26.817 1.00 93.12 344 ASN A N 1
ATOM 2703 C CA . ASN A 1 344 ? -20.274 -0.630 28.111 1.00 93.12 344 ASN A CA 1
ATOM 2704 C C . ASN A 1 344 ? -21.267 -0.818 29.263 1.00 93.12 344 ASN A C 1
ATOM 2706 O O . ASN A 1 344 ? -20.845 -1.168 30.360 1.00 93.12 344 ASN A O 1
ATOM 2710 N N . ASN A 1 345 ? -22.564 -0.579 29.047 1.00 93.06 345 ASN A N 1
ATOM 2711 C CA . ASN A 1 345 ? -23.579 -0.733 30.099 1.00 93.06 345 ASN A CA 1
ATOM 2712 C C . ASN A 1 345 ? -23.784 -2.205 30.490 1.00 93.06 345 ASN A C 1
ATOM 2714 O O . ASN A 1 345 ? -24.030 -2.526 31.656 1.00 93.06 345 ASN A O 1
ATOM 2718 N N . ASP A 1 346 ? -23.636 -3.108 29.525 1.00 92.12 346 ASP A N 1
ATOM 2719 C CA . ASP A 1 346 ? -23.714 -4.542 29.766 1.00 92.12 346 ASP A CA 1
ATOM 2720 C C . ASP A 1 346 ? -22.383 -5.074 30.289 1.00 92.12 346 ASP A C 1
ATOM 2722 O O . ASP A 1 346 ? -22.373 -5.912 31.191 1.00 92.12 346 ASP A O 1
ATOM 2726 N N . TYR A 1 347 ? -21.268 -4.529 29.802 1.00 91.94 347 TYR A N 1
ATOM 2727 C CA . TYR A 1 347 ? -19.918 -4.954 30.150 1.00 91.94 347 TYR A CA 1
ATOM 2728 C C . TYR A 1 347 ? -19.444 -4.484 31.532 1.00 91.94 347 TYR A C 1
ATOM 2730 O O . TYR A 1 347 ? -18.800 -5.257 32.243 1.00 91.94 347 TYR A O 1
ATOM 2738 N N . TYR A 1 348 ? -19.756 -3.253 31.938 1.00 93.12 348 TYR A N 1
ATOM 2739 C CA . TYR A 1 348 ? -19.336 -2.673 33.215 1.00 93.12 348 TYR A CA 1
ATOM 2740 C C . TYR A 1 348 ? -20.487 -2.616 34.223 1.00 93.12 348 TYR A C 1
ATOM 2742 O O . TYR A 1 348 ? -21.650 -2.453 33.862 1.00 93.12 348 TYR A O 1
ATOM 2750 N N . GLN A 1 349 ? -20.151 -2.725 35.507 1.00 93.62 349 GLN A N 1
ATOM 2751 C CA . GLN A 1 349 ? -21.038 -2.408 36.626 1.00 93.62 349 GLN A CA 1
ATOM 2752 C C . GLN A 1 349 ? -20.439 -1.281 37.462 1.00 93.62 349 GLN A C 1
ATOM 2754 O O . GLN A 1 349 ? -19.224 -1.241 37.669 1.00 93.62 349 GLN A O 1
ATOM 2759 N N . GLU A 1 350 ? -21.300 -0.388 37.934 1.00 93.31 350 GLU A N 1
ATOM 2760 C CA . GLU A 1 350 ? -20.940 0.679 38.861 1.00 93.31 350 GLU A CA 1
ATOM 2761 C C . GLU A 1 350 ? -20.887 0.129 40.291 1.00 93.31 350 GLU A C 1
ATOM 2763 O O . GLU A 1 350 ? -21.747 -0.644 40.715 1.00 93.31 350 GLU A O 1
ATOM 2768 N N . LEU A 1 351 ? -19.847 0.503 41.024 1.00 91.81 351 LEU A N 1
ATOM 2769 C CA . LEU A 1 351 ? -19.671 0.223 42.441 1.00 91.81 351 LEU A CA 1
ATOM 2770 C C . LEU A 1 351 ? -20.227 1.388 43.272 1.00 91.81 351 LEU A C 1
ATOM 2772 O O . LEU A 1 351 ? -20.235 2.521 42.792 1.00 91.81 351 LEU A O 1
ATOM 2776 N N . PRO A 1 352 ? -20.578 1.171 44.553 1.00 88.56 352 PRO A N 1
ATOM 2777 C CA . PRO A 1 352 ? -21.026 2.247 45.447 1.00 88.56 352 PRO A CA 1
ATOM 2778 C C . PRO A 1 352 ? -20.029 3.410 45.582 1.00 88.56 352 PRO A C 1
ATOM 2780 O O . PRO A 1 352 ? -20.407 4.526 45.915 1.00 88.56 352 PRO A O 1
ATOM 2783 N N . THR A 1 353 ? -18.748 3.160 45.300 1.00 85.25 353 THR A N 1
ATOM 2784 C CA . THR A 1 353 ? -17.672 4.161 45.283 1.00 85.25 353 THR A CA 1
ATOM 2785 C C . THR A 1 353 ? -17.691 5.075 44.047 1.00 85.25 353 THR A C 1
ATOM 2787 O O . THR A 1 353 ? -16.839 5.954 43.935 1.00 85.25 353 THR A O 1
ATOM 2790 N N . GLY A 1 354 ? -18.608 4.857 43.095 1.00 83.50 354 GLY A N 1
ATOM 2791 C CA . GLY A 1 354 ? -18.659 5.542 41.797 1.00 83.50 354 GLY A CA 1
ATOM 2792 C C . GLY A 1 354 ? -17.631 5.031 40.776 1.00 83.50 354 GLY A C 1
ATOM 2793 O O . GLY A 1 354 ? -17.476 5.616 39.702 1.00 83.50 354 GLY A O 1
ATOM 2794 N N . MET A 1 355 ? -16.901 3.958 41.104 1.00 90.19 355 MET A N 1
ATOM 2795 C CA . MET A 1 355 ? -15.978 3.286 40.185 1.00 90.19 355 MET A CA 1
ATOM 2796 C C . MET A 1 355 ? -16.697 2.227 39.350 1.00 90.19 355 MET A C 1
ATOM 2798 O O . MET A 1 355 ? -17.688 1.654 39.784 1.00 90.19 355 MET A O 1
ATOM 2802 N N . PHE A 1 356 ? -16.163 1.908 38.176 1.00 92.19 356 PHE A N 1
ATOM 2803 C CA . PHE A 1 356 ? -16.710 0.896 37.280 1.00 92.19 356 PHE A CA 1
ATOM 2804 C C . PHE A 1 356 ? -15.762 -0.291 37.165 1.00 92.19 356 PHE A C 1
ATOM 2806 O O . PHE A 1 356 ? -14.566 -0.122 36.931 1.00 92.19 356 PHE A O 1
ATOM 2813 N N . ILE A 1 357 ? -16.307 -1.504 37.259 1.00 90.88 357 ILE A N 1
ATOM 2814 C CA . ILE A 1 357 ? -15.550 -2.740 37.035 1.00 90.88 357 ILE A CA 1
ATOM 2815 C C . ILE A 1 357 ? -16.240 -3.635 35.998 1.00 90.88 357 ILE A C 1
ATOM 2817 O O . ILE A 1 357 ? -17.469 -3.646 35.916 1.00 90.88 357 ILE A O 1
ATOM 2821 N N . PRO A 1 358 ? -15.491 -4.402 35.188 1.00 89.94 358 PRO A N 1
ATOM 2822 C CA . PRO A 1 358 ? -16.084 -5.349 34.245 1.00 89.94 358 PRO A CA 1
ATOM 2823 C C . PRO A 1 358 ? -16.880 -6.473 34.942 1.00 89.94 358 PRO A C 1
ATOM 2825 O O . PRO A 1 358 ? -16.311 -7.221 35.744 1.00 89.94 358 PRO A O 1
ATOM 2828 N N . LYS A 1 359 ? -18.152 -6.680 34.573 1.00 91.31 359 LYS A N 1
ATOM 2829 C CA . LYS A 1 359 ? -19.006 -7.790 35.052 1.00 91.31 359 LYS A CA 1
ATOM 2830 C C . LYS A 1 359 ? -18.471 -9.144 34.605 1.00 91.31 359 LYS A C 1
ATOM 2832 O O . LYS A 1 359 ? -17.977 -9.260 33.483 1.00 91.31 359 LYS A O 1
ATOM 2837 N N . LYS A 1 360 ? -18.588 -10.186 35.437 1.00 89.12 360 LYS A N 1
ATOM 2838 C CA . LYS A 1 360 ? -18.145 -11.549 35.084 1.00 89.12 360 LYS A CA 1
ATOM 2839 C C . LYS A 1 360 ? -18.770 -11.983 33.752 1.00 89.12 360 LYS A C 1
ATOM 2841 O O . LYS A 1 360 ? -19.990 -11.957 33.607 1.00 89.12 360 LYS A O 1
ATOM 2846 N N . ALA A 1 361 ? -17.923 -12.375 32.799 1.00 88.94 361 ALA A N 1
ATOM 2847 C CA . ALA A 1 361 ? -18.367 -12.777 31.469 1.00 88.94 361 ALA A CA 1
ATOM 2848 C C . ALA A 1 361 ? -19.311 -13.986 31.558 1.00 88.94 361 ALA A C 1
ATOM 2850 O O . ALA A 1 361 ? -19.039 -14.943 32.285 1.00 88.94 361 ALA A O 1
ATOM 2851 N N . ASN A 1 362 ? -20.431 -13.924 30.840 1.00 90.31 362 ASN A N 1
ATOM 2852 C CA . ASN A 1 362 ? -21.460 -14.957 30.854 1.00 90.31 362 ASN A CA 1
ATOM 2853 C C . ASN A 1 362 ? -22.111 -15.116 29.469 1.00 90.31 362 ASN A C 1
ATOM 2855 O O . ASN A 1 362 ? -21.923 -14.292 28.569 1.00 90.31 362 ASN A O 1
ATOM 2859 N N . SER A 1 363 ? -22.881 -16.193 29.303 1.00 89.62 363 SER A N 1
ATOM 2860 C CA . SER A 1 363 ? -23.559 -16.523 28.043 1.00 89.62 363 SER A CA 1
ATOM 2861 C C . SER A 1 363 ? -24.587 -15.475 27.620 1.00 89.62 363 SER A C 1
ATOM 2863 O O . SER A 1 363 ? -24.740 -15.243 26.426 1.00 89.62 363 SER A O 1
ATOM 2865 N N . THR A 1 364 ? -25.252 -14.809 28.565 1.00 90.25 364 THR A N 1
ATOM 2866 C CA . THR A 1 364 ? -26.241 -13.760 28.273 1.00 90.25 364 THR A CA 1
ATOM 2867 C C . THR A 1 364 ? -25.582 -12.551 27.610 1.00 90.25 364 THR A C 1
ATOM 2869 O O . THR A 1 364 ? -26.032 -12.118 26.554 1.00 90.25 364 THR A O 1
ATOM 2872 N N . MET A 1 365 ? -24.458 -12.075 28.158 1.00 91.19 365 MET A N 1
ATOM 2873 C CA . MET A 1 365 ? -23.658 -10.992 27.573 1.00 91.19 365 MET A CA 1
ATOM 2874 C C . MET A 1 365 ? -23.123 -11.373 26.191 1.00 91.19 365 MET A C 1
ATOM 2876 O O . MET A 1 365 ? -23.151 -10.564 25.270 1.00 91.19 365 MET A O 1
ATOM 2880 N N . TYR A 1 366 ? -22.647 -12.614 26.029 1.00 91.56 366 TYR A N 1
ATOM 2881 C CA . TYR A 1 366 ? -22.185 -13.087 24.727 1.00 91.56 366 TYR A CA 1
ATOM 2882 C C . TYR A 1 366 ? -23.326 -13.145 23.711 1.00 91.56 366 TYR A C 1
ATOM 2884 O O . TYR A 1 366 ? -23.119 -12.800 22.559 1.00 91.56 366 TYR A O 1
ATOM 2892 N N . ASN A 1 367 ? -24.522 -13.593 24.087 1.00 90.62 367 ASN A N 1
ATOM 2893 C CA . ASN A 1 367 ? -25.637 -13.739 23.150 1.00 90.62 367 ASN A CA 1
ATOM 2894 C C . ASN A 1 367 ? -26.294 -12.405 22.777 1.00 90.62 367 ASN A C 1
ATOM 2896 O O . ASN A 1 367 ? -26.739 -12.279 21.641 1.00 90.62 367 ASN A O 1
ATOM 2900 N N . GLY A 1 368 ? -26.331 -11.435 23.696 1.00 89.19 368 GLY A N 1
ATOM 2901 C CA . GLY A 1 368 ? -26.902 -10.106 23.452 1.00 89.19 368 GLY A CA 1
ATOM 2902 C C . GLY A 1 368 ? -25.993 -9.147 22.678 1.00 89.19 368 GLY A C 1
ATOM 2903 O O . GLY A 1 368 ? -26.480 -8.163 22.135 1.00 89.19 368 GLY A O 1
ATOM 2904 N N . GLY A 1 369 ? -24.686 -9.419 22.614 1.00 89.69 369 GLY A N 1
ATOM 2905 C CA . GLY A 1 369 ? -23.738 -8.562 21.905 1.00 89.69 369 GLY A CA 1
ATOM 2906 C C . GLY A 1 369 ? -23.715 -8.766 20.385 1.00 89.69 369 GLY A C 1
ATOM 2907 O O . GLY A 1 369 ? -24.147 -9.790 19.846 1.00 89.69 369 GLY A O 1
ATOM 2908 N N . THR A 1 370 ? -23.143 -7.790 19.680 1.00 93.19 370 THR A N 1
ATOM 2909 C CA . THR A 1 370 ? -23.016 -7.818 18.217 1.00 93.19 370 THR A CA 1
ATOM 2910 C C . THR A 1 370 ? -21.967 -8.846 17.788 1.00 93.19 370 THR A C 1
ATOM 2912 O O . THR A 1 370 ? -20.834 -8.857 18.274 1.00 93.19 370 THR A O 1
ATOM 2915 N N . LYS A 1 371 ? -22.329 -9.732 16.855 1.00 94.19 371 LYS A N 1
ATOM 2916 C CA . LYS A 1 371 ? -21.457 -10.825 16.406 1.00 94.19 371 LYS A CA 1
ATOM 2917 C C . LYS A 1 371 ? -20.445 -10.355 15.368 1.00 94.19 371 LYS A C 1
ATOM 2919 O O . LYS A 1 371 ? -20.818 -9.829 14.322 1.00 94.19 371 LYS A O 1
ATOM 2924 N N . LEU A 1 372 ? -19.170 -10.606 15.641 1.00 92.31 372 LEU A N 1
ATOM 2925 C CA . LEU A 1 372 ? -18.048 -10.424 14.727 1.00 92.31 372 LEU A CA 1
ATOM 2926 C C . LEU A 1 372 ? -17.551 -11.782 14.253 1.00 92.31 372 LEU A C 1
ATOM 2928 O O . LEU A 1 372 ? -17.491 -12.727 15.040 1.00 92.31 372 LEU A O 1
ATOM 2932 N N . LYS A 1 373 ? -17.144 -11.876 12.990 1.00 93.50 373 LYS A N 1
ATOM 2933 C CA . LYS A 1 373 ? -16.696 -13.140 12.403 1.00 93.50 373 LYS A CA 1
ATOM 2934 C C . LYS A 1 373 ? -15.345 -12.991 11.735 1.00 93.50 373 LYS A C 1
ATOM 2936 O O . LYS A 1 373 ? -15.113 -12.049 10.984 1.00 93.50 373 LYS A O 1
ATOM 2941 N N . LEU A 1 374 ? -14.463 -13.954 11.970 1.00 91.75 374 LEU A N 1
ATOM 2942 C CA . LEU A 1 374 ? -13.184 -14.038 11.276 1.00 91.75 374 LEU A CA 1
ATOM 2943 C C . LEU A 1 374 ? -13.411 -14.622 9.877 1.00 91.75 374 LEU A C 1
ATOM 2945 O O . LEU A 1 374 ? -13.753 -15.795 9.731 1.00 91.75 374 LEU A O 1
ATOM 2949 N N . THR A 1 375 ? -13.278 -13.792 8.845 1.00 93.50 375 THR A N 1
ATOM 2950 C CA . THR A 1 375 ? -13.740 -14.117 7.482 1.00 93.50 375 THR A CA 1
ATOM 2951 C C . THR A 1 375 ? -12.626 -14.402 6.493 1.00 93.50 375 THR A C 1
ATOM 2953 O O . THR A 1 375 ? -12.845 -15.157 5.547 1.00 93.50 375 THR A O 1
ATOM 2956 N N . GLY A 1 376 ? -11.428 -13.860 6.717 1.00 91.81 376 GLY A N 1
ATOM 2957 C CA . GLY A 1 376 ? -10.307 -14.027 5.800 1.00 91.81 376 GLY A CA 1
ATOM 2958 C C . GLY A 1 376 ? -8.954 -14.022 6.496 1.00 91.81 376 GLY A C 1
ATOM 2959 O O . GLY A 1 376 ? -8.754 -13.307 7.477 1.00 91.81 376 GLY A O 1
ATOM 2960 N N . VAL A 1 377 ? -8.015 -14.801 5.958 1.00 92.88 377 VAL A N 1
ATOM 2961 C CA . VAL A 1 377 ? -6.583 -14.686 6.261 1.00 92.88 377 VAL A CA 1
ATOM 2962 C C . VAL A 1 377 ? -5.911 -14.021 5.067 1.00 92.88 377 VAL A C 1
ATOM 2964 O O . VAL A 1 377 ? -6.022 -14.514 3.942 1.00 92.88 377 VAL A O 1
ATOM 2967 N N . ILE A 1 378 ? -5.241 -12.896 5.297 1.00 91.25 378 ILE A N 1
ATOM 2968 C CA . ILE A 1 378 ? -4.623 -12.067 4.265 1.00 91.25 378 ILE A CA 1
ATOM 2969 C C . ILE A 1 378 ? -3.126 -11.902 4.520 1.00 91.25 378 ILE A C 1
ATOM 2971 O O . ILE A 1 378 ? -2.673 -11.840 5.660 1.00 91.25 378 ILE A O 1
ATOM 2975 N N . ARG A 1 379 ? -2.365 -11.789 3.433 1.00 89.81 379 ARG A N 1
ATOM 2976 C CA . ARG A 1 379 ? -0.909 -11.604 3.444 1.00 89.81 379 ARG A CA 1
ATOM 2977 C C . ARG A 1 379 ? -0.515 -10.477 2.495 1.00 89.81 379 ARG A C 1
ATOM 2979 O O . ARG A 1 379 ? -1.172 -10.341 1.462 1.00 89.81 379 ARG A O 1
ATOM 2986 N N . PRO A 1 380 ? 0.516 -9.668 2.778 1.00 87.00 380 PRO A N 1
ATOM 2987 C CA . PRO A 1 380 ? 1.014 -8.706 1.802 1.00 87.00 380 PRO A CA 1
ATOM 2988 C C . PRO A 1 380 ? 1.392 -9.389 0.474 1.00 87.00 380 PRO A C 1
ATOM 2990 O O . PRO A 1 380 ? 1.784 -10.557 0.435 1.00 87.00 380 PRO A O 1
ATOM 2993 N N . LYS A 1 381 ? 1.216 -8.690 -0.653 1.00 84.19 381 LYS A N 1
ATOM 2994 C CA . LYS A 1 381 ? 1.610 -9.216 -1.977 1.00 84.19 381 LYS A CA 1
ATOM 2995 C C . LYS A 1 381 ? 3.105 -9.095 -2.267 1.00 84.19 381 LYS A C 1
ATOM 2997 O O . LYS A 1 381 ? 3.618 -9.892 -3.040 1.00 84.19 381 LYS A O 1
ATOM 3002 N N . ASN A 1 382 ? 3.772 -8.091 -1.698 1.00 74.50 382 ASN A N 1
ATOM 3003 C CA . ASN A 1 382 ? 5.166 -7.778 -2.008 1.00 74.50 382 ASN A CA 1
ATOM 3004 C C . ASN A 1 382 ? 6.034 -8.010 -0.772 1.00 74.50 382 ASN A C 1
ATOM 3006 O O . ASN A 1 382 ? 5.710 -7.501 0.303 1.00 74.50 382 ASN A O 1
ATOM 3010 N N . GLU A 1 383 ? 7.149 -8.712 -0.963 1.00 63.78 383 GLU A N 1
ATOM 3011 C CA . GLU A 1 383 ? 8.091 -9.044 0.109 1.00 63.78 383 GLU A CA 1
ATOM 3012 C C . GLU A 1 383 ? 8.824 -7.809 0.656 1.00 63.78 383 GLU A C 1
ATOM 3014 O O . GLU A 1 383 ? 8.997 -7.695 1.867 1.00 63.78 383 GLU A O 1
ATOM 3019 N N . ASP A 1 384 ? 9.130 -6.845 -0.218 1.00 54.56 384 ASP A N 1
ATOM 3020 C CA . ASP A 1 384 ? 9.965 -5.672 0.092 1.00 54.56 384 ASP A CA 1
ATOM 3021 C C . ASP A 1 384 ? 9.196 -4.436 0.586 1.00 54.56 384 ASP A C 1
ATOM 3023 O O . ASP A 1 384 ? 9.798 -3.414 0.909 1.00 54.56 384 ASP A O 1
ATOM 3027 N N . SER A 1 385 ? 7.859 -4.470 0.617 1.00 54.44 385 SER A N 1
ATOM 3028 C CA . SER A 1 385 ? 7.073 -3.326 1.099 1.00 54.44 385 SER A CA 1
ATOM 3029 C C . SER A 1 385 ? 6.661 -3.517 2.550 1.00 54.44 385 SER A C 1
ATOM 3031 O O . SER A 1 385 ? 6.081 -4.558 2.865 1.00 54.44 385 SER A O 1
ATOM 3033 N N . MET A 1 386 ? 6.854 -2.499 3.401 1.00 57.69 386 MET A N 1
ATOM 3034 C CA . MET A 1 386 ? 6.242 -2.487 4.733 1.00 57.69 386 MET A CA 1
ATOM 3035 C C . MET A 1 386 ? 4.748 -2.795 4.616 1.00 57.69 386 MET A C 1
ATOM 3037 O O . MET A 1 386 ? 4.036 -2.181 3.818 1.00 57.69 386 MET A O 1
ATOM 3041 N N . ALA A 1 387 ? 4.290 -3.778 5.391 1.00 61.62 387 ALA A N 1
ATOM 3042 C CA . ALA A 1 387 ? 2.883 -4.123 5.463 1.00 61.62 387 ALA A CA 1
ATOM 3043 C C . ALA A 1 387 ? 2.132 -2.956 6.131 1.00 61.62 387 ALA A C 1
ATOM 3045 O O . ALA A 1 387 ? 2.427 -2.634 7.279 1.00 61.62 387 ALA A O 1
ATOM 3046 N N . PRO A 1 388 ? 1.177 -2.303 5.446 1.00 65.62 388 PRO A N 1
ATOM 3047 C CA . PRO A 1 388 ? 0.458 -1.154 6.003 1.00 65.62 388 PRO A CA 1
ATOM 3048 C C . PRO A 1 388 ? -0.522 -1.517 7.132 1.00 65.62 388 PRO A C 1
ATOM 3050 O O . PRO A 1 388 ? -1.037 -0.624 7.802 1.00 65.62 388 PRO A O 1
ATOM 3053 N N . LEU A 1 389 ? -0.805 -2.809 7.312 1.00 76.06 389 LEU A N 1
ATOM 3054 C CA . LEU A 1 389 ? -1.545 -3.371 8.438 1.00 76.06 389 LEU A CA 1
ATOM 3055 C C . LEU A 1 389 ? -0.601 -4.178 9.322 1.00 76.06 389 LEU A C 1
ATOM 3057 O O . LEU A 1 389 ? 0.232 -4.931 8.807 1.00 76.06 389 LEU A O 1
ATOM 3061 N N . SER A 1 390 ? -0.812 -4.066 10.630 1.00 74.81 390 SER A N 1
ATOM 3062 C CA . SER A 1 390 ? -0.115 -4.855 11.638 1.00 74.81 390 SER A CA 1
ATOM 3063 C C . SER A 1 390 ? -0.417 -6.343 11.472 1.00 74.81 390 SER A C 1
ATOM 3065 O O . SER A 1 390 ? -1.535 -6.734 11.129 1.00 74.81 390 SER A O 1
ATOM 3067 N N . THR A 1 391 ? 0.575 -7.202 11.712 1.00 77.75 391 THR A N 1
ATOM 3068 C CA . THR A 1 391 ? 0.319 -8.647 11.796 1.00 77.75 391 THR A CA 1
ATOM 3069 C C . THR A 1 391 ? -0.577 -8.933 13.000 1.00 77.75 391 THR A C 1
ATOM 3071 O O . THR A 1 391 ? -0.316 -8.418 14.087 1.00 77.75 391 THR A O 1
ATOM 3074 N N . GLY A 1 392 ? -1.599 -9.771 12.846 1.00 82.19 392 GLY A N 1
ATOM 3075 C CA . GLY A 1 392 ? -2.609 -9.994 13.880 1.00 82.19 392 GLY A CA 1
ATOM 3076 C C . GLY A 1 392 ? -4.016 -9.893 13.315 1.00 82.19 392 GLY A C 1
ATOM 3077 O O . GLY A 1 392 ? -4.317 -10.516 12.302 1.00 82.19 392 GLY A O 1
ATOM 3078 N N . ILE A 1 393 ? -4.891 -9.140 13.978 1.00 84.56 393 ILE A N 1
ATOM 3079 C CA . ILE A 1 393 ? -6.271 -8.928 13.527 1.00 84.56 393 ILE A CA 1
ATOM 3080 C C . ILE A 1 393 ? -6.396 -7.525 12.977 1.00 84.56 393 ILE A C 1
ATOM 3082 O O . ILE A 1 393 ? -5.907 -6.572 13.585 1.00 84.56 393 ILE A O 1
ATOM 3086 N N . ALA A 1 394 ? -7.142 -7.407 11.890 1.00 88.12 394 ALA A N 1
ATOM 3087 C CA . ALA A 1 394 ? -7.619 -6.141 11.396 1.00 88.12 394 ALA A CA 1
ATOM 3088 C C . ALA A 1 394 ? -9.151 -6.110 11.264 1.00 88.12 394 ALA A C 1
ATOM 3090 O O . ALA A 1 394 ? -9.803 -7.137 11.046 1.00 88.12 394 ALA A O 1
ATOM 3091 N N . TYR A 1 395 ? -9.717 -4.918 11.431 1.00 89.69 395 TYR A N 1
ATOM 3092 C CA . TYR A 1 395 ? -11.149 -4.628 11.430 1.00 89.69 395 TYR A CA 1
ATOM 3093 C C . TYR A 1 395 ? -11.436 -3.283 10.743 1.00 89.69 395 TYR A C 1
ATOM 3095 O O . TYR A 1 395 ? -10.524 -2.531 10.408 1.00 89.69 395 TYR A O 1
ATOM 3103 N N . SER A 1 396 ? -12.704 -2.968 10.475 1.00 90.88 396 SER A N 1
ATOM 3104 C CA . SER A 1 396 ? -13.081 -1.733 9.766 1.00 90.88 396 SER A CA 1
ATOM 3105 C C . SER A 1 396 ? -13.166 -0.509 10.694 1.00 90.88 396 SER A C 1
ATOM 3107 O O . SER A 1 396 ? -13.650 -0.628 11.814 1.00 90.88 396 SER A O 1
ATOM 3109 N N . ASP A 1 397 ? -12.796 0.695 10.230 1.00 90.12 397 ASP A N 1
ATOM 3110 C CA . ASP A 1 397 ? -13.032 1.946 10.996 1.00 90.12 397 ASP A CA 1
ATOM 3111 C C . ASP A 1 397 ? -14.523 2.122 11.323 1.00 90.12 397 ASP A C 1
ATOM 3113 O O . ASP A 1 397 ? -14.898 2.587 12.398 1.00 90.12 397 ASP A O 1
ATOM 3117 N N . LYS A 1 398 ? -15.395 1.676 10.414 1.00 91.31 398 LYS A N 1
ATOM 3118 C CA . LYS A 1 398 ? -16.839 1.722 10.622 1.00 91.31 398 LYS A CA 1
ATOM 3119 C C . LYS A 1 398 ? -17.274 0.929 11.861 1.00 91.31 398 LYS A C 1
ATOM 3121 O O . LYS A 1 398 ? -18.105 1.439 12.602 1.00 91.31 398 LYS A O 1
ATOM 3126 N N . LEU A 1 399 ? -16.653 -0.222 12.144 1.00 91.50 399 LEU A N 1
ATOM 3127 C CA . LEU A 1 399 ? -16.890 -0.961 13.389 1.00 91.50 399 LEU A CA 1
ATOM 3128 C C . LEU A 1 399 ? -16.561 -0.109 14.619 1.00 91.50 399 LEU A C 1
ATOM 3130 O O . LEU A 1 399 ? -17.370 -0.022 15.534 1.00 91.50 399 LEU A O 1
ATOM 3134 N N . SER A 1 400 ? -15.406 0.562 14.636 1.00 90.38 400 SER A N 1
ATOM 3135 C CA . SER A 1 400 ? -15.052 1.460 15.742 1.00 90.38 400 SER A CA 1
ATOM 3136 C C . SER A 1 400 ? -16.047 2.604 15.900 1.00 90.38 400 SER A C 1
ATOM 3138 O O . SER A 1 400 ? -16.370 2.976 17.022 1.00 90.38 400 SER A O 1
ATOM 3140 N N . GLN A 1 401 ? -16.530 3.176 14.796 1.00 91.81 401 GLN A N 1
ATOM 3141 C CA . GLN A 1 401 ? -17.541 4.232 14.845 1.00 91.81 401 GLN A CA 1
ATOM 3142 C C . GLN A 1 401 ? -18.870 3.730 15.410 1.00 91.81 401 GLN A C 1
ATOM 3144 O O . GLN A 1 401 ? -19.474 4.439 16.210 1.00 91.81 401 GLN A O 1
ATOM 3149 N N . ASP A 1 402 ? -19.310 2.537 15.011 1.00 92.94 402 ASP A N 1
ATOM 3150 C CA . ASP A 1 402 ? -20.545 1.925 15.508 1.00 92.94 402 ASP A CA 1
ATOM 3151 C C . ASP A 1 402 ? -20.439 1.701 17.025 1.00 92.94 402 ASP A C 1
ATOM 3153 O O . ASP A 1 402 ? -21.239 2.242 17.782 1.00 92.94 402 ASP A O 1
ATOM 3157 N N . VAL A 1 403 ? -19.333 1.110 17.488 1.00 91.50 403 VAL A N 1
ATOM 3158 C CA . VAL A 1 403 ? -19.060 0.918 18.923 1.00 91.50 403 VAL A CA 1
ATOM 3159 C C . VAL A 1 403 ? -19.017 2.244 19.685 1.00 91.50 403 VAL A C 1
ATOM 3161 O O . VAL A 1 403 ? -19.552 2.342 20.786 1.00 91.50 403 VAL A O 1
ATOM 3164 N N . ILE A 1 404 ? -18.398 3.290 19.133 1.00 92.38 404 ILE A N 1
ATOM 3165 C CA . ILE A 1 404 ? -18.402 4.626 19.753 1.00 92.38 404 ILE A CA 1
ATOM 3166 C C . ILE A 1 404 ? -19.829 5.175 19.837 1.00 92.38 404 ILE A C 1
ATOM 3168 O O . ILE A 1 404 ? -20.203 5.753 20.856 1.00 92.38 404 ILE A O 1
ATOM 3172 N N . ASN A 1 405 ? -20.636 5.010 18.790 1.00 93.69 405 ASN A N 1
ATOM 3173 C CA . ASN A 1 405 ? -22.007 5.510 18.763 1.00 93.69 405 ASN A CA 1
ATOM 3174 C C . ASN A 1 405 ? -22.895 4.833 19.806 1.00 93.69 405 ASN A C 1
ATOM 3176 O O . ASN A 1 405 ? -23.667 5.539 20.464 1.00 93.69 405 ASN A O 1
ATOM 3180 N N . ASP A 1 406 ? -22.725 3.528 19.997 1.00 91.56 406 ASP A N 1
ATOM 3181 C CA . ASP A 1 406 ? -23.458 2.742 20.990 1.00 91.56 406 ASP A CA 1
ATOM 3182 C C . ASP A 1 406 ? -23.014 3.118 22.418 1.00 91.56 406 ASP A C 1
ATOM 3184 O O . ASP A 1 406 ? -23.819 3.244 23.344 1.00 91.56 406 ASP A O 1
ATOM 3188 N N . ASN A 1 407 ? -21.726 3.441 22.594 1.00 93.25 407 ASN A N 1
ATOM 3189 C CA . ASN A 1 407 ? -21.129 3.669 23.910 1.00 93.25 407 ASN A CA 1
ATOM 3190 C C . ASN A 1 407 ? -21.040 5.132 24.367 1.00 93.25 407 ASN A C 1
ATOM 3192 O O . ASN A 1 407 ? -20.893 5.376 25.570 1.00 93.25 407 ASN A O 1
ATOM 3196 N N . LYS A 1 408 ? -21.190 6.124 23.479 1.00 92.88 408 LYS A N 1
ATOM 3197 C CA . LYS A 1 408 ? -21.017 7.563 23.795 1.00 92.88 408 LYS A CA 1
ATOM 3198 C C . LYS A 1 408 ? -21.878 8.074 24.957 1.00 92.88 408 LYS A C 1
ATOM 3200 O O . LYS A 1 408 ? -21.524 9.062 25.609 1.00 92.88 408 LYS A O 1
ATOM 3205 N N . ASN A 1 409 ? -23.013 7.412 25.188 1.00 93.06 409 ASN A N 1
ATOM 3206 C CA . ASN A 1 409 ? -24.017 7.750 26.198 1.00 93.06 409 ASN A CA 1
ATOM 3207 C C . ASN A 1 409 ? -24.090 6.733 27.350 1.00 93.06 409 ASN A C 1
ATOM 3209 O O . ASN A 1 409 ? -24.984 6.847 28.196 1.00 93.06 409 ASN A O 1
ATOM 3213 N N . SER A 1 410 ? -23.167 5.770 27.391 1.00 94.62 410 SER A N 1
ATOM 3214 C CA . SER A 1 410 ? -23.069 4.773 28.460 1.00 94.62 410 SER A CA 1
ATOM 3215 C C . SER A 1 410 ? -22.822 5.414 29.829 1.00 94.62 410 SER A C 1
ATOM 3217 O O . SER A 1 410 ? -22.288 6.526 29.932 1.00 94.62 410 SER A O 1
ATOM 3219 N N . ALA A 1 411 ? -23.221 4.712 30.891 1.00 93.94 411 ALA A N 1
ATOM 3220 C CA . ALA A 1 411 ? -23.091 5.181 32.269 1.00 93.94 411 ALA A CA 1
ATOM 3221 C C . ALA A 1 411 ? -21.630 5.509 32.614 1.00 93.94 411 ALA A C 1
ATOM 3223 O O . ALA A 1 411 ? -21.346 6.599 33.108 1.00 93.94 411 ALA A O 1
ATOM 3224 N N . ILE A 1 412 ? -20.695 4.633 32.230 1.00 93.06 412 ILE A N 1
ATOM 3225 C CA . ILE A 1 412 ? -19.258 4.819 32.468 1.00 93.06 412 ILE A CA 1
ATOM 3226 C C . ILE A 1 412 ? -18.692 6.052 31.746 1.00 93.06 412 ILE A C 1
ATOM 3228 O O . ILE A 1 412 ? -17.915 6.809 32.325 1.00 93.06 412 ILE A O 1
ATOM 3232 N N . VAL A 1 413 ? -19.124 6.319 30.507 1.00 93.19 413 VAL A N 1
ATOM 3233 C CA . VAL A 1 413 ? -18.694 7.507 29.752 1.00 93.19 413 VAL A CA 1
ATOM 3234 C C . VAL A 1 413 ? -19.259 8.780 30.382 1.00 93.19 413 VAL A C 1
ATOM 3236 O O . VAL A 1 413 ? -18.546 9.776 30.519 1.00 93.19 413 VAL A O 1
ATOM 3239 N N . LYS A 1 414 ? -20.531 8.767 30.802 1.00 93.81 414 LYS A N 1
ATOM 3240 C CA . LYS A 1 414 ? -21.154 9.892 31.517 1.00 93.81 414 LYS A CA 1
ATOM 3241 C C . LYS A 1 414 ? -20.471 10.155 32.861 1.00 93.81 414 LYS A C 1
ATOM 3243 O O . LYS A 1 414 ? -20.233 11.317 33.185 1.00 93.81 414 LYS A O 1
ATOM 3248 N N . ALA A 1 415 ? -20.126 9.108 33.608 1.00 92.44 415 ALA A N 1
ATOM 3249 C CA . ALA A 1 415 ? -19.387 9.213 34.861 1.00 92.44 415 ALA A CA 1
ATOM 3250 C C . ALA A 1 415 ? -17.991 9.808 34.628 1.00 92.44 415 ALA A C 1
ATOM 3252 O O . ALA A 1 415 ? -17.643 10.812 35.247 1.00 92.44 415 ALA A O 1
ATOM 3253 N N . GLN A 1 416 ? -17.234 9.287 33.654 1.00 92.19 416 GLN A N 1
ATOM 3254 C CA . GLN A 1 416 ? -15.885 9.772 33.352 1.00 92.19 416 GLN A CA 1
ATOM 3255 C C . GLN A 1 416 ? -15.861 11.233 32.879 1.00 92.19 416 GLN A C 1
ATOM 3257 O O . GLN A 1 416 ? -14.908 11.954 33.181 1.00 92.19 416 GLN A O 1
ATOM 3262 N N . LYS A 1 417 ? -16.907 11.709 32.187 1.00 91.44 417 LYS A N 1
ATOM 3263 C CA . LYS A 1 417 ? -17.039 13.130 31.808 1.00 91.44 417 LYS A CA 1
ATOM 3264 C C . LYS A 1 417 ? -17.091 14.049 33.036 1.00 91.44 417 LYS A C 1
ATOM 3266 O O . LYS A 1 417 ? -16.453 15.104 33.022 1.00 91.44 417 LYS A O 1
ATOM 3271 N N . LYS A 1 418 ? -17.810 13.637 34.088 1.00 90.94 418 LYS A N 1
ATOM 3272 C CA . LYS A 1 418 ? -18.077 14.435 35.299 1.00 90.94 418 LYS A CA 1
ATOM 3273 C C . LYS A 1 418 ? -16.892 14.531 36.263 1.00 90.94 418 LYS A C 1
ATOM 3275 O O . LYS A 1 418 ? -16.857 15.455 37.065 1.00 90.94 418 LYS A O 1
ATOM 3280 N N . THR A 1 419 ? -15.927 13.614 36.193 1.00 89.62 419 THR A N 1
ATOM 3281 C CA . THR A 1 419 ? -14.779 13.574 37.113 1.00 89.62 419 THR A CA 1
ATOM 3282 C C . THR A 1 419 ? -13.441 13.756 36.392 1.00 89.62 419 THR A C 1
ATOM 3284 O O . THR A 1 419 ? -13.316 13.521 35.189 1.00 89.62 419 THR A O 1
ATOM 3287 N N . ASN A 1 420 ? -12.421 14.192 37.131 1.00 87.75 420 ASN A N 1
ATOM 3288 C CA . ASN A 1 420 ? -11.019 14.175 36.695 1.00 87.75 420 ASN A CA 1
ATOM 3289 C C . ASN A 1 420 ? -10.254 12.970 37.261 1.00 87.75 420 ASN A C 1
ATOM 3291 O O . ASN A 1 420 ? -9.048 12.859 37.070 1.00 87.75 420 ASN A O 1
ATOM 3295 N N . ARG A 1 421 ? -10.949 12.060 37.950 1.00 88.38 421 ARG A N 1
ATOM 3296 C CA . ARG A 1 421 ? -10.406 10.771 38.378 1.00 88.38 421 ARG A CA 1
ATOM 3297 C C . ARG A 1 421 ? -10.768 9.692 37.364 1.00 88.38 421 ARG A C 1
ATOM 3299 O O . ARG A 1 421 ? -11.811 9.768 36.718 1.00 88.38 421 ARG A O 1
ATOM 3306 N N . ASN A 1 422 ? -9.903 8.705 37.195 1.00 86.75 422 ASN A N 1
ATOM 3307 C CA . ASN A 1 422 ? -10.158 7.555 36.345 1.00 86.75 422 ASN A CA 1
ATOM 3308 C C . ASN A 1 422 ? -11.280 6.720 36.971 1.00 86.75 422 ASN A C 1
ATOM 3310 O O . ASN A 1 422 ? -11.125 6.236 38.090 1.00 86.75 422 ASN A O 1
ATOM 3314 N N . VAL A 1 423 ? -12.398 6.535 36.271 1.00 89.25 423 VAL A N 1
ATOM 3315 C CA . VAL A 1 423 ? -13.539 5.772 36.808 1.00 89.25 423 VAL A CA 1
ATOM 3316 C C . VAL A 1 423 ? -13.252 4.275 36.958 1.00 89.25 423 VAL A C 1
ATOM 3318 O O . VAL A 1 423 ? -14.005 3.590 37.636 1.00 89.25 423 VAL A O 1
ATOM 3321 N N . LEU A 1 424 ? -12.173 3.759 36.363 1.00 86.12 424 LEU A N 1
ATOM 3322 C CA . LEU A 1 424 ? -11.757 2.358 36.480 1.00 86.12 424 LEU A CA 1
ATOM 3323 C C . LEU A 1 424 ? -10.758 2.122 37.623 1.00 86.12 424 LEU A C 1
ATOM 3325 O O . LEU A 1 424 ? -10.774 1.055 38.227 1.00 86.12 424 LEU A O 1
ATOM 3329 N N . THR A 1 425 ? -9.870 3.085 37.905 1.00 86.06 425 THR A N 1
ATOM 3330 C CA . THR A 1 425 ? -8.773 2.914 38.887 1.00 86.06 425 THR A CA 1
ATOM 3331 C C . THR A 1 425 ? -8.881 3.826 40.106 1.00 86.06 425 THR A C 1
ATOM 3333 O O . THR A 1 425 ? -8.151 3.653 41.076 1.00 86.06 425 THR A O 1
ATOM 3336 N N . GLY A 1 426 ? -9.741 4.841 40.052 1.00 83.44 426 GLY A N 1
ATOM 3337 C CA . GLY A 1 426 ? -9.879 5.856 41.089 1.00 83.44 426 GLY A CA 1
ATOM 3338 C C . GLY A 1 426 ? -8.728 6.865 41.153 1.00 83.44 426 GLY A C 1
ATOM 3339 O O . GLY A 1 426 ? -8.782 7.751 41.999 1.00 83.44 426 GLY A O 1
ATOM 3340 N N . GLN A 1 427 ? -7.700 6.790 40.301 1.00 86.69 427 GLN A N 1
ATOM 3341 C CA . GLN A 1 427 ? -6.545 7.705 40.326 1.00 86.69 427 GLN A CA 1
ATOM 3342 C C . GLN A 1 427 ? -6.865 9.072 39.702 1.00 86.69 427 GLN A C 1
ATOM 3344 O O . GLN A 1 427 ? -7.690 9.162 38.798 1.00 86.69 427 GLN A O 1
ATOM 3349 N N . SER A 1 428 ? -6.225 10.147 40.175 1.00 86.50 428 SER A N 1
ATOM 3350 C CA . SER A 1 428 ? -6.349 11.482 39.561 1.00 86.50 428 SER A CA 1
ATOM 3351 C C . SER A 1 428 ? -5.654 11.516 38.199 1.00 86.50 428 SER A C 1
ATOM 3353 O O . SER A 1 428 ? -4.587 10.925 38.063 1.00 86.50 428 SER A O 1
ATOM 3355 N N . MET A 1 429 ? -6.238 12.203 37.215 1.00 84.56 429 MET A N 1
ATOM 3356 C CA . MET A 1 429 ? -5.722 12.253 35.846 1.00 84.56 429 MET A CA 1
ATOM 3357 C C . MET A 1 429 ? -5.438 13.677 35.376 1.00 84.56 429 MET A C 1
ATOM 3359 O O . MET A 1 429 ? -6.197 14.612 35.651 1.00 84.56 429 MET A O 1
ATOM 3363 N N . LYS A 1 430 ? -4.386 13.827 34.569 1.00 82.75 430 LYS A N 1
ATOM 3364 C CA . LYS A 1 430 ? -4.132 15.053 33.795 1.00 82.75 430 LYS A CA 1
ATOM 3365 C C . LYS A 1 430 ? -5.133 15.179 32.633 1.00 82.75 430 LYS A C 1
ATOM 3367 O O . LYS A 1 430 ? -5.788 14.217 32.234 1.00 82.75 430 LYS A O 1
ATOM 3372 N N . ALA A 1 431 ? -5.235 16.367 32.031 1.00 79.69 431 ALA A N 1
ATOM 3373 C CA . ALA A 1 431 ? -6.185 16.628 30.939 1.00 79.69 431 ALA A CA 1
ATOM 3374 C C . ALA A 1 431 ? -6.014 15.683 29.727 1.00 79.69 431 ALA A C 1
ATOM 3376 O O . ALA A 1 431 ? -7.006 15.215 29.163 1.00 79.69 431 ALA A O 1
ATOM 3377 N N . ASN A 1 432 ? -4.769 15.362 29.355 1.00 75.38 432 ASN A N 1
ATOM 3378 C CA . ASN A 1 432 ? -4.470 14.440 28.252 1.00 75.38 432 ASN A CA 1
ATOM 3379 C C . ASN A 1 432 ? -4.870 12.993 28.579 1.00 75.38 432 ASN A C 1
ATOM 3381 O O . ASN A 1 432 ? -5.491 12.329 27.753 1.00 75.38 432 ASN A O 1
ATOM 3385 N N . GLU A 1 433 ? -4.590 12.531 29.799 1.00 77.44 433 GLU A N 1
ATOM 3386 C CA . GLU A 1 433 ? -4.995 11.204 30.282 1.00 77.44 433 GLU A CA 1
ATOM 3387 C C . GLU A 1 433 ? -6.521 11.073 30.303 1.00 77.44 433 GLU A C 1
ATOM 3389 O O . GLU A 1 433 ? -7.068 10.097 29.790 1.00 77.44 433 GLU A O 1
ATOM 3394 N N . LYS A 1 434 ? -7.232 12.107 30.780 1.00 84.31 434 LYS A N 1
ATOM 3395 C CA . LYS A 1 434 ? -8.698 12.158 30.718 1.00 84.31 434 LYS A CA 1
ATOM 3396 C C . LYS A 1 434 ? -9.200 12.020 29.281 1.00 84.31 434 LYS A C 1
ATOM 3398 O O . LYS A 1 434 ? -10.140 11.266 29.040 1.00 84.31 434 LYS A O 1
ATOM 3403 N N . LYS A 1 435 ? -8.584 12.713 28.316 1.00 82.31 435 LYS A N 1
ATOM 3404 C CA . LYS A 1 435 ? -8.949 12.618 26.892 1.00 82.31 435 LYS A CA 1
ATOM 3405 C C . LYS A 1 435 ? -8.726 11.207 26.338 1.00 82.31 435 LYS A C 1
ATOM 3407 O O . LYS A 1 435 ? -9.601 10.704 25.635 1.00 82.31 435 LYS A O 1
ATOM 3412 N N . MET A 1 436 ? -7.607 10.569 26.679 1.00 78.56 436 MET A N 1
ATOM 3413 C CA . MET A 1 436 ? -7.289 9.207 26.247 1.00 78.56 436 MET A CA 1
ATOM 3414 C C . MET A 1 436 ? -8.289 8.192 26.809 1.00 78.56 436 MET A C 1
ATOM 3416 O O . MET A 1 436 ? -8.888 7.445 26.042 1.00 78.56 436 MET A O 1
ATOM 3420 N N . ILE A 1 437 ? -8.569 8.229 28.117 1.00 83.81 437 ILE A N 1
ATOM 3421 C CA . ILE A 1 437 ? -9.580 7.355 28.734 1.00 83.81 437 ILE A CA 1
ATOM 3422 C C . ILE A 1 437 ? -10.964 7.599 28.122 1.00 83.81 437 ILE A C 1
ATOM 3424 O O . ILE A 1 437 ? -11.685 6.652 27.813 1.00 83.81 437 ILE A O 1
ATOM 3428 N N . MET A 1 438 ? -11.326 8.859 27.865 1.00 86.88 438 MET A N 1
ATOM 3429 C CA . MET A 1 438 ? -12.569 9.203 27.172 1.00 86.88 438 MET A CA 1
ATOM 3430 C C . MET A 1 438 ? -12.652 8.612 25.757 1.00 86.88 438 MET A C 1
ATOM 3432 O O . MET A 1 438 ? -13.735 8.203 25.344 1.00 86.88 438 MET A O 1
ATOM 3436 N N . GLN A 1 439 ? -11.546 8.546 25.014 1.00 85.44 439 GLN A N 1
ATOM 3437 C CA . GLN A 1 439 ? -11.491 7.886 23.703 1.00 85.44 439 GLN A CA 1
ATOM 3438 C C . GLN A 1 439 ? -11.596 6.362 23.839 1.00 85.44 439 GLN A C 1
ATOM 3440 O O . GLN A 1 439 ? -12.384 5.748 23.122 1.00 85.44 439 GLN A O 1
ATOM 3445 N N . THR A 1 440 ? -10.879 5.761 24.794 1.00 84.50 440 THR A N 1
ATOM 3446 C CA . THR A 1 440 ? -10.906 4.313 25.049 1.00 84.50 440 THR A CA 1
ATOM 3447 C C . THR A 1 440 ? -12.284 3.811 25.456 1.00 84.50 440 THR A C 1
ATOM 3449 O O . THR A 1 440 ? -12.717 2.764 24.986 1.00 84.50 440 THR A O 1
ATOM 3452 N N . LEU A 1 441 ? -13.021 4.577 26.257 1.00 86.56 441 LEU A N 1
ATOM 3453 C CA . LEU A 1 441 ? -14.388 4.234 26.653 1.00 86.56 441 LEU A CA 1
ATOM 3454 C C . LEU A 1 441 ? -15.433 4.480 25.546 1.00 86.56 441 LEU A C 1
ATOM 3456 O O . LEU A 1 441 ? -16.608 4.191 25.753 1.00 86.56 441 LEU A O 1
ATOM 3460 N N . GLY A 1 442 ? -15.047 5.032 24.391 1.00 87.62 442 GLY A N 1
ATOM 3461 C CA . GLY A 1 442 ? -15.975 5.346 23.298 1.00 87.62 442 GLY A CA 1
ATOM 3462 C C . GLY A 1 442 ? -16.745 6.658 23.482 1.00 87.62 442 GLY A C 1
ATOM 3463 O O . GLY A 1 442 ? -17.799 6.859 22.892 1.00 87.62 442 GLY A O 1
ATOM 3464 N N . GLY A 1 443 ? -16.242 7.580 24.303 1.00 86.44 443 GLY A N 1
ATOM 3465 C CA . GLY A 1 443 ? -16.853 8.889 24.541 1.00 86.44 443 GLY A CA 1
ATOM 3466 C C . GLY A 1 443 ? -16.446 9.988 23.554 1.00 86.44 443 GLY A C 1
ATOM 3467 O O . GLY A 1 443 ? -16.942 11.110 23.677 1.00 86.44 443 GLY A O 1
ATOM 3468 N N . SER A 1 444 ? -15.554 9.697 22.601 1.00 86.38 444 SER A N 1
ATOM 3469 C CA . SER A 1 444 ? -15.105 10.628 21.562 1.00 86.38 444 SER A CA 1
ATOM 3470 C C . SER A 1 444 ? -15.013 9.940 20.200 1.00 86.38 444 SER A C 1
ATOM 3472 O O . SER A 1 444 ? -14.404 8.883 20.069 1.00 86.38 444 SER A O 1
ATOM 3474 N N . SER A 1 445 ? -15.568 10.586 19.176 1.00 86.44 445 SER A N 1
ATOM 3475 C CA . SER A 1 445 ? -15.484 10.199 17.764 1.00 86.44 445 SER A CA 1
ATOM 3476 C C . SER A 1 445 ? -14.276 10.817 17.050 1.00 86.44 445 SER A C 1
ATOM 3478 O O . SER A 1 445 ? -14.241 10.866 15.821 1.00 86.44 445 SER A O 1
ATOM 3480 N N . ILE A 1 446 ? -13.272 11.314 17.773 1.00 86.62 446 ILE A N 1
ATOM 3481 C CA . ILE A 1 446 ? -12.067 11.891 17.165 1.00 86.62 446 ILE A CA 1
ATOM 3482 C C . ILE A 1 446 ? -11.018 10.779 17.012 1.00 86.62 446 ILE A C 1
ATOM 3484 O O . ILE A 1 446 ? -10.689 10.133 18.009 1.00 86.62 446 ILE A O 1
ATOM 3488 N N . PRO A 1 447 ? -10.483 10.537 15.801 1.00 86.25 447 PRO A N 1
ATOM 3489 C CA . PRO A 1 447 ? -9.446 9.536 15.592 1.00 86.25 447 PRO A CA 1
ATOM 3490 C C . PRO A 1 447 ? -8.138 9.944 16.279 1.00 86.25 447 PRO A C 1
ATOM 3492 O O . PRO A 1 447 ? -7.784 11.123 16.323 1.00 86.25 447 PRO A O 1
ATOM 3495 N N . THR A 1 448 ? -7.426 8.963 16.826 1.00 79.44 448 THR A N 1
ATOM 3496 C CA . THR A 1 448 ? -6.107 9.126 17.455 1.00 79.44 448 THR A CA 1
ATOM 3497 C C . THR A 1 448 ? -4.973 9.138 16.437 1.00 79.44 448 THR A C 1
ATOM 3499 O O . THR A 1 448 ? -3.935 9.743 16.699 1.00 79.44 448 THR A O 1
ATOM 3502 N N . GLY A 1 449 ? -5.206 8.534 15.270 1.00 82.44 449 GLY A N 1
ATOM 3503 C CA . GLY A 1 449 ? -4.297 8.527 14.132 1.00 82.44 449 GLY A CA 1
ATOM 3504 C C . GLY A 1 449 ? -5.061 8.549 12.810 1.00 82.44 449 GLY A C 1
ATOM 3505 O O . GLY A 1 449 ? -6.162 8.000 12.709 1.00 82.44 449 GLY A O 1
ATOM 3506 N N . ILE A 1 450 ? -4.498 9.202 11.797 1.00 86.31 450 ILE A N 1
ATOM 3507 C CA . ILE A 1 450 ? -5.014 9.204 10.427 1.00 86.31 450 ILE A CA 1
ATOM 3508 C C . ILE A 1 450 ? -3.869 8.830 9.494 1.00 86.31 450 ILE A C 1
ATOM 3510 O O . ILE A 1 450 ? -2.837 9.493 9.490 1.00 86.31 450 ILE A O 1
ATOM 3514 N N . MET A 1 451 ? -4.069 7.784 8.696 1.00 84.94 451 MET A N 1
ATOM 3515 C CA . MET A 1 451 ? -3.093 7.304 7.721 1.00 84.94 451 MET A CA 1
ATOM 3516 C C . MET A 1 451 ? -3.641 7.561 6.325 1.00 84.94 451 MET A C 1
ATOM 3518 O O . MET A 1 451 ? -4.636 6.955 5.925 1.00 84.94 451 MET A O 1
ATOM 3522 N N . ILE A 1 452 ? -3.015 8.466 5.584 1.00 87.19 452 ILE A N 1
ATOM 3523 C CA . ILE A 1 452 ? -3.401 8.787 4.209 1.00 87.19 452 ILE A CA 1
ATOM 3524 C C . ILE A 1 452 ? -2.434 8.061 3.286 1.00 87.19 452 ILE A C 1
ATOM 3526 O O . ILE A 1 452 ? -1.232 8.263 3.399 1.00 87.19 452 ILE A O 1
ATOM 3530 N N . TYR A 1 453 ? -2.942 7.227 2.382 1.00 84.88 453 TYR A N 1
ATOM 3531 C CA . TYR A 1 453 ? -2.120 6.459 1.448 1.00 84.88 453 TYR A CA 1
ATOM 3532 C C . TYR A 1 453 ? -2.154 7.137 0.070 1.00 84.88 453 TYR A C 1
ATOM 3534 O O . TYR A 1 453 ? -3.191 7.062 -0.608 1.00 84.88 453 TYR A O 1
ATOM 3542 N N . PRO A 1 454 ? -1.064 7.808 -0.352 1.00 85.31 454 PRO A N 1
ATOM 3543 C CA . PRO A 1 454 ? -0.956 8.352 -1.699 1.00 85.31 454 PRO A CA 1
ATOM 3544 C C . PRO A 1 454 ? -1.064 7.242 -2.752 1.00 85.31 454 PRO A C 1
ATOM 3546 O O . PRO A 1 454 ? -0.699 6.092 -2.508 1.00 85.31 454 PRO A O 1
ATOM 3549 N N . ASN A 1 455 ? -1.572 7.570 -3.940 1.00 81.62 455 ASN A N 1
ATOM 3550 C CA . ASN A 1 455 ? -1.712 6.583 -5.015 1.00 81.62 455 ASN A CA 1
ATOM 3551 C C . ASN A 1 455 ? -0.357 6.217 -5.658 1.00 81.62 455 ASN A C 1
ATOM 3553 O O . ASN A 1 455 ? -0.192 5.106 -6.163 1.00 81.62 455 ASN A O 1
ATOM 3557 N N . ASN A 1 456 ? 0.600 7.146 -5.658 1.00 77.38 456 ASN A N 1
ATOM 3558 C CA . ASN A 1 456 ? 1.981 6.982 -6.118 1.00 77.38 456 ASN A CA 1
ATOM 3559 C C . ASN A 1 456 ? 2.895 7.974 -5.362 1.00 77.38 456 ASN A C 1
ATOM 3561 O O . ASN A 1 456 ? 2.427 8.713 -4.496 1.00 77.38 456 ASN A O 1
ATOM 3565 N N . PHE A 1 457 ? 4.196 7.956 -5.659 1.00 76.50 457 PHE A N 1
ATOM 3566 C CA . PHE A 1 457 ? 5.176 8.818 -4.996 1.00 76.50 457 PHE A CA 1
ATOM 3567 C C . PHE A 1 457 ? 4.936 10.305 -5.295 1.00 76.50 457 PHE A C 1
ATOM 3569 O O . PHE A 1 457 ? 4.848 11.092 -4.361 1.00 76.50 457 PHE A O 1
ATOM 3576 N N . ASP A 1 458 ? 4.721 10.670 -6.560 1.00 79.69 458 ASP A N 1
ATOM 3577 C CA . ASP A 1 458 ? 4.502 12.065 -6.985 1.00 79.69 458 ASP A CA 1
ATOM 3578 C C . ASP A 1 458 ? 3.204 12.662 -6.410 1.00 79.69 458 ASP A C 1
ATOM 3580 O O . ASP A 1 458 ? 3.067 13.865 -6.195 1.00 79.69 458 ASP A O 1
ATOM 3584 N N . ASP A 1 459 ? 2.214 11.813 -6.137 1.00 84.69 459 ASP A N 1
ATOM 3585 C CA . ASP A 1 459 ? 0.965 12.207 -5.497 1.00 84.69 459 ASP A CA 1
ATOM 3586 C C . ASP A 1 459 ? 1.136 12.520 -4.002 1.00 84.69 459 ASP A C 1
ATOM 3588 O O . ASP A 1 459 ? 0.270 13.186 -3.428 1.00 84.69 459 ASP A O 1
ATOM 3592 N N . LYS A 1 460 ? 2.243 12.096 -3.370 1.00 82.75 460 LYS A N 1
ATOM 3593 C CA . LYS A 1 460 ? 2.555 12.420 -1.971 1.00 82.75 460 LYS A CA 1
ATOM 3594 C C . LYS A 1 460 ? 2.645 13.929 -1.769 1.00 82.75 460 LYS A C 1
ATOM 3596 O O . LYS A 1 460 ? 2.021 14.441 -0.843 1.00 82.75 460 LYS A O 1
ATOM 3601 N N . ASP A 1 461 ? 3.327 14.638 -2.664 1.00 84.62 461 ASP A N 1
ATOM 3602 C CA . ASP A 1 461 ? 3.488 16.092 -2.571 1.00 84.62 461 ASP A CA 1
ATOM 3603 C C . ASP A 1 461 ? 2.137 16.806 -2.673 1.00 84.62 461 ASP A C 1
ATOM 3605 O O . ASP A 1 461 ? 1.842 17.706 -1.894 1.00 84.62 461 ASP A O 1
ATOM 3609 N N . LYS A 1 462 ? 1.233 16.315 -3.529 1.00 88.44 462 LYS A N 1
ATOM 3610 C CA . LYS A 1 462 ? -0.137 16.851 -3.635 1.00 88.44 462 LYS A CA 1
ATOM 3611 C C . LYS A 1 462 ? -0.952 16.632 -2.361 1.00 88.44 462 LYS A C 1
ATOM 3613 O O . LYS A 1 462 ? -1.780 17.476 -2.013 1.00 88.44 462 LYS A O 1
ATOM 3618 N N . VAL A 1 463 ? -0.759 15.496 -1.681 1.00 86.75 463 VAL A N 1
ATOM 3619 C CA . VAL A 1 463 ? -1.376 15.244 -0.370 1.00 86.75 463 VAL A CA 1
ATOM 3620 C C . VAL A 1 463 ? -0.810 16.210 0.665 1.00 86.75 463 VAL A C 1
ATOM 3622 O O . VAL A 1 463 ? -1.589 16.810 1.399 1.00 86.75 463 VAL A O 1
ATOM 3625 N N . LEU A 1 464 ? 0.510 16.395 0.711 1.00 86.19 464 LEU A N 1
ATOM 3626 C CA . LEU A 1 464 ? 1.156 17.323 1.642 1.00 86.19 464 LEU A CA 1
ATOM 3627 C C . LEU A 1 464 ? 0.688 18.764 1.410 1.00 86.19 464 LEU A C 1
ATOM 3629 O O . LEU A 1 464 ? 0.230 19.401 2.352 1.00 86.19 464 LEU A O 1
ATOM 3633 N N . ASP A 1 465 ? 0.653 19.226 0.160 1.00 87.12 465 ASP A N 1
ATOM 3634 C CA . ASP A 1 465 ? 0.119 20.539 -0.217 1.00 87.12 465 ASP A CA 1
ATOM 3635 C C . ASP A 1 465 ? -1.342 20.721 0.208 1.00 87.12 465 ASP A C 1
ATOM 3637 O O . ASP A 1 465 ? -1.764 21.809 0.616 1.00 87.12 465 ASP A O 1
ATOM 3641 N N . TYR A 1 466 ? -2.154 19.666 0.089 1.00 88.38 466 TYR A N 1
ATOM 3642 C CA . TYR A 1 466 ? -3.537 19.677 0.553 1.00 88.38 466 TYR A CA 1
ATOM 3643 C C . TYR A 1 466 ? -3.611 19.825 2.076 1.00 88.38 466 TYR A C 1
ATOM 3645 O O . TYR A 1 466 ? -4.366 20.656 2.572 1.00 88.38 466 TYR A O 1
ATOM 3653 N N . LEU A 1 467 ? -2.802 19.077 2.825 1.00 86.19 467 LEU A N 1
ATOM 3654 C CA . LEU A 1 467 ? -2.748 19.185 4.284 1.00 86.19 467 LEU A CA 1
ATOM 3655 C C . LEU A 1 467 ? -2.217 20.554 4.735 1.00 86.19 467 LEU A C 1
ATOM 3657 O O . LEU A 1 467 ? -2.769 21.149 5.659 1.00 86.19 467 LEU A O 1
ATOM 3661 N N . ASP A 1 468 ? -1.217 21.104 4.049 1.00 83.62 468 ASP A N 1
ATOM 3662 C CA . ASP A 1 468 ? -0.636 22.409 4.365 1.00 83.62 468 ASP A CA 1
ATOM 3663 C C . ASP A 1 468 ? -1.604 23.567 4.101 1.00 83.62 468 ASP A C 1
ATOM 3665 O O . ASP A 1 468 ? -1.576 24.567 4.821 1.00 83.62 468 ASP A O 1
ATOM 3669 N N . LYS A 1 469 ? -2.536 23.434 3.146 1.00 85.81 469 LYS A N 1
ATOM 3670 C CA . LYS A 1 469 ? -3.615 24.421 2.948 1.00 85.81 469 LYS A CA 1
ATOM 3671 C C . LYS A 1 469 ? -4.504 24.580 4.178 1.00 85.81 469 LYS A C 1
ATOM 3673 O O . LYS A 1 469 ? -4.961 25.693 4.417 1.00 85.81 469 LYS A O 1
ATOM 3678 N N . TRP A 1 470 ? -4.724 23.523 4.962 1.00 82.31 470 TRP A N 1
ATOM 3679 C CA . TRP A 1 470 ? -5.441 23.630 6.238 1.00 82.31 470 TRP A CA 1
ATOM 3680 C C . TRP A 1 470 ? -4.670 24.470 7.261 1.00 82.31 470 TRP A C 1
ATOM 3682 O O . TRP A 1 470 ? -5.269 25.183 8.061 1.00 82.31 470 TRP A O 1
ATOM 3692 N N . ASN A 1 471 ? -3.338 24.409 7.213 1.00 73.38 471 ASN A N 1
ATOM 3693 C CA . ASN A 1 471 ? -2.460 25.117 8.138 1.00 73.38 471 ASN A CA 1
ATOM 3694 C C . ASN A 1 471 ? -2.211 26.588 7.740 1.00 73.38 471 ASN A C 1
ATOM 3696 O O . ASN A 1 471 ? -1.675 27.353 8.545 1.00 73.38 471 ASN A O 1
ATOM 3700 N N . LYS A 1 472 ? -2.599 27.019 6.529 1.00 72.50 472 LYS A N 1
ATOM 3701 C CA . LYS A 1 472 ? -2.429 28.411 6.075 1.00 72.50 472 LYS A CA 1
ATOM 3702 C C . LYS A 1 472 ? -3.252 29.372 6.942 1.00 72.50 472 LYS A C 1
ATOM 3704 O O . LYS A 1 472 ? -4.476 29.317 6.950 1.00 72.50 472 LYS A O 1
ATOM 3709 N N . GLY A 1 473 ? -2.563 30.279 7.640 1.00 59.31 473 GLY A N 1
ATOM 3710 C CA . GLY A 1 473 ? -3.171 31.284 8.525 1.00 59.31 473 GLY A CA 1
ATOM 3711 C C . GLY A 1 473 ? -3.231 30.888 10.004 1.00 59.31 473 GLY A C 1
ATOM 3712 O O . GLY A 1 473 ? -3.673 31.686 10.826 1.00 59.31 473 GLY A O 1
ATOM 3713 N N . LEU A 1 474 ? -2.758 29.693 10.366 1.00 65.25 474 LEU A N 1
ATOM 3714 C CA . LEU A 1 474 ? -2.664 29.247 11.755 1.00 65.25 474 LEU A CA 1
ATOM 3715 C C . LEU A 1 474 ? -1.265 29.567 12.306 1.00 65.25 474 LEU A C 1
ATOM 3717 O O . LEU A 1 474 ? -0.260 29.124 11.752 1.00 65.25 474 LEU A O 1
ATOM 3721 N N . THR A 1 475 ? -1.166 30.346 13.389 1.00 51.44 475 THR A N 1
ATOM 3722 C CA . THR A 1 475 ? 0.137 30.601 14.030 1.00 51.44 475 THR A CA 1
ATOM 3723 C C . THR A 1 475 ? 0.596 29.375 14.819 1.00 51.44 475 THR A C 1
ATOM 3725 O O . THR A 1 475 ? -0.217 28.672 15.423 1.00 51.44 475 THR A O 1
ATOM 3728 N N . ARG A 1 476 ? 1.917 29.150 14.879 1.00 50.59 476 ARG A N 1
ATOM 3729 C CA . ARG A 1 476 ? 2.561 28.038 15.613 1.00 50.59 476 ARG A CA 1
ATOM 3730 C C . ARG A 1 476 ? 2.141 27.966 17.095 1.00 50.59 476 ARG A C 1
ATOM 3732 O O . ARG A 1 476 ? 2.213 26.899 17.693 1.00 50.59 476 ARG A O 1
ATOM 3739 N N . SER A 1 477 ? 1.674 29.083 17.667 1.00 41.00 477 SER A N 1
ATOM 3740 C CA . SER A 1 477 ? 1.158 29.199 19.038 1.00 41.00 477 SER A CA 1
ATOM 3741 C C . SER A 1 477 ? -0.357 28.984 19.182 1.00 41.00 477 SER A C 1
ATOM 3743 O O . SER A 1 477 ? -0.805 28.608 20.263 1.00 41.00 477 SER A O 1
ATOM 3745 N N . SER A 1 478 ? -1.160 29.193 18.130 1.00 39.94 478 SER A N 1
ATOM 3746 C CA . SER A 1 478 ? -2.630 29.090 18.197 1.00 39.94 478 SER A CA 1
ATOM 3747 C C . SER A 1 478 ? -3.190 27.803 17.593 1.00 39.94 478 SER A C 1
ATOM 3749 O O . SER A 1 478 ? -4.301 27.404 17.942 1.00 39.94 478 SER A O 1
ATOM 3751 N N . THR A 1 479 ? -2.416 27.086 16.770 1.00 44.69 479 THR A N 1
ATOM 3752 C CA . THR A 1 479 ? -2.799 25.746 16.303 1.00 44.69 479 THR A CA 1
ATOM 3753 C C . THR A 1 479 ? -1.560 24.875 16.109 1.00 44.69 479 THR A C 1
ATOM 3755 O O . THR A 1 479 ? -0.679 25.252 15.337 1.00 44.69 479 THR A O 1
ATOM 3758 N N . PRO A 1 480 ? -1.442 23.729 16.801 1.00 47.50 480 PRO A N 1
ATOM 3759 C CA . PRO A 1 480 ? -0.282 22.876 16.636 1.00 47.50 480 PRO A CA 1
ATOM 3760 C C . PRO A 1 480 ? -0.374 22.182 15.276 1.00 47.50 480 PRO A C 1
ATOM 3762 O O . PRO A 1 480 ? -1.345 21.479 14.980 1.00 47.50 480 PRO A O 1
ATOM 3765 N N . ILE A 1 481 ? 0.616 22.493 14.445 1.00 50.28 481 ILE A N 1
ATOM 3766 C CA . ILE A 1 481 ? 0.788 22.095 13.054 1.00 50.28 481 ILE A CA 1
ATOM 3767 C C . ILE A 1 481 ? 0.732 20.567 12.984 1.00 50.28 481 ILE A C 1
ATOM 3769 O O . ILE A 1 481 ? 1.652 19.906 13.451 1.00 50.28 481 ILE A O 1
ATOM 3773 N N . CYS A 1 482 ? -0.310 20.012 12.355 1.00 51.34 482 CYS A N 1
ATOM 3774 C CA . CYS A 1 482 ? -0.354 18.600 11.960 1.00 51.34 482 CYS A CA 1
ATOM 3775 C C . CYS A 1 482 ? 0.649 18.377 10.819 1.00 51.34 482 CYS A C 1
ATOM 3777 O O . CYS A 1 482 ? 0.256 18.153 9.676 1.00 51.34 482 CYS A O 1
ATOM 3779 N N . ARG A 1 483 ? 1.945 18.545 11.096 1.00 46.88 483 ARG A N 1
ATOM 3780 C CA . ARG A 1 483 ? 3.008 18.208 10.160 1.00 46.88 483 ARG A CA 1
ATOM 3781 C C . ARG A 1 483 ? 3.348 16.743 10.345 1.00 46.88 483 ARG A C 1
ATOM 3783 O O . ARG A 1 483 ? 3.498 16.246 11.459 1.00 46.88 483 ARG A O 1
ATOM 3790 N N . VAL A 1 484 ? 3.406 16.085 9.205 1.00 39.59 484 VAL A N 1
ATOM 3791 C CA . VAL A 1 484 ? 3.822 14.705 9.026 1.00 39.59 484 VAL A CA 1
ATOM 3792 C C . VAL A 1 484 ? 5.342 14.691 9.219 1.00 39.59 484 VAL A C 1
ATOM 3794 O O . VAL A 1 484 ? 5.993 15.526 8.586 1.00 39.59 484 VAL A O 1
ATOM 3797 N N . PRO A 1 485 ? 5.907 13.850 10.099 1.00 36.81 485 PRO A N 1
ATOM 3798 C CA . PRO A 1 485 ? 7.346 13.607 10.092 1.00 36.81 485 PRO A CA 1
ATOM 3799 C C . PRO A 1 485 ? 7.808 12.970 8.773 1.00 36.81 485 PRO A C 1
ATOM 3801 O O . PRO A 1 485 ? 7.022 12.205 8.159 1.00 36.81 485 PRO A O 1
#

InterPro domains:
  IPR027417 P-loop containing nucleoside triphosphate hydrolase [G3DSA:3.40.50.300] (1-100)
  IPR027417 P-loop containing nucleoside triphosphate hydrolase [SSF52540] (2-78)

Foldseek 3Di:
DLVVVVCVQPVVPDQEAEAEASPPPHDPVVSVVSLVVVLVVVVRHHYDYDDPDVVSCVPRPPWDFDDDPNDTPDIPDDDDDDPDDDPDDDDDDDDDPVNVVVVVVVVLVVPVVVNVVVVVVVVCVVVVVVVVVVVVVVVVVVVQVCQQQAPLQAWQKFFQKDADCVQVPDDPPPPDDDPCPVDDDDDDDVRVVRIDGADFDPVNVVLVLPPDCVWFFWKWFAFLAFFQKWFADPNWIDTFGQDDPDVPVCCDPVNVVVVVCVSRVQAALAAIDGSDPVVPGPQVVWKDFPDFDDDDDQQEKEAEAEPVRDFPPCLCVSNVDPDDDPDDDDVVVQFFGKMFGAEPQQQWDADPVLAIDGDDDDPVRRVPGDIHGHGTYIYTPDNNYDDSHHGHMHGHVVNLLVNLVRQLPHPLLVSLVVDQARSHPRHGHDPVRSVSSNRHRSNDPGGSMMTTRTSGDVSVVVVQVSLVVVVVPPDCVRGPRSDRD

pLDDT: mean 80.7, std 14.51, range [31.45, 96.5]

Radius of gyration: 50.47 Å; chains: 1; bounding box: 84×56×148 Å

Sequence (485 aa):
MQRVAIARAIANDPDILLCDEPTGALDTETSVQIMELIKKLSKDRLIIMVTHNPELAEKYATRIVNFQDGKIQHDSKPFKPEDEKDTFNLKRTKMSYWNAIKLSFTNIMTKKGRTILTAFASSIGIISIPVVLSISNGFQKQINTTMSKALAKYPIAISQTAADMTSMSERDDSDKNVKNHGYVTAKKDPREEAQHTNKITEKYVDYIKKINPNYANNVSYQRAVNLNLLSKVNGKVERVQIFKCSPDQNASMSAMRSQAMSSMGIDSSVFPTTLNKKKGSFLKQNYQLLSGHWPSKTTDLGVVTDNKNTVNINSLKNLSFDVDNKERVKFSKLIGKEFSIVDNNDYYQELPTGMFIPKKANSTMYNGGTKLKLTGVIRPKNEDSMAPLSTGIAYSDKLSQDVINDNKNSAIVKAQKKTNRNVLTGQSMKANEKKMIMQTLGGSSIPTGIMIYPNNFDDKDKVLDYLDKWNKGLTRSSTPICRVP

Secondary structure (DSSP, 8-state):
-HHHHHHHHHTT--SEEEEESTTTTS-HHHHHHHHHHHHHHTTTSEEEEE-S-HHHHHHH-SS-EEEETTEEEEESSPPPPP-----------PPPHHHHHHHHHHHHHH-HHHHHHHHHHHHHHHHHHHHHHHHHHHHHHHHHHHHHHHTTTS-EEEESEEE-SSTTS---TT-------S-------HHHHTEEE----HHHHHHHTTS-TTT--EEEEE------EEEEETTEEEEE-S------SS--HHHHHHHHHHHTT-S--EEPEES-GGG--HHHHHEEEEEE----STTEEEEEP-TTS---HHHHHTTT----TT----HHHHTT-EEEE--HHHHEEE-TTS-EEEPPP-HHHHHHSEEEEEEEEEEES-TTSPPSS-SEEEEEHHHHHHHHHHHTTSHHHHHHHH-SB-TTT--B--HHHHHHHHHHTT-----SEEEEE-SSSHHHHHHHHHHHHHHTT--TTTS------

Organism: Lactobacillus helveticus (NCBI:txid1587)